Protein AF-0000000079073879 (afdb_homodimer)

Solvent-accessible surface area (backbone atoms only — not comparable to full-atom values): 29036 Å² total; per-residue (Å²): 135,83,80,70,75,79,73,76,77,68,72,68,43,75,49,70,44,80,42,32,41,24,40,34,37,48,45,72,53,39,76,79,52,71,92,54,96,86,47,57,48,72,52,49,51,53,27,75,72,65,45,49,65,76,68,56,74,52,73,49,77,49,71,30,63,95,82,24,54,33,24,41,18,32,52,91,38,96,94,41,39,20,30,32,42,29,32,25,89,86,44,52,89,72,18,34,36,38,42,32,38,49,66,24,43,52,48,52,42,50,49,29,39,75,71,70,49,66,74,53,65,56,59,49,49,37,54,37,45,74,65,68,22,44,32,45,27,39,24,42,31,35,38,40,28,40,75,82,66,51,53,45,54,53,51,49,32,43,67,68,61,44,31,45,43,23,33,72,86,67,41,75,59,59,67,89,36,36,40,35,33,25,40,92,88,42,54,39,32,41,35,40,58,43,86,88,47,44,51,29,36,38,36,29,43,41,27,69,64,19,57,38,94,84,29,95,48,25,69,58,32,70,71,44,86,36,30,36,32,43,35,39,39,25,23,52,70,53,13,33,50,49,45,54,53,54,55,69,52,84,61,81,74,52,55,69,58,52,49,48,56,50,44,47,48,50,34,81,41,66,55,80,128,135,82,78,71,73,76,72,76,78,68,72,67,44,75,48,71,44,79,42,31,40,27,39,34,37,48,47,72,52,38,76,80,52,71,92,53,94,85,48,56,49,70,53,50,51,52,28,74,72,64,46,48,64,76,69,57,73,50,74,49,78,49,70,31,64,95,84,25,55,34,25,42,19,32,53,89,39,96,94,41,41,20,28,31,42,28,33,26,90,87,45,52,90,72,18,33,34,37,42,32,37,49,68,25,43,52,48,51,41,51,52,30,41,75,73,72,48,66,74,54,66,58,60,49,50,35,54,37,43,73,64,68,21,43,31,45,28,39,25,40,32,36,41,40,28,38,75,81,67,50,52,46,54,54,51,50,32,43,67,68,58,44,29,44,43,22,32,73,87,67,42,76,58,58,69,87,36,36,39,34,34,24,39,94,86,42,54,39,33,40,36,41,58,42,86,87,48,45,49,30,38,38,36,30,45,43,26,69,64,19,57,38,93,84,29,95,47,25,70,57,32,71,68,43,85,34,30,36,31,42,35,40,39,25,23,50,70,53,13,34,51,49,45,54,53,52,57,69,52,84,61,80,76,52,53,70,58,52,49,49,57,48,45,47,49,50,32,81,41,67,56,80,129

Structure (mmCIF, N/CA/C/O backbone):
data_AF-0000000079073879-model_v1
#
loop_
_entity.id
_entity.type
_entity.pdbx_description
1 polymer 'Replication initiation factor domain-containing protein'
#
loop_
_atom_site.group_PDB
_atom_site.id
_atom_site.type_symbol
_atom_site.label_atom_id
_atom_site.label_alt_id
_atom_site.label_comp_id
_atom_site.label_asym_id
_atom_site.label_entity_id
_atom_site.label_seq_id
_atom_site.pdbx_PDB_ins_code
_atom_site.Cartn_x
_atom_site.Cartn_y
_atom_site.Cartn_z
_atom_site.occupancy
_atom_site.B_iso_or_equiv
_atom_site.auth_seq_id
_atom_site.auth_comp_id
_atom_site.auth_asym_id
_atom_site.auth_atom_id
_atom_site.pdbx_PDB_model_num
ATOM 1 N N . MET A 1 1 ? -31.797 4.688 48.594 1 23.22 1 MET A N 1
ATOM 2 C CA . MET A 1 1 ? -31.953 5.875 47.781 1 23.22 1 MET A CA 1
ATOM 3 C C . MET A 1 1 ? -30.875 5.938 46.719 1 23.22 1 MET A C 1
ATOM 5 O O . MET A 1 1 ? -29.922 5.16 46.75 1 23.22 1 MET A O 1
ATOM 9 N N . GLY A 1 2 ? -30.297 7.344 46.312 1 23.28 2 GLY A N 1
ATOM 10 C CA . GLY A 1 2 ? -30.062 8 45.031 1 23.28 2 GLY A CA 1
ATOM 11 C C . GLY A 1 2 ? -28.672 7.73 44.469 1 23.28 2 GLY A C 1
ATOM 12 O O . GLY A 1 2 ? -27.719 8.477 44.75 1 23.28 2 GLY A O 1
ATOM 13 N N . VAL A 1 3 ? -28.062 6.555 44.438 1 29.86 3 VAL A N 1
ATOM 14 C CA . VAL A 1 3 ? -26.734 6.367 43.875 1 29.86 3 VAL A CA 1
ATOM 15 C C . VAL A 1 3 ? -26.625 7.094 42.531 1 29.86 3 VAL A C 1
ATOM 17 O O . VAL A 1 3 ? -27.266 6.703 41.562 1 29.86 3 VAL A O 1
ATOM 20 N N . THR A 1 4 ? -26.734 8.445 42.594 1 28.39 4 THR A N 1
ATOM 21 C CA . THR A 1 4 ? -26.719 9.305 41.406 1 28.39 4 THR A CA 1
ATOM 22 C C . THR A 1 4 ? -25.594 8.883 40.438 1 28.39 4 THR A C 1
ATOM 24 O O . THR A 1 4 ? -24.438 8.82 40.844 1 28.39 4 THR A O 1
ATOM 27 N N . GLU A 1 5 ? -25.797 7.996 39.5 1 30.17 5 GLU A N 1
ATOM 28 C CA . GLU A 1 5 ? -24.938 7.488 38.438 1 30.17 5 GLU A CA 1
ATOM 29 C C . GLU A 1 5 ? -24.078 8.602 37.844 1 30.17 5 GLU A C 1
ATOM 31 O O . GLU A 1 5 ? -24.594 9.578 37.312 1 30.17 5 GLU A O 1
ATOM 36 N N . ARG A 1 6 ? -23.188 9.156 38.594 1 32.31 6 ARG A N 1
ATOM 37 C CA . ARG A 1 6 ? -22.172 10.086 38.125 1 32.31 6 ARG A CA 1
ATOM 38 C C . ARG A 1 6 ? -21.766 9.766 36.688 1 32.31 6 ARG A C 1
ATOM 40 O O . ARG A 1 6 ? -21 8.82 36.469 1 32.31 6 ARG A O 1
ATOM 47 N N . LEU A 1 7 ? -22.734 9.695 35.656 1 35.44 7 LEU A N 1
ATOM 48 C CA . LEU A 1 7 ? -22.484 9.664 34.219 1 35.44 7 LEU A CA 1
ATOM 49 C C . LEU A 1 7 ? -21.406 10.68 33.812 1 35.44 7 LEU A C 1
ATOM 51 O O . LEU A 1 7 ? -21.625 11.891 33.938 1 35.44 7 LEU A O 1
ATOM 55 N N . LEU A 1 8 ? -20.188 10.602 34.125 1 38.78 8 LEU A N 1
ATOM 56 C CA . LEU A 1 8 ? -19.031 11.398 33.719 1 38.78 8 LEU A CA 1
ATOM 57 C C . LEU A 1 8 ? -19.172 11.859 32.281 1 38.78 8 LEU A C 1
ATOM 59 O O . LEU A 1 8 ? -19.141 11.031 31.359 1 38.78 8 LEU A O 1
ATOM 63 N N . ILE A 1 9 ? -19.922 12.773 31.781 1 42.88 9 ILE A N 1
ATOM 64 C CA . ILE A 1 9 ? -20.125 13.484 30.531 1 42.88 9 ILE A CA 1
ATOM 65 C C . ILE A 1 9 ? -18.781 13.766 29.875 1 42.88 9 ILE A C 1
ATOM 67 O O . ILE A 1 9 ? -17.984 14.562 30.391 1 42.88 9 ILE A O 1
ATOM 71 N N . MET A 1 10 ? -17.969 12.836 29.406 1 55.66 10 MET A N 1
ATOM 72 C CA . MET A 1 10 ? -16.672 13.055 28.781 1 55.66 10 MET A CA 1
ATOM 73 C C . MET A 1 10 ? -16.75 14.156 27.719 1 55.66 10 MET A C 1
ATOM 75 O O . MET A 1 10 ? -17.625 14.117 26.844 1 55.66 10 MET A O 1
ATOM 79 N N . GLU A 1 11 ? -16.234 15.375 27.891 1 71.38 11 GLU A N 1
ATOM 80 C CA . GLU A 1 11 ? -16.203 16.625 27.125 1 71.38 11 GLU A CA 1
ATOM 81 C C . GLU A 1 11 ? -15.766 16.375 25.688 1 71.38 11 GLU A C 1
ATOM 83 O O . GLU A 1 11 ? -14.992 15.461 25.422 1 71.38 11 GLU A O 1
ATOM 88 N N . THR A 1 12 ? -16.562 17.031 24.719 1 82 12 THR A N 1
ATOM 89 C CA . THR A 1 12 ? -16.156 17.031 23.312 1 82 12 THR A CA 1
ATOM 90 C C . THR A 1 12 ? -14.812 17.719 23.125 1 82 12 THR A C 1
ATOM 92 O O . THR A 1 12 ? -14.516 18.703 23.812 1 82 12 THR A O 1
ATOM 95 N N . MET A 1 13 ? -13.961 17.094 22.406 1 80.44 13 MET A N 1
ATOM 96 C CA . MET A 1 13 ? -12.648 17.672 22.094 1 80.44 13 MET A CA 1
ATOM 97 C C . MET A 1 13 ? -12.367 17.625 20.594 1 80.44 13 MET A C 1
ATOM 99 O O . MET A 1 13 ? -12.727 16.656 19.922 1 80.44 13 MET A O 1
ATOM 103 N N . ASN A 1 14 ? -11.969 18.75 20.125 1 84.31 14 ASN A N 1
ATOM 104 C CA . ASN A 1 14 ? -11.461 18.797 18.75 1 84.31 14 ASN A CA 1
ATOM 105 C C . ASN A 1 14 ? -10.039 19.344 18.703 1 84.31 14 ASN A C 1
ATOM 107 O O . ASN A 1 14 ? -9.68 20.234 19.484 1 84.31 14 ASN A O 1
ATOM 111 N N . ASN A 1 15 ? -9.219 18.703 18.016 1 90.06 15 ASN A N 1
ATOM 112 C CA . ASN A 1 15 ? -7.816 19.078 17.875 1 90.06 15 ASN A CA 1
ATOM 113 C C . ASN A 1 15 ? -7.352 19 16.422 1 90.06 15 ASN A C 1
ATOM 115 O O . ASN A 1 15 ? -7.59 17.984 15.75 1 90.06 15 ASN A O 1
ATOM 119 N N . ILE A 1 16 ? -6.824 20.094 15.922 1 94.19 16 ILE A N 1
ATOM 120 C CA . ILE A 1 16 ? -6.25 20.141 14.586 1 94.19 16 ILE A CA 1
ATOM 121 C C . ILE A 1 16 ? -4.727 20.109 14.672 1 94.19 16 ILE A C 1
ATOM 123 O O . ILE A 1 16 ? -4.129 20.766 15.523 1 94.19 16 ILE A O 1
ATOM 127 N N . LYS A 1 17 ? -4.145 19.344 13.82 1 96 17 LYS A N 1
ATOM 128 C CA . LYS A 1 17 ? -2.688 19.266 13.852 1 96 17 LYS A CA 1
ATOM 129 C C . LYS A 1 17 ? -2.133 18.859 12.484 1 96 17 LYS A C 1
ATOM 131 O O . LYS A 1 17 ? -2.867 18.359 11.633 1 96 17 LYS A O 1
ATOM 136 N N . ILE A 1 18 ? -0.85 19.172 12.305 1 97.25 18 ILE A N 1
ATOM 137 C CA . ILE A 1 18 ? -0.086 18.531 11.242 1 97.25 18 ILE A CA 1
ATOM 138 C C . ILE A 1 18 ? 0.298 17.109 11.664 1 97.25 18 ILE A C 1
ATOM 140 O O . ILE A 1 18 ? 0.929 16.922 12.703 1 97.25 18 ILE A O 1
ATOM 144 N N . ASP A 1 19 ? -0.159 16.156 10.906 1 96.5 19 ASP A N 1
ATOM 145 C CA . ASP A 1 19 ? 0.081 14.766 11.273 1 96.5 19 ASP A CA 1
ATOM 146 C C . ASP A 1 19 ? 1.356 14.234 10.625 1 96.5 19 ASP A C 1
ATOM 148 O O . ASP A 1 19 ? 2.174 13.594 11.289 1 96.5 19 ASP A O 1
ATOM 152 N N . GLN A 1 20 ? 1.506 14.406 9.422 1 96.56 20 GLN A N 1
ATOM 153 C CA . GLN A 1 20 ? 2.688 14.016 8.664 1 96.56 20 GLN A CA 1
ATOM 154 C C . GLN A 1 20 ? 3.15 15.156 7.754 1 96.56 20 GLN A C 1
ATOM 156 O O . GLN A 1 20 ? 2.344 15.984 7.332 1 96.56 20 GLN A O 1
ATOM 161 N N . LEU A 1 21 ? 4.465 15.18 7.535 1 96.75 21 LEU A N 1
ATOM 162 C CA . LEU A 1 21 ? 5.02 16.266 6.723 1 96.75 21 LEU A CA 1
ATOM 163 C C . LEU A 1 21 ? 6.301 15.812 6.027 1 96.75 21 LEU A C 1
ATOM 165 O O . LEU A 1 21 ? 7.07 15.023 6.582 1 96.75 21 LEU A O 1
ATOM 169 N N . ARG A 1 22 ? 6.461 16.281 4.812 1 98 22 ARG A N 1
ATOM 170 C CA . ARG A 1 22 ? 7.695 16.078 4.066 1 98 22 ARG A CA 1
ATOM 171 C C . ARG A 1 22 ? 8.234 17.391 3.521 1 98 22 ARG A C 1
ATOM 173 O O . ARG A 1 22 ? 7.48 18.188 2.947 1 98 22 ARG A O 1
ATOM 180 N N . LEU A 1 23 ? 9.5 17.609 3.738 1 98.56 23 LEU A N 1
ATOM 181 C CA . LEU A 1 23 ? 10.164 18.828 3.268 1 98.56 23 LEU A CA 1
ATOM 182 C C . LEU A 1 23 ? 11.188 18.5 2.191 1 98.56 23 LEU A C 1
ATOM 184 O O . LEU A 1 23 ? 11.891 17.484 2.281 1 98.56 23 LEU A O 1
ATOM 188 N N . ASN A 1 24 ? 11.25 19.312 1.293 1 98.69 24 ASN A N 1
ATOM 189 C CA . ASN A 1 24 ? 12.273 19.203 0.252 1 98.69 24 ASN A CA 1
ATOM 190 C C . ASN A 1 24 ? 13.195 20.422 0.24 1 98.69 24 ASN A C 1
ATOM 192 O O . ASN A 1 24 ? 12.742 21.547 0.062 1 98.69 24 ASN A O 1
ATOM 196 N N . ILE A 1 25 ? 14.43 20.172 0.447 1 98.69 25 ILE A N 1
ATOM 197 C CA . ILE A 1 25 ? 15.453 21.219 0.453 1 98.69 25 ILE A CA 1
ATOM 198 C C . ILE A 1 25 ? 16.297 21.125 -0.821 1 98.69 25 ILE A C 1
ATOM 200 O O . ILE A 1 25 ? 16.719 20.031 -1.213 1 98.69 25 ILE A O 1
ATOM 204 N N . PRO A 1 26 ? 16.531 22.266 -1.449 1 98.31 26 PRO A N 1
ATOM 205 C CA . PRO A 1 26 ? 17.375 22.219 -2.645 1 98.31 26 PRO A CA 1
ATOM 206 C C . PRO A 1 26 ? 18.766 21.625 -2.359 1 98.31 26 PRO A C 1
ATOM 208 O O . PRO A 1 26 ? 19.406 22.016 -1.379 1 98.31 26 PRO A O 1
ATOM 211 N N . TYR A 1 27 ? 19.203 20.828 -3.258 1 98.06 27 TYR A N 1
ATOM 212 C CA . TYR A 1 27 ? 20.469 20.109 -3.047 1 98.06 27 TYR A CA 1
ATOM 213 C C . TYR A 1 27 ? 21.625 21.094 -2.977 1 98.06 27 TYR A C 1
ATOM 215 O O . TYR A 1 27 ? 22.594 20.875 -2.236 1 98.06 27 TYR A O 1
ATOM 223 N N . ASP A 1 28 ? 21.594 22.188 -3.621 1 96.38 28 ASP A N 1
ATOM 224 C CA . ASP A 1 28 ? 22.688 23.156 -3.721 1 96.38 28 ASP A CA 1
ATOM 225 C C . ASP A 1 28 ? 23.016 23.75 -2.355 1 96.38 28 ASP A C 1
ATOM 227 O O . ASP A 1 28 ? 24.078 24.359 -2.174 1 96.38 28 ASP A O 1
ATOM 231 N N . GLU A 1 29 ? 22.141 23.594 -1.447 1 96.69 29 GLU A N 1
ATOM 232 C CA . GLU A 1 29 ? 22.406 24.094 -0.096 1 96.69 29 GLU A CA 1
ATOM 233 C C . GLU A 1 29 ? 23.641 23.438 0.501 1 96.69 29 GLU A C 1
ATOM 235 O O . GLU A 1 29 ? 24.219 23.938 1.463 1 96.69 29 GLU A O 1
ATOM 240 N N . ILE A 1 30 ? 24.031 22.312 -0.068 1 95.88 30 ILE A N 1
ATOM 241 C CA . ILE A 1 30 ? 25.188 21.594 0.461 1 95.88 30 ILE A CA 1
ATOM 242 C C . ILE A 1 30 ? 26.438 22.453 0.287 1 95.88 30 ILE A C 1
ATOM 244 O O . ILE A 1 30 ? 27.438 22.281 1 1 95.88 30 ILE A O 1
ATOM 248 N N . TYR A 1 31 ? 26.422 23.359 -0.629 1 95.06 31 TYR A N 1
ATOM 249 C CA . TYR A 1 31 ? 27.594 24.188 -0.914 1 95.06 31 TYR A CA 1
ATOM 250 C C . TYR A 1 31 ? 27.75 25.281 0.134 1 95.06 31 TYR A C 1
ATOM 252 O O . TYR A 1 31 ? 28.797 25.938 0.21 1 95.06 31 TYR A O 1
ATOM 260 N N . GLN A 1 32 ? 26.781 25.484 0.979 1 93.5 32 GLN A N 1
ATOM 261 C CA . GLN A 1 32 ? 26.812 26.5 2.016 1 93.5 32 GLN A CA 1
ATOM 262 C C . GLN A 1 32 ? 27.281 25.922 3.346 1 93.5 32 GLN A C 1
ATOM 264 O O . GLN A 1 32 ? 27.359 26.641 4.352 1 93.5 32 GLN A O 1
ATOM 269 N N . VAL A 1 33 ? 27.516 24.609 3.289 1 93.62 33 VAL A N 1
ATOM 270 C CA . VAL A 1 33 ? 27.938 23.984 4.543 1 93.62 33 VAL A CA 1
ATOM 271 C C . VAL A 1 33 ? 29.344 23.422 4.398 1 93.62 33 VAL A C 1
ATOM 273 O O . VAL A 1 33 ? 29.766 23.062 3.295 1 93.62 33 VAL A O 1
ATOM 276 N N . GLU A 1 34 ? 30.031 23.375 5.574 1 89.94 34 GLU A N 1
ATOM 277 C CA . GLU A 1 34 ? 31.375 22.844 5.598 1 89.94 34 GLU A CA 1
ATOM 278 C C . GLU A 1 34 ? 31.375 21.328 5.805 1 89.94 34 GLU A C 1
ATOM 280 O O . GLU A 1 34 ? 30.391 20.766 6.285 1 89.94 34 GLU A O 1
ATOM 285 N N . ASN A 1 35 ? 32.5 20.781 5.363 1 86.81 35 ASN A N 1
ATOM 286 C CA . ASN A 1 35 ? 32.625 19.344 5.555 1 86.81 35 ASN A CA 1
ATOM 287 C C . ASN A 1 35 ? 32.719 18.969 7.031 1 86.81 35 ASN A C 1
ATOM 289 O O . ASN A 1 35 ? 33.281 19.734 7.828 1 86.81 35 ASN A O 1
ATOM 293 N N . SER A 1 36 ? 31.969 17.953 7.32 1 83.31 36 SER A N 1
ATOM 294 C CA . SER A 1 36 ? 32.031 17.391 8.672 1 83.31 36 SER A CA 1
ATOM 295 C C . SER A 1 36 ? 32.469 15.938 8.641 1 83.31 36 SER A C 1
ATOM 297 O O . SER A 1 36 ? 32.25 15.234 7.66 1 83.31 36 SER A O 1
ATOM 299 N N . GLN A 1 37 ? 33.188 15.562 9.711 1 75.94 37 GLN A N 1
ATOM 300 C CA . GLN A 1 37 ? 33.625 14.18 9.812 1 75.94 37 GLN A CA 1
ATOM 301 C C . GLN A 1 37 ? 32.5 13.258 10.266 1 75.94 37 GLN A C 1
ATOM 303 O O . GLN A 1 37 ? 32.5 12.062 9.984 1 75.94 37 GLN A O 1
ATOM 308 N N . SER A 1 38 ? 31.438 13.766 10.773 1 83.19 38 SER A N 1
ATOM 309 C CA . SER A 1 38 ? 30.484 12.906 11.469 1 83.19 38 SER A CA 1
ATOM 310 C C . SER A 1 38 ? 29.188 12.781 10.68 1 83.19 38 SER A C 1
ATOM 312 O O . SER A 1 38 ? 28.531 11.742 10.719 1 83.19 38 SER A O 1
ATOM 314 N N . LEU A 1 39 ? 28.891 13.844 9.875 1 91.19 39 LEU A N 1
ATOM 315 C CA . LEU A 1 39 ? 27.609 13.836 9.18 1 91.19 39 LEU A CA 1
ATOM 316 C C . LEU A 1 39 ? 27.797 14.18 7.703 1 91.19 39 LEU A C 1
ATOM 318 O O . LEU A 1 39 ? 28.594 15.055 7.359 1 91.19 39 LEU A O 1
ATOM 322 N N . PRO A 1 40 ? 27.078 13.516 6.871 1 94.81 40 PRO A N 1
ATOM 323 C CA . PRO A 1 40 ? 27.062 13.953 5.473 1 94.81 40 PRO A CA 1
ATOM 324 C C . PRO A 1 40 ? 26.547 15.383 5.312 1 94.81 40 PRO A C 1
ATOM 326 O O . PRO A 1 40 ? 25.734 15.844 6.113 1 94.81 40 PRO A O 1
ATOM 329 N N . LYS A 1 41 ? 27.016 16.078 4.281 1 96.62 41 LYS A N 1
ATOM 330 C CA . LYS A 1 41 ? 26.625 17.469 4.055 1 96.62 41 LYS A CA 1
ATOM 331 C C . LYS A 1 41 ? 25.109 17.594 3.922 1 96.62 41 LYS A C 1
ATOM 333 O O . LYS A 1 41 ? 24.516 18.562 4.387 1 96.62 41 LYS A O 1
ATOM 338 N N . GLU A 1 42 ? 24.5 16.578 3.26 1 97.19 42 GLU A N 1
ATOM 339 C CA . GLU A 1 42 ? 23.047 16.578 3.08 1 97.19 42 GLU A CA 1
ATOM 340 C C . GLU A 1 42 ? 22.328 16.609 4.422 1 97.19 42 GLU A C 1
ATOM 342 O O . GLU A 1 42 ? 21.328 17.297 4.578 1 97.19 42 GLU A O 1
ATOM 347 N N . VAL A 1 43 ? 22.875 15.898 5.379 1 97.12 43 VAL A N 1
ATOM 348 C CA . VAL A 1 43 ? 22.266 15.812 6.703 1 97.12 43 VAL A CA 1
ATOM 349 C C . VAL A 1 43 ? 22.5 17.109 7.465 1 97.12 43 VAL A C 1
ATOM 351 O O . VAL A 1 43 ? 21.625 17.578 8.203 1 97.12 43 VAL A O 1
ATOM 354 N N . ILE A 1 44 ? 23.625 17.719 7.266 1 97.12 44 ILE A N 1
ATOM 355 C CA . ILE A 1 44 ? 23.938 18.984 7.914 1 97.12 44 ILE A CA 1
ATOM 356 C C . ILE A 1 44 ? 22.969 20.062 7.438 1 97.12 44 ILE A C 1
ATOM 358 O O . ILE A 1 44 ? 22.484 20.875 8.234 1 97.12 44 ILE A O 1
ATOM 362 N N . VAL A 1 45 ? 22.672 20.031 6.184 1 97.5 45 VAL A N 1
ATOM 363 C CA . VAL A 1 45 ? 21.734 21 5.605 1 97.5 45 VAL A CA 1
ATOM 364 C C . VAL A 1 45 ? 20.375 20.875 6.297 1 97.5 45 VAL A C 1
ATOM 366 O O . VAL A 1 45 ? 19.797 21.891 6.727 1 97.5 45 VAL A O 1
ATOM 369 N N . ALA A 1 46 ? 19.859 19.688 6.43 1 97.75 46 ALA A N 1
ATOM 370 C CA . ALA A 1 46 ? 18.578 19.438 7.105 1 97.75 46 ALA A CA 1
ATOM 371 C C . ALA A 1 46 ? 18.672 19.812 8.586 1 97.75 46 ALA A C 1
ATOM 373 O O . ALA A 1 46 ? 17.719 20.375 9.148 1 97.75 46 ALA A O 1
ATOM 374 N N . ASP A 1 47 ? 19.781 19.5 9.164 1 95.81 47 ASP A N 1
ATOM 375 C CA . ASP A 1 47 ? 19.984 19.734 10.594 1 95.81 47 ASP A CA 1
ATOM 376 C C . ASP A 1 47 ? 20 21.219 10.906 1 95.81 47 ASP A C 1
ATOM 378 O O . ASP A 1 47 ? 19.578 21.641 11.992 1 95.81 47 ASP A O 1
ATOM 382 N N . ASN A 1 48 ? 20.5 22.031 10.039 1 95.62 48 ASN A N 1
ATOM 383 C CA . ASN A 1 48 ? 20.5 23.484 10.219 1 95.62 48 ASN A CA 1
ATOM 384 C C . ASN A 1 48 ? 19.078 24.031 10.312 1 95.62 48 ASN A C 1
ATOM 386 O O . ASN A 1 48 ? 18.844 25.047 10.984 1 95.62 48 ASN A O 1
ATOM 390 N N . LEU A 1 49 ? 18.234 23.344 9.688 1 96.19 49 LEU A N 1
ATOM 391 C CA . LEU A 1 49 ? 16.844 23.781 9.664 1 96.19 49 LEU A CA 1
ATOM 392 C C . LEU A 1 49 ? 16.078 23.203 10.844 1 96.19 49 LEU A C 1
ATOM 394 O O . LEU A 1 49 ? 15.234 23.891 11.438 1 96.19 49 LEU A O 1
ATOM 398 N N . LEU A 1 50 ? 16.469 21.938 11.273 1 97.19 50 LEU A N 1
ATOM 399 C CA . LEU A 1 50 ? 15.539 21.203 12.133 1 97.19 50 LEU A CA 1
ATOM 400 C C . LEU A 1 50 ? 16.234 20.766 13.422 1 97.19 50 LEU A C 1
ATOM 402 O O . LEU A 1 50 ? 15.57 20.328 14.367 1 97.19 50 LEU A O 1
ATOM 406 N N . HIS A 1 51 ? 17.547 20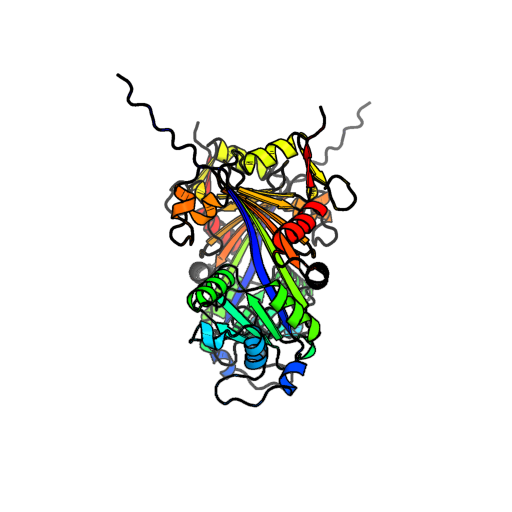.812 13.516 1 95.94 51 HIS A N 1
ATOM 407 C CA . HIS A 1 51 ? 18.344 20.469 14.695 1 95.94 51 HIS A CA 1
ATOM 408 C C . HIS A 1 51 ? 18.094 19.031 15.133 1 95.94 51 HIS A C 1
ATOM 410 O O . HIS A 1 51 ? 17.875 18.766 16.328 1 95.94 51 HIS A O 1
ATOM 416 N N . LEU A 1 52 ? 18.031 18.141 14.156 1 95.06 52 LEU A N 1
ATOM 417 C CA . LEU A 1 52 ? 17.688 16.75 14.398 1 95.06 52 LEU A CA 1
ATOM 418 C C . LEU A 1 52 ? 18.781 16.047 15.188 1 95.06 52 LEU A C 1
ATOM 420 O O . LEU A 1 52 ? 18.5 15.281 16.125 1 95.06 52 LEU A O 1
ATOM 424 N N . ALA A 1 53 ? 20.031 16.297 14.828 1 92.19 53 ALA A N 1
ATOM 425 C CA . ALA A 1 53 ? 21.156 15.602 15.461 1 92.19 53 ALA A CA 1
ATOM 426 C C . ALA A 1 53 ? 21.219 15.906 16.953 1 92.19 53 ALA A C 1
ATOM 428 O O . ALA A 1 53 ? 21.5 15.016 17.766 1 92.19 53 ALA A O 1
ATOM 429 N N . TRP A 1 54 ? 20.969 17.125 17.219 1 91.5 54 TRP A N 1
ATOM 430 C CA . TRP A 1 54 ? 21 17.547 18.625 1 91.5 54 TRP A CA 1
ATOM 431 C C . TRP A 1 54 ? 19.844 16.938 19.406 1 91.5 54 TRP A C 1
ATOM 433 O O . TRP A 1 54 ? 20 16.516 20.547 1 91.5 54 TRP A O 1
ATOM 443 N N . LEU A 1 55 ? 18.734 16.844 18.844 1 93.06 55 LEU A N 1
ATOM 444 C CA . LEU A 1 55 ? 17.516 16.406 19.531 1 93.06 55 LEU A CA 1
ATOM 445 C C . LEU A 1 55 ? 17.516 14.891 19.719 1 93.06 55 LEU A C 1
ATOM 447 O O . LEU A 1 55 ? 17.125 14.391 20.766 1 93.06 55 LEU A O 1
ATOM 451 N N . PHE A 1 56 ? 17.859 13.992 18.766 1 90.81 56 PHE A N 1
ATOM 452 C CA . PHE A 1 56 ? 17.703 12.547 18.797 1 90.81 56 PHE A CA 1
ATOM 453 C C . PHE A 1 56 ? 19.016 11.875 19.234 1 90.81 56 PHE A C 1
ATOM 455 O O . PHE A 1 56 ? 19 10.766 19.766 1 90.81 56 PHE A O 1
ATOM 462 N N . LYS A 1 57 ? 20.109 12.406 19.156 1 83.69 57 LYS A N 1
ATOM 463 C CA . LYS A 1 57 ? 21.422 11.992 19.641 1 83.69 57 LYS A CA 1
ATOM 464 C C . LYS A 1 57 ? 21.859 10.695 18.969 1 83.69 57 LYS A C 1
ATOM 466 O O . LYS A 1 57 ? 22.984 10.234 19.188 1 83.69 57 LYS A O 1
ATOM 471 N N . SER A 1 58 ? 20.969 9.922 18.344 1 83.25 58 SER A N 1
ATOM 472 C CA . SER A 1 58 ? 21.344 8.703 17.625 1 83.25 58 SER A CA 1
ATOM 473 C C . SER A 1 58 ? 20.734 8.68 16.234 1 83.25 58 SER A C 1
ATOM 475 O O . SER A 1 58 ? 19.719 9.328 15.977 1 83.25 58 SER A O 1
ATOM 477 N N . ASN A 1 59 ? 21.516 7.984 15.328 1 86 59 ASN A N 1
ATOM 478 C CA . ASN A 1 59 ? 21.078 7.867 13.945 1 86 59 ASN A CA 1
ATOM 479 C C . ASN A 1 59 ? 21.484 6.523 13.344 1 86 59 ASN A C 1
ATOM 481 O O . ASN A 1 59 ? 22.359 5.84 13.867 1 86 59 ASN A O 1
ATOM 485 N N . THR A 1 60 ? 20.781 6.172 12.336 1 88.94 60 THR A N 1
ATOM 486 C CA . THR A 1 60 ? 21.141 5.008 11.523 1 88.94 60 THR A CA 1
ATOM 487 C C . THR A 1 60 ? 21.188 5.375 10.047 1 88.94 60 THR A C 1
ATOM 489 O O . THR A 1 60 ? 20.672 6.418 9.641 1 88.94 60 THR A O 1
ATOM 492 N N . VAL A 1 61 ? 21.891 4.547 9.273 1 88.25 61 VAL A N 1
ATOM 493 C CA . VAL A 1 61 ? 21.984 4.762 7.836 1 88.25 61 VAL A CA 1
ATOM 494 C C . VAL A 1 61 ? 21.344 3.596 7.098 1 88.25 61 VAL A C 1
ATOM 496 O O . VAL A 1 61 ? 21.469 2.441 7.508 1 88.25 61 VAL A O 1
ATOM 499 N N . SER A 1 62 ? 20.578 3.928 6.094 1 84.69 62 SER A N 1
ATOM 500 C CA . SER A 1 62 ? 19.953 2.914 5.25 1 84.69 62 SER A CA 1
ATOM 501 C C . SER A 1 62 ? 19.844 3.395 3.807 1 84.69 62 SER A C 1
ATOM 503 O O . SER A 1 62 ? 20.281 4.496 3.477 1 84.69 62 SER A O 1
ATOM 505 N N . HIS A 1 63 ? 19.328 2.514 2.951 1 82.81 63 HIS A N 1
ATOM 506 C CA . HIS A 1 63 ? 19 2.934 1.593 1 82.81 63 HIS A CA 1
ATOM 507 C C . HIS A 1 63 ? 17.766 3.83 1.574 1 82.81 63 HIS A C 1
ATOM 509 O O . HIS A 1 63 ? 16.859 3.66 2.391 1 82.81 63 HIS A O 1
ATOM 515 N N . GLY A 1 64 ? 17.812 4.691 0.598 1 86.69 64 GLY A N 1
ATOM 516 C CA . GLY A 1 64 ? 16.656 5.562 0.438 1 86.69 64 GLY A CA 1
ATOM 517 C C . GLY A 1 64 ? 15.461 4.852 -0.156 1 86.69 64 GLY A C 1
ATOM 518 O O . GLY A 1 64 ? 15.539 3.67 -0.496 1 86.69 64 GLY A O 1
ATOM 519 N N . HIS A 1 65 ? 14.383 5.578 -0.116 1 83.69 65 HIS A N 1
ATOM 520 C CA . HIS A 1 65 ? 13.156 5.09 -0.748 1 83.69 65 HIS A CA 1
ATOM 521 C C . HIS A 1 65 ? 12.562 6.141 -1.682 1 83.69 65 HIS A C 1
ATOM 523 O O . HIS A 1 65 ? 13 7.293 -1.684 1 83.69 65 HIS A O 1
ATOM 529 N N . ASN A 1 66 ? 11.656 5.652 -2.523 1 83.06 66 ASN A N 1
ATOM 530 C CA . ASN A 1 66 ? 10.977 6.559 -3.439 1 83.06 66 ASN A CA 1
ATOM 531 C C . ASN A 1 66 ? 11.961 7.266 -4.363 1 83.06 66 ASN A C 1
ATOM 533 O O . ASN A 1 66 ? 11.891 8.484 -4.543 1 83.06 66 ASN A O 1
ATOM 537 N N . GLY A 1 67 ? 12.898 6.535 -4.805 1 83.5 67 GLY A N 1
ATOM 538 C CA . GLY A 1 67 ? 13.836 7.066 -5.781 1 83.5 67 GLY A CA 1
ATOM 539 C C . GLY A 1 67 ? 15.117 7.578 -5.16 1 83.5 67 GLY A C 1
ATOM 540 O O . GLY A 1 67 ? 16.094 7.867 -5.867 1 83.5 67 GLY A O 1
ATOM 541 N N . TYR A 1 68 ? 15.141 7.68 -3.906 1 91.56 68 TYR A N 1
ATOM 542 C CA . TYR A 1 68 ? 16.359 8.125 -3.227 1 91.56 68 TYR A CA 1
ATOM 543 C C . TYR A 1 68 ? 17.297 6.953 -2.963 1 91.56 68 TYR A C 1
ATOM 545 O O . TYR A 1 68 ? 16.844 5.82 -2.775 1 91.56 68 TYR A O 1
ATOM 553 N N . THR A 1 69 ? 18.578 7.293 -2.914 1 87.88 69 THR A N 1
ATOM 554 C CA . THR A 1 69 ? 19.578 6.227 -2.828 1 87.88 69 THR A CA 1
ATOM 555 C C . THR A 1 69 ? 20.109 6.094 -1.403 1 87.88 69 THR A C 1
ATOM 557 O O . THR A 1 69 ? 20.516 5.008 -0.988 1 87.88 69 THR A O 1
ATOM 560 N N . SER A 1 70 ? 20.109 7.211 -0.679 1 90.88 70 SER A N 1
ATOM 561 C CA . SER A 1 70 ? 20.703 7.23 0.657 1 90.88 70 SER A CA 1
ATOM 562 C C . SER A 1 70 ? 19.734 7.809 1.681 1 90.88 70 SER A C 1
ATOM 564 O O . SER A 1 70 ? 18.953 8.711 1.365 1 90.88 70 SER A O 1
ATOM 566 N N . SER A 1 71 ? 19.828 7.234 2.857 1 93.12 71 SER A N 1
ATOM 567 C CA . SER A 1 71 ? 18.953 7.699 3.926 1 93.12 71 SER A CA 1
ATOM 568 C C . SER A 1 71 ? 19.672 7.73 5.266 1 93.12 71 SER A C 1
ATOM 570 O O . SER A 1 71 ? 20.391 6.785 5.613 1 93.12 71 SER A O 1
ATOM 572 N N . TYR A 1 72 ? 19.547 8.859 5.941 1 93.88 72 TYR A N 1
ATOM 573 C CA . TYR A 1 72 ? 19.969 9.039 7.328 1 93.88 72 TYR A CA 1
ATOM 574 C C . TYR A 1 72 ? 18.766 9.172 8.25 1 93.88 72 TYR A C 1
ATOM 576 O O . TYR A 1 72 ? 17.938 10.062 8.07 1 93.88 72 TYR A O 1
ATOM 584 N N . ASN A 1 73 ? 18.672 8.289 9.211 1 94.31 73 ASN A N 1
ATOM 585 C CA . ASN A 1 73 ? 17.422 8.148 9.961 1 94.31 73 ASN A CA 1
ATOM 586 C C . ASN A 1 73 ? 17.609 8.523 11.43 1 94.31 73 ASN A C 1
ATOM 588 O O . ASN A 1 73 ? 18.609 8.172 12.047 1 94.31 73 ASN A O 1
ATOM 592 N N . PHE A 1 74 ? 16.625 9.258 11.922 1 94.38 74 PHE A N 1
ATOM 593 C CA . PHE A 1 74 ? 16.609 9.664 13.328 1 94.38 74 PHE A CA 1
ATOM 594 C C . PHE A 1 74 ? 15.445 9.016 14.055 1 94.38 74 PHE A C 1
ATOM 596 O O . PHE A 1 74 ? 14.32 9 13.555 1 94.38 74 PHE A O 1
ATOM 603 N N . GLY A 1 75 ? 15.742 8.516 15.18 1 87.56 75 GLY A N 1
ATOM 604 C CA . GLY A 1 75 ? 14.734 7.824 15.969 1 87.56 75 GLY A CA 1
ATOM 605 C C . GLY A 1 75 ? 14.562 6.367 15.586 1 87.56 75 GLY A C 1
ATOM 606 O O . GLY A 1 75 ? 15.109 5.922 14.57 1 87.56 75 GLY A O 1
ATOM 607 N N . SER A 1 76 ? 14.047 5.395 16.484 1 69.44 76 SER A N 1
ATOM 608 C CA . SER A 1 76 ? 13.891 3.961 16.25 1 69.44 76 SER A CA 1
ATOM 609 C C . SER A 1 76 ? 12.5 3.637 15.711 1 69.44 76 SER A C 1
ATOM 611 O O . SER A 1 76 ? 11.5 4.109 16.25 1 69.44 76 SER A O 1
ATOM 613 N N . GLY A 1 77 ? 12.211 3.572 14.484 1 58.72 77 GLY A N 1
ATOM 614 C CA . GLY A 1 77 ? 10.922 3.057 14.078 1 58.72 77 GLY A CA 1
ATOM 615 C C . GLY A 1 77 ? 11.008 1.738 13.328 1 58.72 77 GLY A C 1
ATOM 616 O O . GLY A 1 77 ? 12.102 1.288 12.984 1 58.72 77 GLY A O 1
ATOM 617 N N . GLU A 1 78 ? 10 0.892 13.406 1 49.34 78 GLU A N 1
ATOM 618 C CA . GLU A 1 78 ? 9.914 -0.442 12.82 1 49.34 78 GLU A CA 1
ATOM 619 C C . GLU A 1 78 ? 10.453 -0.449 11.391 1 49.34 78 GLU A C 1
ATOM 621 O O . GLU A 1 78 ? 11.133 -1.394 10.984 1 49.34 78 GLU A O 1
ATOM 626 N N . GLN A 1 79 ? 9.875 0.439 10.586 1 50.47 79 GLN A N 1
ATOM 627 C CA . GLN A 1 79 ? 10.125 0.365 9.148 1 50.47 79 GLN A CA 1
ATOM 628 C C . GLN A 1 79 ? 11.227 1.336 8.727 1 50.47 79 GLN A C 1
ATOM 630 O O . GLN A 1 79 ? 11.375 1.647 7.547 1 50.47 79 GLN A O 1
ATOM 635 N N . GLY A 1 80 ? 12.07 1.69 9.703 1 58.84 80 GLY A N 1
ATOM 636 C CA . GLY A 1 80 ? 13.086 2.715 9.539 1 58.84 80 GLY A CA 1
ATOM 637 C C . GLY A 1 80 ? 13.023 3.793 10.609 1 58.84 80 GLY A C 1
ATOM 638 O O . GLY A 1 80 ? 12.461 3.58 11.68 1 58.84 80 GLY A O 1
ATOM 639 N N . GLY A 1 81 ? 13.711 4.891 10.273 1 68.56 81 GLY A N 1
ATOM 640 C CA . GLY A 1 81 ? 13.75 5.969 11.25 1 68.56 81 GLY A CA 1
ATOM 641 C C . GLY A 1 81 ? 12.469 6.781 11.297 1 68.56 81 GLY A C 1
ATOM 642 O O . GLY A 1 81 ? 11.672 6.75 10.359 1 68.56 81 GLY A O 1
ATOM 643 N N . ASN A 1 82 ? 12.016 7.281 12.398 1 87.38 82 ASN A N 1
ATOM 644 C CA . ASN A 1 82 ? 10.898 8.195 12.633 1 87.38 82 ASN A CA 1
ATOM 645 C C . ASN A 1 82 ? 11.008 9.438 11.766 1 87.38 82 ASN A C 1
ATOM 647 O O . ASN A 1 82 ? 10 9.938 11.258 1 87.38 82 ASN A O 1
ATOM 651 N N . ILE A 1 83 ? 12.164 9.828 11.484 1 96 83 ILE A N 1
ATOM 652 C CA . ILE A 1 83 ? 12.477 10.945 10.602 1 96 83 ILE A CA 1
ATOM 653 C C . ILE A 1 83 ? 13.656 10.578 9.703 1 96 83 ILE A C 1
ATOM 655 O O . ILE A 1 83 ? 14.711 10.164 10.188 1 96 83 ILE A O 1
ATOM 659 N N . SER A 1 84 ? 13.523 10.711 8.406 1 96.12 84 SER A N 1
ATOM 660 C CA . SER A 1 84 ? 14.578 10.328 7.469 1 96.12 84 SER A CA 1
ATOM 661 C C . SER A 1 84 ? 15.016 11.516 6.617 1 96.12 84 SER A C 1
ATOM 663 O O . SER A 1 84 ? 14.18 12.273 6.121 1 96.12 84 SER A O 1
ATOM 665 N N . VAL A 1 85 ? 16.281 11.711 6.531 1 97.25 85 VAL A N 1
ATOM 666 C CA . VAL A 1 85 ? 16.891 12.625 5.566 1 97.25 85 VAL A CA 1
ATOM 667 C C . VAL A 1 85 ? 17.438 11.836 4.383 1 97.25 85 VAL A C 1
ATOM 669 O O . VAL A 1 85 ? 18.359 11.031 4.543 1 97.25 85 VAL A O 1
ATOM 672 N N . MET A 1 86 ? 16.922 12.094 3.215 1 96.75 86 MET A N 1
ATOM 673 C CA . MET A 1 86 ? 17.266 11.258 2.07 1 96.75 86 MET A CA 1
ATOM 674 C C . MET A 1 86 ? 17.734 12.102 0.896 1 96.75 86 MET A C 1
ATOM 676 O O . MET A 1 86 ? 17.297 13.25 0.733 1 96.75 86 MET A O 1
ATOM 680 N N . TRP A 1 87 ? 18.594 11.5 0.084 1 97.31 87 TRP A N 1
ATOM 681 C CA . TRP A 1 87 ? 19.062 12.133 -1.144 1 97.31 87 TRP A CA 1
ATOM 682 C C . TRP A 1 87 ? 19.484 11.086 -2.174 1 97.31 87 TRP A C 1
ATOM 684 O O . TRP A 1 87 ? 19.594 9.898 -1.854 1 97.31 87 TRP A O 1
ATOM 694 N N . ASN A 1 88 ? 19.469 11.547 -3.363 1 94.88 88 ASN A N 1
ATOM 695 C CA . ASN A 1 88 ? 19.969 10.711 -4.453 1 94.88 88 ASN A CA 1
ATOM 696 C C . ASN A 1 88 ? 21.344 11.172 -4.926 1 94.88 88 ASN A C 1
ATOM 698 O O . ASN A 1 88 ? 21.516 12.312 -5.344 1 94.88 88 ASN A O 1
ATOM 702 N N . GLU A 1 89 ? 22.297 10.297 -4.938 1 91 89 GLU A N 1
ATOM 703 C CA . GLU A 1 89 ? 23.672 10.633 -5.258 1 91 89 GLU A CA 1
ATOM 704 C C . GLU A 1 89 ? 23.812 11.016 -6.727 1 91 89 GLU A C 1
ATOM 706 O O . GLU A 1 89 ? 24.641 11.875 -7.07 1 91 89 GLU A O 1
ATOM 711 N N . SER A 1 90 ? 23 10.414 -7.547 1 89.19 90 SER A N 1
ATOM 712 C CA . SER A 1 90 ? 23.141 10.633 -8.984 1 89.19 90 SER A CA 1
ATOM 713 C C . SER A 1 90 ? 22.094 11.609 -9.5 1 89.19 90 SER A C 1
ATOM 715 O O . SER A 1 90 ? 22.234 12.164 -10.586 1 89.19 90 SER A O 1
ATOM 717 N N . ARG A 1 91 ? 21.047 11.836 -8.789 1 93.06 91 ARG A N 1
ATOM 718 C CA . ARG A 1 91 ? 19.969 12.742 -9.172 1 93.06 91 ARG A CA 1
ATOM 719 C C . ARG A 1 91 ? 19.812 13.875 -8.156 1 93.06 91 ARG A C 1
ATOM 721 O O . ARG A 1 91 ? 18.812 13.945 -7.449 1 93.06 91 ARG A O 1
ATOM 728 N N . LYS A 1 92 ? 20.688 14.75 -8.266 1 95 92 LYS A N 1
ATOM 729 C CA . LYS A 1 92 ? 20.734 15.844 -7.305 1 95 92 LYS A CA 1
ATOM 730 C C . LYS A 1 92 ? 19.547 16.797 -7.5 1 95 92 LYS A C 1
ATOM 732 O O . LYS A 1 92 ? 19.219 17.562 -6.602 1 95 92 LYS A O 1
ATOM 737 N N . ASP A 1 93 ? 18.953 16.688 -8.68 1 96.06 93 ASP A N 1
ATOM 738 C CA . ASP A 1 93 ? 17.797 17.516 -9 1 96.06 93 ASP A CA 1
ATOM 739 C C . ASP A 1 93 ? 16.609 17.172 -8.102 1 96.06 93 ASP A C 1
ATOM 741 O O . ASP A 1 93 ? 15.68 17.969 -7.965 1 96.06 93 ASP A O 1
ATOM 745 N N . MET A 1 94 ? 16.656 16.078 -7.387 1 96.56 94 MET A N 1
ATOM 746 C CA . MET A 1 94 ? 15.562 15.633 -6.527 1 96.56 94 MET A CA 1
ATOM 747 C C . MET A 1 94 ? 15.602 16.359 -5.184 1 96.56 94 MET A C 1
ATOM 749 O O . MET A 1 94 ? 14.648 16.297 -4.406 1 96.56 94 MET A O 1
ATOM 753 N N . GLY A 1 95 ? 16.703 16.969 -4.891 1 98.12 95 GLY A N 1
ATOM 754 C CA . GLY A 1 95 ? 16.844 17.672 -3.629 1 98.12 95 GLY A CA 1
ATOM 755 C C . GLY A 1 95 ? 17.078 16.75 -2.449 1 98.12 95 GLY A C 1
ATOM 756 O O . GLY A 1 95 ? 17.391 15.57 -2.631 1 98.12 95 GLY A O 1
ATOM 757 N N . ILE A 1 96 ? 17.078 17.328 -1.287 1 98.44 96 ILE A N 1
ATOM 758 C CA . ILE A 1 96 ? 17.188 16.609 -0.018 1 98.44 96 ILE A CA 1
ATOM 759 C C . ILE A 1 96 ? 15.805 16.516 0.629 1 98.44 96 ILE A C 1
ATOM 761 O O . ILE A 1 96 ? 15.188 17.531 0.938 1 98.44 96 ILE A O 1
ATOM 765 N N . LEU A 1 97 ? 15.398 15.281 0.773 1 98.5 97 LEU A N 1
ATOM 766 C CA . LEU A 1 97 ? 14.062 15.055 1.311 1 98.5 97 LEU A CA 1
ATOM 767 C C . LEU A 1 97 ? 14.117 14.75 2.803 1 98.5 97 LEU A C 1
ATOM 769 O O . LEU A 1 97 ? 14.867 13.875 3.232 1 98.5 97 LEU A O 1
ATOM 773 N N . VAL A 1 98 ? 13.391 15.5 3.543 1 98.25 98 VAL A N 1
ATOM 774 C CA . VAL A 1 98 ? 13.195 15.172 4.953 1 98.25 98 VAL A CA 1
ATOM 775 C C . VAL A 1 98 ? 11.789 14.625 5.168 1 98.25 98 VAL A C 1
ATOM 777 O O . VAL A 1 98 ? 10.805 15.359 5.027 1 98.25 98 VAL A O 1
ATOM 780 N N . ASP A 1 99 ? 11.734 13.43 5.559 1 97.12 99 ASP A N 1
ATOM 781 C CA . ASP A 1 99 ? 10.461 12.727 5.688 1 97.12 99 ASP A CA 1
ATOM 782 C C . ASP A 1 99 ? 10.109 12.492 7.152 1 97.12 99 ASP A C 1
ATOM 784 O O . ASP A 1 99 ? 10.781 11.719 7.844 1 97.12 99 ASP A O 1
ATOM 788 N N . PHE A 1 100 ? 9.016 13.125 7.645 1 96.69 100 PHE A N 1
ATOM 789 C CA . PHE A 1 100 ? 8.492 12.914 8.984 1 96.69 100 PHE A CA 1
ATOM 790 C C . PHE A 1 100 ? 7.324 11.93 8.961 1 96.69 100 PHE A C 1
ATOM 792 O O . PHE A 1 100 ? 6.281 12.211 8.375 1 96.69 100 PHE A O 1
ATOM 799 N N . THR A 1 101 ? 7.535 10.836 9.617 1 93 101 THR A N 1
ATOM 800 C CA . THR A 1 101 ? 6.348 10.055 9.93 1 93 101 THR A CA 1
ATOM 801 C C . THR A 1 101 ? 5.512 10.75 11.008 1 93 101 THR A C 1
ATOM 803 O O . THR A 1 101 ? 5.977 11.695 11.648 1 93 101 THR A O 1
ATOM 806 N N . ALA A 1 102 ? 4.301 10.25 11.211 1 92.06 102 ALA A N 1
ATOM 807 C CA . ALA A 1 102 ? 3.459 10.805 12.266 1 92.06 102 ALA A CA 1
ATOM 808 C C . ALA A 1 102 ? 4.129 10.664 13.633 1 92.06 102 ALA A C 1
ATOM 810 O O . ALA A 1 102 ? 4.172 11.617 14.414 1 92.06 102 ALA A O 1
ATOM 811 N N . THR A 1 103 ? 4.645 9.516 13.867 1 89.88 103 THR A N 1
ATOM 812 C CA . THR A 1 103 ? 5.324 9.25 15.133 1 89.88 103 THR A CA 1
ATOM 813 C C . THR A 1 103 ? 6.594 10.086 15.25 1 89.88 103 THR A C 1
ATOM 815 O O . THR A 1 103 ? 6.879 10.641 16.312 1 89.88 103 THR A O 1
ATOM 818 N N . GLY A 1 104 ? 7.32 10.172 14.156 1 92.75 104 GLY A N 1
ATOM 819 C CA . GLY A 1 104 ? 8.539 10.961 14.156 1 92.75 104 GLY A CA 1
ATOM 820 C C . GLY A 1 104 ? 8.289 12.438 14.414 1 92.75 104 GLY A C 1
ATOM 821 O O . GLY A 1 104 ? 9.016 13.07 15.188 1 92.75 104 GLY A O 1
ATOM 822 N N . LYS A 1 105 ? 7.289 12.922 13.812 1 95.38 105 LYS A N 1
ATOM 823 C CA . LYS A 1 105 ? 6.926 14.328 13.992 1 95.38 105 LYS A CA 1
ATOM 824 C C . LYS A 1 105 ? 6.531 14.609 15.445 1 95.38 105 LYS A C 1
ATOM 826 O O . LYS A 1 105 ? 6.961 15.609 16.031 1 95.38 105 LYS A O 1
ATOM 831 N N . ALA A 1 106 ? 5.715 13.727 16.016 1 91.88 106 ALA A N 1
ATOM 832 C CA . ALA A 1 106 ? 5.293 13.875 17.406 1 91.88 106 ALA A CA 1
ATOM 833 C C . ALA A 1 106 ? 6.492 13.828 18.359 1 91.88 106 ALA A C 1
ATOM 835 O O . ALA A 1 106 ? 6.586 14.633 19.281 1 91.88 106 ALA A O 1
ATOM 836 N N . LEU A 1 107 ? 7.391 12.953 18.094 1 91.5 107 LEU A N 1
ATOM 837 C CA . LEU A 1 107 ? 8.586 12.836 18.922 1 91.5 107 LEU A CA 1
ATOM 838 C C . LEU A 1 107 ? 9.461 14.078 18.797 1 91.5 107 LEU A C 1
ATOM 840 O O . LEU A 1 107 ? 9.984 14.57 19.797 1 91.5 107 LEU A O 1
ATOM 844 N N . TYR A 1 108 ? 9.617 14.516 17.641 1 95.69 108 TYR A N 1
ATOM 845 C CA . TYR A 1 108 ? 10.383 15.734 17.375 1 95.69 108 TYR A CA 1
ATOM 846 C C . TYR A 1 108 ? 9.844 16.906 18.203 1 95.69 108 TYR A C 1
ATOM 848 O O . TYR A 1 108 ? 10.609 17.609 18.859 1 95.69 108 TYR A O 1
ATOM 856 N N . GLU A 1 109 ? 8.555 17.062 18.172 1 95.75 109 GLU A N 1
ATOM 857 C CA . GLU A 1 109 ? 7.91 18.141 18.922 1 95.75 109 GLU A CA 1
ATOM 858 C C . GLU A 1 109 ? 8.102 17.969 20.422 1 95.75 109 GLU A C 1
ATOM 860 O O . GLU A 1 109 ? 8.398 18.922 21.141 1 95.75 109 GLU A O 1
ATOM 865 N N . SER A 1 110 ? 7.938 16.766 20.859 1 93.88 110 SER A N 1
ATOM 866 C CA . SER A 1 110 ? 8.07 16.484 22.281 1 93.88 110 SER A CA 1
ATOM 867 C C . SER A 1 110 ? 9.492 16.734 22.766 1 93.88 110 SER A C 1
ATOM 869 O O . SER A 1 110 ? 9.688 17.344 23.812 1 93.88 110 SER A O 1
ATOM 871 N N . LEU A 1 111 ? 10.461 16.266 22.047 1 93.56 111 LEU A N 1
ATOM 872 C CA . LEU A 1 111 ? 11.859 16.453 22.422 1 93.56 111 LEU A CA 1
ATOM 873 C C . LEU A 1 111 ? 12.219 17.938 22.422 1 93.56 111 LEU A C 1
ATOM 875 O O . LEU A 1 111 ? 12.906 18.406 23.328 1 93.56 111 LEU A O 1
ATOM 879 N N . ALA A 1 112 ? 11.781 18.594 21.406 1 95.44 112 ALA A N 1
ATOM 880 C CA . ALA A 1 112 ? 12.031 20.031 21.344 1 95.44 112 ALA A CA 1
ATOM 881 C C . ALA A 1 112 ? 11.445 20.75 22.547 1 95.44 112 ALA A C 1
ATOM 883 O O . ALA A 1 112 ? 12.094 21.609 23.141 1 95.44 112 ALA A O 1
ATOM 884 N N . GLU A 1 113 ? 10.25 20.391 22.891 1 94.94 113 GLU A N 1
ATOM 885 C CA . GLU A 1 113 ? 9.586 21 24.031 1 94.94 113 GLU A CA 1
ATOM 886 C C . GLU A 1 113 ? 10.352 20.719 25.328 1 94.94 113 GLU A C 1
ATOM 888 O O . GLU A 1 113 ? 10.477 21.594 26.188 1 94.94 113 GLU A O 1
ATOM 893 N N . LEU A 1 114 ? 10.773 19.547 25.484 1 94.06 114 LEU A N 1
ATOM 894 C CA . LEU A 1 114 ? 11.531 19.156 26.656 1 94.06 114 LEU A CA 1
ATOM 895 C C . LEU A 1 114 ? 12.797 19.984 26.812 1 94.06 114 LEU A C 1
ATOM 897 O O . LEU A 1 114 ? 13.242 20.25 27.938 1 94.06 114 LEU A O 1
ATOM 901 N N . HIS A 1 115 ? 13.305 20.422 25.703 1 93.38 115 HIS A N 1
ATOM 902 C CA . HIS A 1 115 ? 14.516 21.234 25.734 1 93.38 115 HIS A CA 1
ATOM 903 C C . HIS A 1 115 ? 14.188 22.719 25.766 1 93.38 115 HIS A C 1
ATOM 905 O O . HIS A 1 115 ? 15.07 23.562 25.609 1 93.38 115 HIS A O 1
ATOM 911 N N . GLY A 1 116 ? 12.922 23.047 25.797 1 91.38 116 GLY A N 1
ATOM 912 C CA . GLY A 1 116 ? 12.477 24.422 25.969 1 91.38 116 GLY A CA 1
ATOM 913 C C . GLY A 1 116 ? 12.367 25.203 24.672 1 91.38 116 GLY A C 1
ATOM 914 O O . GLY A 1 116 ? 12.32 26.422 24.672 1 91.38 116 GLY A O 1
ATOM 915 N N . ILE A 1 117 ? 12.391 24.562 23.547 1 89.12 117 ILE A N 1
ATOM 916 C CA . ILE A 1 117 ? 12.281 25.219 22.25 1 89.12 117 ILE A CA 1
ATOM 917 C C . ILE A 1 117 ? 11.117 24.609 21.469 1 89.12 117 ILE A C 1
ATOM 919 O O . ILE A 1 117 ? 11.32 23.766 20.594 1 89.12 117 ILE A O 1
ATOM 923 N N . PRO A 1 118 ? 9.945 25.109 21.812 1 90.25 118 PRO A N 1
ATOM 924 C CA . PRO A 1 118 ? 8.789 24.531 21.109 1 90.25 118 PRO A CA 1
ATOM 925 C C . PRO A 1 118 ? 8.875 24.734 19.594 1 90.25 118 PRO A C 1
ATOM 927 O O . PRO A 1 118 ? 9.352 25.766 19.125 1 90.25 118 PRO A O 1
ATOM 930 N N . VAL A 1 119 ? 8.438 23.781 18.891 1 94.94 119 VAL A N 1
ATOM 931 C CA . VAL A 1 119 ? 8.516 23.781 17.422 1 94.94 119 VAL A CA 1
ATOM 932 C C . VAL A 1 119 ? 7.504 24.766 16.859 1 94.94 119 VAL A C 1
ATOM 934 O O . VAL A 1 119 ? 6.336 24.766 17.25 1 94.94 119 VAL A O 1
ATOM 937 N N . ASN A 1 120 ? 7.953 25.625 16.047 1 95.69 120 ASN A N 1
ATOM 938 C CA . ASN A 1 120 ? 7.117 26.531 15.266 1 95.69 120 ASN A CA 1
ATOM 939 C C . ASN A 1 120 ? 7.164 26.188 13.781 1 95.69 120 ASN A C 1
ATOM 941 O O . ASN A 1 120 ? 8.07 26.625 13.07 1 95.69 120 ASN A O 1
ATOM 945 N N . TRP A 1 121 ? 6.176 25.453 13.375 1 97.31 121 TRP A N 1
ATOM 946 C CA . TRP A 1 121 ? 6.172 24.953 12.008 1 97.31 121 TRP A CA 1
ATOM 947 C C . TRP A 1 121 ? 6.082 26.094 11 1 97.31 121 TRP A C 1
ATOM 949 O O . TRP A 1 121 ? 6.648 26.016 9.906 1 97.31 121 TRP A O 1
ATOM 959 N N . LYS A 1 122 ? 5.355 27.109 11.305 1 97.5 122 LYS A N 1
ATOM 960 C CA . LYS A 1 122 ? 5.301 28.266 10.398 1 97.5 122 LYS A CA 1
ATOM 961 C C . LYS A 1 122 ? 6.699 28.797 10.117 1 97.5 122 LYS A C 1
ATOM 963 O O . LYS A 1 122 ? 7.066 29.016 8.961 1 97.5 122 LYS A O 1
ATOM 968 N N . LYS A 1 123 ? 7.441 29 11.156 1 97 123 LYS A N 1
ATOM 969 C CA . LYS A 1 123 ? 8.789 29.562 11.016 1 97 123 LYS A CA 1
ATOM 970 C C . LYS A 1 123 ? 9.688 28.625 10.227 1 97 123 LYS A C 1
ATOM 972 O O . LYS A 1 123 ? 10.469 29.062 9.383 1 97 123 LYS A O 1
ATOM 977 N N . ILE A 1 124 ? 9.594 27.375 10.5 1 97.88 124 ILE A N 1
ATOM 978 C CA . ILE A 1 124 ? 10.398 26.375 9.797 1 97.88 124 ILE A CA 1
ATOM 979 C C . ILE A 1 124 ? 10.062 26.391 8.312 1 97.88 124 ILE A C 1
ATOM 981 O O . ILE A 1 124 ? 10.961 26.391 7.465 1 97.88 124 ILE A O 1
ATOM 985 N N . ILE A 1 125 ? 8.797 26.469 8.031 1 98.31 125 ILE A N 1
ATOM 986 C CA . ILE A 1 125 ? 8.344 26.469 6.641 1 98.31 125 ILE A CA 1
ATOM 987 C C . ILE A 1 125 ? 8.758 27.766 5.953 1 98.31 125 ILE A C 1
ATOM 989 O O . ILE A 1 125 ? 9.188 27.75 4.797 1 98.31 125 ILE A O 1
ATOM 993 N N . GLU A 1 126 ? 8.641 28.844 6.664 1 98.06 126 GLU A N 1
ATOM 994 C CA . GLU A 1 126 ? 9.102 30.125 6.121 1 98.06 126 GLU A CA 1
ATOM 995 C C . GLU A 1 126 ? 10.578 30.047 5.738 1 98.06 126 GLU A C 1
ATOM 997 O O . GLU A 1 126 ? 10.953 30.469 4.641 1 98.06 126 GLU A O 1
ATOM 1002 N N . GLU A 1 127 ? 11.367 29.562 6.625 1 97.94 127 GLU A N 1
ATOM 1003 C CA . GLU A 1 127 ? 12.797 29.438 6.367 1 97.94 127 GLU A CA 1
ATOM 1004 C C . GLU A 1 127 ? 13.062 28.5 5.188 1 97.94 127 GLU A C 1
ATOM 1006 O O . GLU A 1 127 ? 13.93 28.781 4.355 1 97.94 127 GLU A O 1
ATOM 1011 N N . LEU A 1 128 ? 12.367 27.422 5.105 1 98.62 128 LEU A N 1
ATOM 1012 C CA . LEU A 1 128 ? 12.477 26.469 4.004 1 98.62 128 LEU A CA 1
ATOM 1013 C C . LEU A 1 128 ? 12.242 27.156 2.664 1 98.62 128 LEU A C 1
ATOM 1015 O O . LEU A 1 128 ? 13.039 26.984 1.731 1 98.62 128 LEU A O 1
ATOM 1019 N N . TYR A 1 129 ? 11.195 27.906 2.613 1 98.44 129 TYR A N 1
ATOM 1020 C CA . TYR A 1 129 ? 10.812 28.531 1.352 1 98.44 129 TYR A CA 1
ATOM 1021 C C . TYR A 1 129 ? 11.742 29.672 1.008 1 98.44 129 TYR A C 1
ATOM 1023 O O . TYR A 1 129 ? 11.953 29.984 -0.168 1 98.44 129 TYR A O 1
ATOM 1031 N N . GLU A 1 130 ? 12.281 30.328 1.992 1 97.5 130 GLU A N 1
ATOM 1032 C CA . GLU A 1 130 ? 13.289 31.344 1.755 1 97.5 130 GLU A CA 1
ATOM 1033 C C . GLU A 1 130 ? 14.516 30.766 1.048 1 97.5 130 GLU A C 1
ATOM 1035 O O . GLU A 1 130 ? 15.172 31.453 0.264 1 97.5 130 GLU A O 1
ATOM 1040 N N . LYS A 1 131 ? 14.797 29.531 1.307 1 96.56 131 LYS A N 1
ATOM 1041 C CA . LYS A 1 131 ? 15.93 28.828 0.696 1 96.56 131 LYS A CA 1
ATOM 1042 C C . LYS A 1 131 ? 15.508 28.125 -0.594 1 96.56 131 LYS A C 1
ATOM 1044 O O . LYS A 1 131 ? 16.188 27.203 -1.055 1 96.56 131 LYS A O 1
ATOM 1049 N N . MET A 1 132 ? 14.328 28.406 -1.07 1 97.31 132 MET A N 1
ATOM 1050 C CA . MET A 1 132 ? 13.781 27.891 -2.322 1 97.31 132 MET A CA 1
ATOM 1051 C C . MET A 1 132 ? 13.398 26.422 -2.193 1 97.31 132 MET A C 1
ATOM 1053 O O . MET A 1 132 ? 13.32 25.703 -3.195 1 97.31 132 MET A O 1
ATOM 1057 N N . GLY A 1 133 ? 13.312 25.953 -0.957 1 98.44 133 GLY A N 1
ATOM 1058 C CA . GLY A 1 133 ? 12.719 24.656 -0.709 1 98.44 133 GLY A CA 1
ATOM 1059 C C . GLY A 1 133 ? 11.203 24.672 -0.724 1 98.44 133 GLY A C 1
ATOM 1060 O O . GLY A 1 133 ? 10.594 25.688 -1.068 1 98.44 133 GLY A O 1
ATOM 1061 N N . HIS A 1 134 ? 10.602 23.5 -0.463 1 98.69 134 HIS A N 1
ATOM 1062 C CA . HIS A 1 134 ? 9.148 23.438 -0.435 1 98.69 134 HIS A CA 1
ATOM 1063 C C . HIS A 1 134 ? 8.656 22.234 0.35 1 98.69 134 HIS A C 1
ATOM 1065 O O . HIS A 1 134 ? 9.43 21.312 0.637 1 98.69 134 HIS A O 1
ATOM 1071 N N . ILE A 1 135 ? 7.414 22.281 0.705 1 98.5 135 ILE A N 1
ATOM 1072 C CA . ILE A 1 135 ? 6.738 21.109 1.276 1 98.5 135 ILE A CA 1
ATOM 1073 C C . ILE A 1 135 ? 6.293 20.172 0.159 1 98.5 135 ILE A C 1
ATOM 1075 O O . ILE A 1 135 ? 5.691 20.609 -0.826 1 98.5 135 ILE A O 1
ATOM 1079 N N . SER A 1 136 ? 6.625 18.922 0.323 1 97.62 136 SER A N 1
ATOM 1080 C CA . SER A 1 136 ? 6.215 17.953 -0.698 1 97.62 136 SER A CA 1
ATOM 1081 C C . SER A 1 136 ? 5 17.156 -0.244 1 97.62 136 SER A C 1
ATOM 1083 O O . SER A 1 136 ? 4.309 16.547 -1.064 1 97.62 136 SER A O 1
ATOM 1085 N N . ARG A 1 137 ? 4.766 17.078 1.05 1 98.06 137 ARG A N 1
ATOM 1086 C CA . ARG A 1 137 ? 3.566 16.469 1.623 1 98.06 137 ARG A CA 1
ATOM 1087 C C . ARG A 1 137 ? 3.17 17.172 2.92 1 98.06 137 ARG A C 1
ATOM 1089 O O . ARG A 1 137 ? 4.031 17.531 3.723 1 98.06 137 ARG A O 1
ATOM 1096 N N . LEU A 1 138 ? 1.942 17.312 3.119 1 98.44 138 LEU A N 1
ATOM 1097 C CA . LEU A 1 138 ? 1.386 17.844 4.359 1 98.44 138 LEU A CA 1
ATOM 1098 C C . LEU A 1 138 ? 0.056 17.172 4.688 1 98.44 138 LEU A C 1
ATOM 1100 O O . LEU A 1 138 ? -0.92 17.328 3.951 1 98.44 138 LEU A O 1
ATOM 1104 N N . ASP A 1 139 ? 0.003 16.438 5.715 1 98.5 139 ASP A N 1
ATOM 1105 C CA . ASP A 1 139 ? -1.233 15.828 6.207 1 98.5 139 ASP A CA 1
ATOM 1106 C C . ASP A 1 139 ? -1.812 16.641 7.367 1 98.5 139 ASP A C 1
ATOM 1108 O O . ASP A 1 139 ? -1.14 16.859 8.375 1 98.5 139 ASP A O 1
ATOM 1112 N N . ILE A 1 140 ? -3 17.047 7.234 1 98.25 140 ILE A N 1
ATOM 1113 C CA . ILE A 1 140 ? -3.713 17.781 8.281 1 98.25 140 ILE A CA 1
ATOM 1114 C C . ILE A 1 140 ? -4.762 16.859 8.914 1 98.25 140 ILE A C 1
ATOM 1116 O O . ILE A 1 140 ? -5.625 16.328 8.219 1 98.25 140 ILE A O 1
ATOM 1120 N N . ALA A 1 141 ? -4.668 16.719 10.164 1 97.5 141 ALA A N 1
ATOM 1121 C CA . ALA A 1 141 ? -5.598 15.82 10.867 1 97.5 141 ALA A CA 1
ATOM 1122 C C . ALA A 1 141 ? -6.461 16.594 11.859 1 97.5 141 ALA A C 1
ATOM 1124 O O . ALA A 1 141 ? -5.98 17.531 12.516 1 97.5 141 ALA A O 1
ATOM 1125 N N . THR A 1 142 ? -7.699 16.25 11.953 1 96.19 142 THR A N 1
ATOM 1126 C CA . THR A 1 142 ? -8.633 16.719 12.969 1 96.19 142 THR A CA 1
ATOM 1127 C C . THR A 1 142 ? -9.234 15.555 13.734 1 96.19 142 THR A C 1
ATOM 1129 O O . THR A 1 142 ? -9.875 14.68 13.148 1 96.19 142 THR A O 1
ATOM 1132 N N . ASP A 1 143 ? -9.039 15.586 14.984 1 95.25 1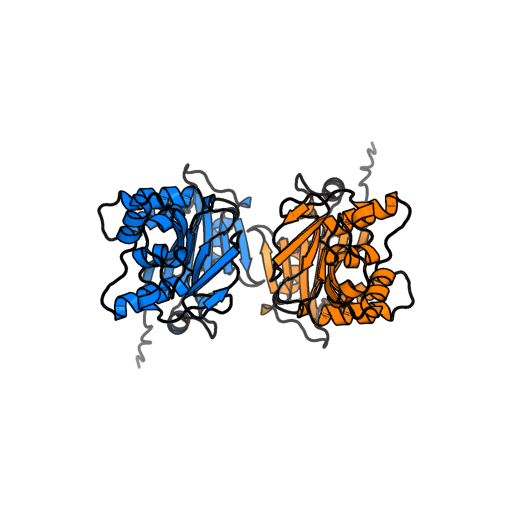43 ASP A N 1
ATOM 1133 C CA . ASP A 1 143 ? -9.625 14.57 15.852 1 95.25 143 ASP A CA 1
ATOM 1134 C C . ASP A 1 143 ? -10.914 15.07 16.5 1 95.25 143 ASP A C 1
ATOM 1136 O O . ASP A 1 143 ? -10.938 16.141 17.109 1 95.25 143 ASP A O 1
ATOM 1140 N N . LEU A 1 144 ? -11.938 14.352 16.328 1 94.56 144 LEU A N 1
ATOM 1141 C CA . LEU A 1 144 ? -13.234 14.609 16.953 1 94.56 144 LEU A CA 1
ATOM 1142 C C . LEU A 1 144 ? -13.547 13.539 17.984 1 94.56 144 LEU A C 1
ATOM 1144 O O . LEU A 1 144 ? -13.891 12.406 17.641 1 94.56 144 LEU A O 1
ATOM 1148 N N . ILE A 1 145 ? -13.5 13.938 19.219 1 93.81 145 ILE A N 1
ATOM 1149 C CA . ILE A 1 145 ? -13.648 12.984 20.312 1 93.81 145 ILE A CA 1
ATOM 1150 C C . ILE A 1 145 ? -14.945 13.273 21.062 1 93.81 145 ILE A C 1
ATOM 1152 O O . ILE A 1 145 ? -15.195 14.406 21.484 1 93.81 145 ILE A O 1
ATOM 1156 N N . ASN A 1 146 ? -15.773 12.297 21.219 1 93.62 146 ASN A N 1
ATOM 1157 C CA . ASN A 1 146 ? -17.016 12.328 21.984 1 93.62 146 ASN A CA 1
ATOM 1158 C C . ASN A 1 146 ? -18.047 13.258 21.344 1 93.62 146 ASN A C 1
ATOM 1160 O O . ASN A 1 146 ? -18.75 13.992 22.047 1 93.62 146 ASN A O 1
ATOM 1164 N N . TYR A 1 147 ? -18.078 13.281 20.047 1 90.94 147 TYR A N 1
ATOM 1165 C CA . TYR A 1 147 ? -19.047 14.109 19.344 1 90.94 147 TYR A CA 1
ATOM 1166 C C . TYR A 1 147 ? -20.344 13.344 19.078 1 90.94 147 TYR A C 1
ATOM 1168 O O . TYR A 1 147 ? -21.328 13.922 18.641 1 90.94 147 TYR A O 1
ATOM 1176 N N . GLY A 1 148 ? -20.297 12.07 19.266 1 88.62 148 GLY A N 1
ATOM 1177 C CA . GLY A 1 148 ? -21.531 11.289 19.219 1 88.62 148 GLY A CA 1
ATOM 1178 C C . GLY A 1 148 ? -21.844 10.75 17.844 1 88.62 148 GLY A C 1
ATOM 1179 O O . GLY A 1 148 ? -22.984 10.414 17.547 1 88.62 148 GLY A O 1
ATOM 1180 N N . PHE A 1 149 ? -20.922 10.797 16.984 1 86 149 PHE A N 1
ATOM 1181 C CA . PHE A 1 149 ? -21.141 10.18 15.68 1 86 149 PHE A CA 1
ATOM 1182 C C . PHE A 1 149 ? -20.016 9.227 15.336 1 86 149 PHE A C 1
ATOM 1184 O O . PHE A 1 149 ? -18.906 9.328 15.883 1 86 149 PHE A O 1
ATOM 1191 N N . SER A 1 150 ? -20.422 8.258 14.445 1 90.44 150 SER A N 1
ATOM 1192 C CA . SER A 1 150 ? -19.484 7.25 13.969 1 90.44 150 SER A CA 1
ATOM 1193 C C . SER A 1 150 ? -19.266 7.355 12.469 1 90.44 150 SER A C 1
ATOM 1195 O O . SER A 1 150 ? -20.031 8.031 11.773 1 90.44 150 SER A O 1
ATOM 1197 N N . VAL A 1 151 ? -18.203 6.711 12.039 1 92.75 151 VAL A N 1
ATOM 1198 C CA . VAL A 1 151 ? -17.938 6.652 10.609 1 92.75 151 VAL A CA 1
ATOM 1199 C C . VAL A 1 151 ? -19.109 6.008 9.883 1 92.75 151 VAL A C 1
ATOM 1201 O O . VAL A 1 151 ? -19.531 6.48 8.828 1 92.75 151 VAL A O 1
ATOM 1204 N N . ASN A 1 152 ? -19.672 5.035 10.484 1 89.5 152 ASN A N 1
ATOM 1205 C CA . ASN A 1 152 ? -20.828 4.34 9.922 1 89.5 152 ASN A CA 1
ATOM 1206 C C . ASN A 1 152 ? -22.016 5.281 9.734 1 89.5 152 ASN A C 1
ATOM 1208 O O . ASN A 1 152 ? -22.688 5.23 8.711 1 89.5 152 ASN A O 1
ATOM 1212 N N . GLU A 1 153 ? -22.203 6.094 10.703 1 90.19 153 GLU A N 1
ATOM 1213 C CA . GLU A 1 153 ? -23.312 7.047 10.617 1 90.19 153 GLU A CA 1
ATOM 1214 C C . GLU A 1 153 ? -23.109 8.031 9.477 1 90.19 153 GLU A C 1
ATOM 1216 O O . GLU A 1 153 ? -24.047 8.367 8.758 1 90.19 153 GLU A O 1
ATOM 1221 N N . ILE A 1 154 ? -21.906 8.453 9.336 1 91.62 154 ILE A N 1
ATOM 1222 C CA . ILE A 1 154 ? -21.594 9.367 8.242 1 91.62 154 ILE A CA 1
ATOM 1223 C C . ILE A 1 154 ? -21.875 8.695 6.902 1 91.62 154 ILE A C 1
ATOM 1225 O O . ILE A 1 154 ? -22.547 9.273 6.039 1 91.62 154 ILE A O 1
ATOM 1229 N N . ILE A 1 155 ? -21.484 7.5 6.797 1 91.69 155 ILE A N 1
ATOM 1230 C CA . ILE A 1 155 ? -21.641 6.746 5.559 1 91.69 155 ILE A CA 1
ATOM 1231 C C . ILE A 1 155 ? -23.125 6.52 5.281 1 91.69 155 ILE A C 1
ATOM 1233 O O . ILE A 1 155 ? -23.578 6.656 4.141 1 91.69 155 ILE A O 1
ATOM 1237 N N . GLN A 1 156 ? -23.891 6.188 6.309 1 89.62 156 GLN A N 1
ATOM 1238 C CA . GLN A 1 156 ? -25.328 5.973 6.148 1 89.62 156 GLN A CA 1
ATOM 1239 C C . GLN A 1 156 ? -26.016 7.246 5.668 1 89.62 156 GLN A C 1
ATOM 1241 O O . GLN A 1 156 ? -26.891 7.191 4.801 1 89.62 156 GLN A O 1
ATOM 1246 N N . ARG A 1 157 ? -25.594 8.352 6.23 1 91.56 157 ARG A N 1
ATOM 1247 C CA . ARG A 1 157 ? -26.188 9.617 5.824 1 91.56 157 ARG A CA 1
ATOM 1248 C C . ARG A 1 157 ? -25.859 9.938 4.371 1 91.56 157 ARG A C 1
ATOM 1250 O O . ARG A 1 157 ? -26.688 10.492 3.648 1 91.56 157 ARG A O 1
ATOM 1257 N N . LEU A 1 158 ? -24.688 9.609 3.938 1 91.5 158 LEU A N 1
ATOM 1258 C CA . LEU A 1 158 ? -24.297 9.797 2.545 1 91.5 158 LEU A CA 1
ATOM 1259 C C . LEU A 1 158 ? -25.078 8.875 1.626 1 91.5 158 LEU A C 1
ATOM 1261 O O . LEU A 1 158 ? -25.578 9.312 0.586 1 91.5 158 LEU A O 1
ATOM 1265 N N . LYS A 1 159 ? -25.25 7.691 2.08 1 88.56 159 LYS A N 1
ATOM 1266 C CA . LYS A 1 159 ? -25.984 6.691 1.311 1 88.56 159 LYS A CA 1
ATOM 1267 C C . LYS A 1 159 ? -27.438 7.102 1.127 1 88.56 159 LYS A C 1
ATOM 1269 O O . LYS A 1 159 ? -28 6.938 0.043 1 88.56 159 LYS A O 1
ATOM 1274 N N . ASN A 1 160 ? -27.969 7.625 2.182 1 91.5 160 ASN A N 1
ATOM 1275 C CA . ASN A 1 160 ? -29.375 8.016 2.176 1 91.5 160 ASN A CA 1
ATOM 1276 C C . ASN A 1 160 ? -29.562 9.391 1.551 1 91.5 160 ASN A C 1
ATOM 1278 O O . ASN A 1 160 ? -30.672 9.93 1.564 1 91.5 160 ASN A O 1
ATOM 1282 N N . GLU A 1 161 ? -28.5 9.969 1.136 1 91.12 161 GLU A N 1
ATOM 1283 C CA . GLU A 1 161 ? -28.531 11.297 0.518 1 91.12 161 GLU A CA 1
ATOM 1284 C C . GLU A 1 161 ? -29.062 12.344 1.491 1 91.12 161 GLU A C 1
ATOM 1286 O O . GLU A 1 161 ? -29.812 13.25 1.097 1 91.12 161 GLU A O 1
ATOM 1291 N N . GLU A 1 162 ? -28.719 12.078 2.734 1 93.19 162 GLU A N 1
ATOM 1292 C CA . GLU A 1 162 ? -29.031 13.062 3.768 1 93.19 162 GLU A CA 1
ATOM 1293 C C . GLU A 1 162 ? -27.922 14.102 3.893 1 93.19 162 GLU A C 1
ATOM 1295 O O . GLU A 1 162 ? -28.141 15.203 4.387 1 93.19 162 GLU A O 1
ATOM 1300 N N . SER A 1 163 ? -26.719 13.688 3.537 1 93.38 163 SER A N 1
ATOM 1301 C CA . SER A 1 163 ? -25.547 14.547 3.514 1 93.38 163 SER A CA 1
ATOM 1302 C C . SER A 1 163 ? -24.734 14.336 2.246 1 93.38 163 SER A C 1
ATOM 1304 O O . SER A 1 163 ? -24.844 13.297 1.595 1 93.38 163 SER A O 1
ATOM 1306 N N . PHE A 1 164 ? -23.953 15.391 1.913 1 94.25 164 PHE A N 1
ATOM 1307 C CA . PHE A 1 164 ? -23.109 15.336 0.729 1 94.25 164 PHE A CA 1
ATOM 1308 C C . PHE A 1 164 ? -21.781 16.031 0.988 1 94.25 164 PHE A C 1
ATOM 1310 O O . PHE A 1 164 ? -21.703 16.969 1.789 1 94.25 164 PHE A O 1
ATOM 1317 N N . PHE A 1 165 ? -20.797 15.492 0.279 1 95 165 PHE A N 1
ATOM 1318 C CA . PHE A 1 165 ? -19.547 16.234 0.227 1 95 165 PHE A CA 1
ATOM 1319 C C . PHE A 1 165 ? -19.516 17.141 -0.998 1 95 165 PHE A C 1
ATOM 1321 O O . PHE A 1 165 ? -19.828 16.719 -2.107 1 95 165 PHE A O 1
ATOM 1328 N N . LEU A 1 166 ? -19.156 18.375 -0.754 1 95.25 166 LEU A N 1
ATOM 1329 C CA . LEU A 1 166 ? -18.953 19.312 -1.848 1 95.25 166 LEU A CA 1
ATOM 1330 C C . LEU A 1 166 ? -17.469 19.562 -2.092 1 95.25 166 LEU A C 1
ATOM 1332 O O . LEU A 1 166 ? -16.672 19.578 -1.147 1 95.25 166 LEU A O 1
ATOM 1336 N N . ASN A 1 167 ? -17.156 19.734 -3.389 1 95.12 167 ASN A N 1
ATOM 1337 C CA . ASN A 1 167 ? -15.781 20.062 -3.732 1 95.12 167 ASN A CA 1
ATOM 1338 C C . ASN A 1 167 ? -15.547 21.578 -3.721 1 95.12 167 ASN A C 1
ATOM 1340 O O . ASN A 1 167 ? -16.406 22.344 -3.287 1 95.12 167 ASN A O 1
ATOM 1344 N N . THR A 1 168 ? -14.375 22 -4.168 1 93.56 168 THR A N 1
ATOM 1345 C CA . THR A 1 168 ? -13.961 23.406 -4.113 1 93.56 168 THR A CA 1
ATOM 1346 C C . THR A 1 168 ? -14.891 24.281 -4.953 1 93.56 168 THR A C 1
ATOM 1348 O O . THR A 1 168 ? -15.086 25.453 -4.652 1 93.56 168 THR A O 1
ATOM 1351 N N . GLN A 1 169 ? -15.516 23.641 -5.984 1 94.31 169 GLN A N 1
ATOM 1352 C CA . GLN A 1 169 ? -16.406 24.375 -6.879 1 94.31 169 GLN A CA 1
ATOM 1353 C C . GLN A 1 169 ? -17.828 24.391 -6.352 1 94.31 169 GLN A C 1
ATOM 1355 O O . GLN A 1 169 ? -18.719 25 -6.945 1 94.31 169 GLN A O 1
ATOM 1360 N N . GLY A 1 170 ? -18.078 23.703 -5.305 1 92.38 170 GLY A N 1
ATOM 1361 C CA . GLY A 1 170 ? -19.406 23.641 -4.723 1 92.38 170 GLY A CA 1
ATOM 1362 C C . GLY A 1 170 ? -20.266 22.531 -5.305 1 92.38 170 GLY A C 1
ATOM 1363 O O . GLY A 1 170 ? -21.484 22.5 -5.094 1 92.38 170 GLY A O 1
ATOM 1364 N N . ASN A 1 171 ? -19.609 21.656 -6.047 1 94.69 171 ASN A N 1
ATOM 1365 C CA . ASN A 1 171 ? -20.328 20.516 -6.625 1 94.69 171 ASN A CA 1
ATOM 1366 C C . ASN A 1 171 ? -20.281 19.297 -5.707 1 94.69 171 ASN A C 1
ATOM 1368 O O . ASN A 1 171 ? -19.281 19.062 -5.027 1 94.69 171 ASN A O 1
ATOM 1372 N N . LYS A 1 172 ? -21.391 18.609 -5.84 1 93.94 172 LYS A N 1
ATOM 1373 C CA . LYS A 1 172 ? -21.453 17.344 -5.105 1 93.94 172 LYS A CA 1
ATOM 1374 C C . LYS A 1 172 ? -20.391 16.375 -5.609 1 93.94 172 LYS A C 1
ATOM 1376 O O . LYS A 1 172 ? -20.266 16.141 -6.812 1 93.94 172 LYS A O 1
ATOM 1381 N N . ILE A 1 173 ? -19.625 15.82 -4.668 1 93.88 173 ILE A N 1
ATOM 1382 C CA . ILE A 1 173 ? -18.656 14.805 -5.043 1 93.88 173 ILE A CA 1
ATOM 1383 C C . ILE A 1 173 ? -19.359 13.492 -5.355 1 93.88 173 ILE A C 1
ATOM 1385 O O . ILE A 1 173 ? -20.188 13.031 -4.57 1 93.88 173 ILE A O 1
ATOM 1389 N N . ASN A 1 174 ? -19.016 12.922 -6.418 1 90.75 174 ASN A N 1
ATOM 1390 C CA . ASN A 1 174 ? -19.672 11.695 -6.867 1 90.75 174 ASN A CA 1
ATOM 1391 C C . ASN A 1 174 ? -19.344 10.516 -5.953 1 90.75 174 ASN A C 1
ATOM 1393 O O . ASN A 1 174 ? -18.203 10.375 -5.512 1 90.75 174 ASN A O 1
ATOM 1397 N N . ALA A 1 175 ? -20.312 9.656 -5.844 1 87.25 175 ALA A N 1
ATOM 1398 C CA . ALA A 1 175 ? -20.188 8.5 -4.961 1 87.25 175 ALA A CA 1
ATOM 1399 C C . ALA A 1 175 ? -19.047 7.59 -5.406 1 87.25 175 ALA A C 1
ATOM 1401 O O . ALA A 1 175 ? -18.453 6.875 -4.594 1 87.25 175 ALA A O 1
ATOM 1402 N N . ASN A 1 176 ? -18.75 7.594 -6.652 1 86.81 176 ASN A N 1
ATOM 1403 C CA . ASN A 1 176 ? -17.703 6.73 -7.18 1 86.81 176 ASN A CA 1
ATOM 1404 C C . ASN A 1 176 ? -16.328 7.133 -6.664 1 86.81 176 ASN A C 1
ATOM 1406 O O . ASN A 1 176 ? -15.367 6.379 -6.797 1 86.81 176 ASN A O 1
ATOM 1410 N N . ARG A 1 177 ? -16.297 8.25 -6.008 1 92.69 177 ARG A N 1
ATOM 1411 C CA . ARG A 1 177 ? -15.039 8.742 -5.469 1 92.69 177 ARG A CA 1
ATOM 1412 C C . ARG A 1 177 ? -14.883 8.344 -4.004 1 92.69 177 ARG A C 1
ATOM 1414 O O . ARG A 1 177 ? -13.914 8.742 -3.35 1 92.69 177 ARG A O 1
ATOM 1421 N N . PHE A 1 178 ? -15.875 7.613 -3.564 1 93.75 178 PHE A N 1
ATOM 1422 C CA . PHE A 1 178 ? -15.828 7.156 -2.18 1 93.75 178 PHE A CA 1
ATOM 1423 C C . PHE A 1 178 ? -15.43 5.688 -2.107 1 93.75 178 PHE A C 1
ATOM 1425 O O . PHE A 1 178 ? -15.859 4.879 -2.932 1 93.75 178 PHE A O 1
ATOM 1432 N N . LYS A 1 179 ? -14.633 5.406 -1.219 1 94.31 179 LYS A N 1
ATOM 1433 C CA . LYS A 1 179 ? -14.281 4.027 -0.899 1 94.31 179 LYS A CA 1
ATOM 1434 C C . LYS A 1 179 ? -14.445 3.746 0.591 1 94.31 179 LYS A C 1
ATOM 1436 O O . LYS A 1 179 ? -14 4.535 1.43 1 94.31 179 LYS A O 1
ATOM 1441 N N . ILE A 1 180 ? -15.094 2.656 0.856 1 93.94 180 ILE A N 1
ATOM 1442 C CA . ILE A 1 180 ? -15.391 2.305 2.24 1 93.94 180 ILE A CA 1
ATOM 1443 C C . ILE A 1 180 ? -14.633 1.033 2.621 1 93.94 180 ILE A C 1
ATOM 1445 O O . ILE A 1 180 ? -14.594 0.074 1.848 1 93.94 180 ILE A O 1
ATOM 1449 N N . ILE A 1 181 ? -14.055 1.104 3.736 1 93.81 181 ILE A N 1
ATOM 1450 C CA . ILE A 1 181 ? -13.352 -0.052 4.281 1 93.81 181 ILE A CA 1
ATOM 1451 C C . ILE A 1 181 ? -13.93 -0.41 5.648 1 93.81 181 ILE A C 1
ATOM 1453 O O . ILE A 1 181 ? -14.172 0.471 6.477 1 93.81 181 ILE A O 1
ATOM 1457 N N . GLY A 1 182 ? -14.133 -1.688 5.879 1 90 182 GLY A N 1
ATOM 1458 C CA . GLY A 1 182 ? -14.633 -2.105 7.18 1 90 182 GLY A CA 1
ATOM 1459 C C . GLY A 1 182 ? -14.805 -3.607 7.297 1 90 182 GLY A C 1
ATOM 1460 O O . GLY A 1 182 ? -14.25 -4.367 6.504 1 90 182 GLY A O 1
ATOM 1461 N N . SER A 1 183 ? -15.414 -3.924 8.367 1 84.75 183 SER A N 1
ATOM 1462 C CA . SER A 1 183 ? -15.828 -5.305 8.586 1 84.75 183 SER A CA 1
ATOM 1463 C C . SER A 1 183 ? -17.266 -5.523 8.148 1 84.75 183 SER A C 1
ATOM 1465 O O . SER A 1 183 ? -17.922 -4.609 7.625 1 84.75 183 SER A O 1
ATOM 1467 N N . TYR A 1 184 ? -17.781 -6.828 8.172 1 74.94 184 TYR A N 1
ATOM 1468 C CA . TYR A 1 184 ? -19.156 -7.098 7.777 1 74.94 184 TYR A CA 1
ATOM 1469 C C . TYR A 1 184 ? -20.141 -6.309 8.641 1 74.94 184 TYR A C 1
ATOM 1471 O O . TYR A 1 184 ? -21.234 -5.965 8.195 1 74.94 184 TYR A O 1
ATOM 1479 N N . SER A 1 185 ? -19.594 -5.984 9.836 1 75.06 185 SER A N 1
ATOM 1480 C CA . SER A 1 185 ? -20.547 -5.398 10.766 1 75.06 185 SER A CA 1
ATOM 1481 C C . SER A 1 185 ? -20.469 -3.873 10.75 1 75.06 185 SER A C 1
ATOM 1483 O O . SER A 1 185 ? -21.469 -3.193 11.008 1 75.06 185 SER A O 1
ATOM 1485 N N . GLU A 1 186 ? -19.25 -3.422 10.406 1 82.12 186 GLU A N 1
ATOM 1486 C CA . GLU A 1 186 ? -19.125 -1.979 10.594 1 82.12 186 GLU A CA 1
ATOM 1487 C C . GLU A 1 186 ? -18.125 -1.39 9.602 1 82.12 186 GLU A C 1
ATOM 1489 O O . GLU A 1 186 ? -17.078 -1.984 9.344 1 82.12 186 GLU A O 1
ATOM 1494 N N . ALA A 1 187 ? -18.516 -0.26 9.031 1 87.25 187 ALA A N 1
ATOM 1495 C CA . ALA A 1 187 ? -17.578 0.542 8.258 1 87.25 187 ALA A CA 1
ATOM 1496 C C . ALA A 1 187 ? -16.609 1.293 9.18 1 87.25 187 ALA A C 1
ATOM 1498 O O . ALA A 1 187 ? -17.031 1.858 10.188 1 87.25 187 ALA A O 1
ATOM 1499 N N . GLN A 1 188 ? -15.352 1.267 8.852 1 90.75 188 GLN A N 1
ATOM 1500 C CA . GLN A 1 188 ? -14.359 1.843 9.75 1 90.75 188 GLN A CA 1
ATOM 1501 C C . GLN A 1 188 ? -13.633 3.016 9.102 1 90.75 188 GLN A C 1
ATOM 1503 O O . GLN A 1 188 ? -13.094 3.879 9.789 1 90.75 188 GLN A O 1
ATOM 1508 N N . THR A 1 189 ? -13.594 3.014 7.809 1 95.38 189 THR A N 1
ATOM 1509 C CA . THR A 1 189 ? -12.852 4.055 7.105 1 95.38 189 THR A CA 1
ATOM 1510 C C . THR A 1 189 ? -13.594 4.488 5.844 1 95.38 189 THR A C 1
ATOM 1512 O O . THR A 1 189 ? -14.172 3.658 5.137 1 95.38 189 THR A O 1
ATOM 1515 N N . LEU A 1 190 ? -13.656 5.742 5.656 1 95.81 190 LEU A N 1
ATOM 1516 C CA . LEU A 1 190 ? -14.164 6.355 4.434 1 95.81 190 LEU A CA 1
ATOM 1517 C C . LEU A 1 190 ? -13.07 7.145 3.721 1 95.81 190 LEU A C 1
ATOM 1519 O O . LEU A 1 190 ? -12.492 8.07 4.297 1 95.81 190 LEU A O 1
ATOM 1523 N N . TYR A 1 191 ? -12.773 6.715 2.496 1 96.69 191 TYR A N 1
ATOM 1524 C CA . TYR A 1 191 ? -11.859 7.457 1.636 1 96.69 191 TYR A CA 1
ATOM 1525 C C . TYR A 1 191 ? -12.633 8.328 0.648 1 96.69 191 TYR A C 1
ATOM 1527 O O . TYR A 1 191 ? -13.641 7.898 0.09 1 96.69 191 TYR A O 1
ATOM 1535 N N . ILE A 1 192 ? -12.156 9.477 0.467 1 96.25 192 ILE A N 1
ATOM 1536 C CA . ILE A 1 192 ? -12.734 10.367 -0.531 1 96.25 192 ILE A CA 1
ATOM 1537 C C . ILE A 1 192 ? -11.633 10.867 -1.473 1 96.25 192 ILE A C 1
ATOM 1539 O O . ILE A 1 192 ? -10.688 11.523 -1.04 1 96.25 192 ILE A O 1
ATOM 1543 N N . GLY A 1 193 ? -11.828 10.555 -2.783 1 93.88 193 GLY A N 1
ATOM 1544 C CA . GLY A 1 193 ? -10.836 10.891 -3.787 1 93.88 193 GLY A CA 1
ATOM 1545 C C . GLY A 1 193 ? -9.867 9.75 -4.07 1 93.88 193 GLY A C 1
ATOM 1546 O O . GLY A 1 193 ? -10.117 8.609 -3.689 1 93.88 193 GLY A O 1
ATOM 1547 N N . SER A 1 194 ? -8.805 10.07 -4.789 1 91.5 194 SER A N 1
ATOM 1548 C CA . SER A 1 194 ? -7.789 9.094 -5.164 1 91.5 194 SER A CA 1
ATOM 1549 C C . SER A 1 194 ? -6.473 9.352 -4.43 1 91.5 194 SER A C 1
ATOM 1551 O O . SER A 1 194 ? -6.023 10.492 -4.34 1 91.5 194 SER A O 1
ATOM 1553 N N . ARG A 1 195 ? -5.902 8.234 -3.965 1 90.88 195 ARG A N 1
ATOM 1554 C CA . ARG A 1 195 ? -4.629 8.383 -3.268 1 90.88 195 ARG A CA 1
ATOM 1555 C C . ARG A 1 195 ? -3.541 8.883 -4.215 1 90.88 195 ARG A C 1
ATOM 1557 O O . ARG A 1 195 ? -2.531 9.438 -3.771 1 90.88 195 ARG A O 1
ATOM 1564 N N . LYS A 1 196 ? -3.756 8.742 -5.5 1 91 196 LYS A N 1
ATOM 1565 C CA . LYS A 1 196 ? -2.779 9.156 -6.5 1 91 196 LYS A CA 1
ATOM 1566 C C . LYS A 1 196 ? -2.877 10.656 -6.766 1 91 196 LYS A C 1
ATOM 1568 O O . LYS A 1 196 ? -1.962 11.25 -7.344 1 91 196 LYS A O 1
ATOM 1573 N N . SER A 1 197 ? -3.988 11.234 -6.395 1 94.5 197 SER A N 1
ATOM 1574 C CA . SER A 1 197 ? -4.191 12.664 -6.605 1 94.5 197 SER A CA 1
ATOM 1575 C C . SER A 1 197 ? -3.42 13.492 -5.586 1 94.5 197 SER A C 1
ATOM 1577 O O . SER A 1 197 ? -2.885 12.953 -4.613 1 94.5 197 SER A O 1
ATOM 1579 N N . ASP A 1 198 ? -3.332 14.773 -5.797 1 97.44 198 ASP A N 1
ATOM 1580 C CA . ASP A 1 198 ? -2.611 15.68 -4.91 1 97.44 198 ASP A CA 1
ATOM 1581 C C . ASP A 1 198 ? -3.35 15.852 -3.586 1 97.44 198 ASP A C 1
ATOM 1583 O O . ASP A 1 198 ? -2.777 16.344 -2.609 1 97.44 198 ASP A O 1
ATOM 1587 N N . ALA A 1 199 ? -4.602 15.547 -3.648 1 97.06 199 ALA A N 1
ATOM 1588 C CA . ALA A 1 199 ? -5.41 15.664 -2.438 1 97.06 199 ALA A CA 1
ATOM 1589 C C . ALA A 1 199 ? -6.227 14.398 -2.199 1 97.06 199 ALA A C 1
ATOM 1591 O O . ALA A 1 199 ? -6.832 13.852 -3.129 1 97.06 199 ALA A O 1
ATOM 1592 N N . PHE A 1 200 ? -6.281 13.984 -0.962 1 97.44 200 PHE A N 1
ATOM 1593 C CA . PHE A 1 200 ? -6.938 12.742 -0.55 1 97.44 200 PHE A CA 1
ATOM 1594 C C . PHE A 1 200 ? -7.438 12.852 0.885 1 97.44 200 PHE A C 1
ATOM 1596 O O . PHE A 1 200 ? -6.711 13.312 1.77 1 97.44 200 PHE A O 1
ATOM 1603 N N . LEU A 1 201 ? -8.672 12.453 1.153 1 98 201 LEU A N 1
ATOM 1604 C CA . LEU A 1 201 ? -9.258 12.57 2.482 1 98 201 LEU A CA 1
ATOM 1605 C C . LEU A 1 201 ? -9.555 11.195 3.072 1 98 201 LEU A C 1
ATOM 1607 O O . LEU A 1 201 ? -10.07 10.32 2.379 1 98 201 LEU A O 1
ATOM 1611 N N . ARG A 1 202 ? -9.242 11.047 4.312 1 97.75 202 ARG A N 1
ATOM 1612 C CA . ARG A 1 202 ? -9.586 9.859 5.078 1 97.75 202 ARG A CA 1
ATOM 1613 C C . ARG A 1 202 ? -10.406 10.211 6.312 1 97.75 202 ARG A C 1
ATOM 1615 O O . ARG A 1 202 ? -10.031 11.109 7.074 1 97.75 202 ARG A O 1
ATOM 1622 N N . ILE A 1 203 ? -11.477 9.578 6.504 1 96.69 203 ILE A N 1
ATOM 1623 C CA . ILE A 1 203 ? -12.258 9.641 7.73 1 96.69 203 ILE A CA 1
ATOM 1624 C C . ILE A 1 203 ? -12.344 8.258 8.367 1 96.69 203 ILE A C 1
ATOM 1626 O O . ILE A 1 203 ? -12.852 7.316 7.746 1 96.69 203 ILE A O 1
ATOM 1630 N N . TYR A 1 204 ? -11.875 8.164 9.586 1 96.38 204 TYR A N 1
ATOM 1631 C CA . TYR A 1 204 ? -11.836 6.805 10.117 1 96.38 204 TYR A CA 1
ATOM 1632 C C . TYR A 1 204 ? -11.953 6.812 11.633 1 96.38 204 TYR A C 1
ATOM 1634 O O . TYR A 1 204 ? -11.836 7.863 12.266 1 96.38 204 TYR A O 1
ATOM 1642 N N . ASP A 1 205 ? -12.258 5.617 12.195 1 94.5 205 ASP A N 1
ATOM 1643 C CA . ASP A 1 205 ? -12.398 5.402 13.633 1 94.5 205 ASP A CA 1
ATOM 1644 C C . ASP A 1 205 ? -11.031 5.305 14.305 1 94.5 205 ASP A C 1
ATOM 1646 O O . ASP A 1 205 ? -10.43 4.227 14.352 1 94.5 205 ASP A O 1
ATOM 1650 N N . LYS A 1 206 ? -10.641 6.395 14.805 1 93.69 206 LYS A N 1
ATOM 1651 C CA . LYS A 1 206 ? -9.32 6.465 15.422 1 93.69 206 LYS A CA 1
ATOM 1652 C C . LYS A 1 206 ? -9.297 5.746 16.766 1 93.69 206 LYS A C 1
ATOM 1654 O O . LYS A 1 206 ? -8.242 5.312 17.234 1 93.69 206 LYS A O 1
ATOM 1659 N N . LYS A 1 207 ? -10.406 5.648 17.391 1 91.5 207 LYS A N 1
ATOM 1660 C CA . LYS A 1 207 ? -10.492 4.898 18.641 1 91.5 207 LYS A CA 1
ATOM 1661 C C . LYS A 1 207 ? -10.047 3.453 18.453 1 91.5 207 LYS A C 1
ATOM 1663 O O . LYS A 1 207 ? -9.25 2.93 19.234 1 91.5 207 LYS A O 1
ATOM 1668 N N . VAL A 1 208 ? -10.562 2.871 17.375 1 86.12 208 VAL A N 1
ATOM 1669 C CA . VAL A 1 208 ? -10.211 1.491 17.062 1 86.12 208 VAL A CA 1
ATOM 1670 C C . VAL A 1 208 ? -8.719 1.392 16.766 1 86.12 208 VAL A C 1
ATOM 1672 O O . VAL A 1 208 ? -8.047 0.472 17.234 1 86.12 208 VAL A O 1
ATOM 1675 N N . GLU A 1 209 ? -8.203 2.326 16.062 1 84.19 209 GLU A N 1
ATOM 1676 C CA . GLU A 1 209 ? -6.805 2.342 15.664 1 84.19 209 GLU A CA 1
ATOM 1677 C C . GLU A 1 209 ? -5.883 2.469 16.875 1 84.19 209 GLU A C 1
ATOM 1679 O O . GLU A 1 209 ? -4.824 1.838 16.922 1 84.19 209 GLU A O 1
ATOM 1684 N N . GLN A 1 210 ? -6.332 3.215 17.828 1 87.88 210 GLN A N 1
ATOM 1685 C CA . GLN A 1 210 ? -5.473 3.518 18.969 1 87.88 210 GLN A CA 1
ATOM 1686 C C . GLN A 1 210 ? -5.699 2.527 20.109 1 87.88 210 GLN A C 1
ATOM 1688 O O . GLN A 1 210 ? -4.922 2.48 21.062 1 87.88 210 GLN A O 1
ATOM 1693 N N . ASP A 1 211 ? -6.742 1.771 20.047 1 83.56 211 ASP A N 1
ATOM 1694 C CA . ASP A 1 211 ? -7.027 0.798 21.094 1 83.56 211 ASP A CA 1
ATOM 1695 C C . ASP A 1 211 ? -6.125 -0.429 20.969 1 83.56 211 ASP A C 1
ATOM 1697 O O . ASP A 1 211 ? -6.254 -1.382 21.734 1 83.56 211 ASP A O 1
ATOM 1701 N N . ARG A 1 212 ? -5.16 -0.361 20.156 1 79.25 212 ARG A N 1
ATOM 1702 C CA . ARG A 1 212 ? -4.195 -1.444 20 1 79.25 212 ARG A CA 1
ATOM 1703 C C . ARG A 1 212 ? -3.125 -1.375 21.094 1 79.25 212 ARG A C 1
ATOM 1705 O O . ARG A 1 212 ? -2.936 -0.33 21.719 1 79.25 212 ARG A O 1
ATOM 1712 N N . ALA A 1 213 ? -2.529 -2.463 21.312 1 72.06 213 ALA A N 1
ATOM 1713 C CA . ALA A 1 213 ? -1.579 -2.572 22.406 1 72.06 213 ALA A CA 1
ATOM 1714 C C . ALA A 1 213 ? -0.447 -1.561 22.266 1 72.06 213 ALA A C 1
ATOM 1716 O O . ALA A 1 213 ? 0.056 -1.033 23.266 1 72.06 213 ALA A O 1
ATOM 1717 N N . ASP A 1 214 ? -0.064 -1.16 21.078 1 73 214 ASP A N 1
ATOM 1718 C CA . ASP A 1 214 ? 1.073 -0.28 20.828 1 73 214 ASP A CA 1
ATOM 1719 C C . ASP A 1 214 ? 0.608 1.133 20.484 1 73 214 ASP A C 1
ATOM 1721 O O . ASP A 1 214 ? 1.396 1.951 20 1 73 214 ASP A O 1
ATOM 1725 N N . GLY A 1 215 ? -0.621 1.365 20.844 1 77.38 215 GLY A N 1
ATOM 1726 C CA . GLY A 1 215 ? -1.126 2.691 20.531 1 77.38 215 GLY A CA 1
ATOM 1727 C C . GLY A 1 215 ? -0.605 3.768 21.469 1 77.38 215 GLY A C 1
ATOM 1728 O O . GLY A 1 215 ? -0.61 3.596 22.688 1 77.38 215 GLY A O 1
ATOM 1729 N N . LEU A 1 216 ? -0.113 4.926 20.875 1 73.25 216 LEU A N 1
ATOM 1730 C CA . LEU A 1 216 ? 0.458 6.035 21.625 1 73.25 216 LEU A CA 1
ATOM 1731 C C . LEU A 1 216 ? -0.582 6.648 22.547 1 73.25 216 LEU A C 1
ATOM 1733 O O . LEU A 1 216 ? -0.24 7.156 23.625 1 73.25 216 LEU A O 1
ATOM 1737 N N . TYR A 1 217 ? -1.927 6.484 22.125 1 82.62 217 TYR A N 1
ATOM 1738 C CA . TYR A 1 217 ? -2.988 7.137 22.891 1 82.62 217 TYR A CA 1
ATOM 1739 C C . TYR A 1 217 ? -4.035 6.125 23.344 1 82.62 217 TYR A C 1
ATOM 1741 O O . TYR A 1 217 ? -5.234 6.406 23.297 1 82.62 217 TYR A O 1
ATOM 1749 N N . ARG A 1 218 ? -3.602 4.996 23.703 1 83.12 218 ARG A N 1
ATOM 1750 C CA . ARG A 1 218 ? -4.48 3.891 24.078 1 83.12 218 ARG A CA 1
ATOM 1751 C C . ARG A 1 218 ? -5.383 4.273 25.25 1 83.12 218 ARG A C 1
ATOM 1753 O O . ARG A 1 218 ? -6.574 3.953 25.25 1 83.12 218 ARG A O 1
ATOM 1760 N N . ASN A 1 219 ? -4.812 4.984 26.219 1 84.12 219 ASN A N 1
ATOM 1761 C CA . ASN A 1 219 ? -5.598 5.383 27.391 1 84.12 219 ASN A CA 1
ATOM 1762 C C . ASN A 1 219 ? -6.746 6.305 27 1 84.12 219 ASN A C 1
ATOM 1764 O O . ASN A 1 219 ? -7.871 6.137 27.484 1 84.12 219 ASN A O 1
ATOM 1768 N N . LEU A 1 220 ? -6.438 7.195 26.156 1 84.38 220 LEU A N 1
ATOM 1769 C CA . LEU A 1 220 ? -7.477 8.102 25.688 1 84.38 220 LEU A CA 1
ATOM 1770 C C . LEU A 1 220 ? -8.539 7.352 24.891 1 84.38 220 LEU A C 1
ATOM 1772 O O . LEU A 1 220 ? -9.734 7.598 25.047 1 84.38 220 LEU A O 1
ATOM 1776 N N . ALA A 1 221 ? -8.141 6.465 24.094 1 87.19 221 ALA A N 1
ATOM 1777 C CA . ALA A 1 221 ? -9.047 5.676 23.266 1 87.19 221 ALA A CA 1
ATOM 1778 C C . ALA A 1 221 ? -10 4.855 24.141 1 87.19 221 ALA A C 1
ATOM 1780 O O . ALA A 1 221 ? -11.188 4.742 23.828 1 87.19 221 ALA A O 1
ATOM 1781 N N . ARG A 1 222 ? -9.516 4.363 25.156 1 87.62 222 ARG A N 1
ATOM 1782 C CA . ARG A 1 222 ? -10.312 3.504 26.031 1 87.62 222 ARG A CA 1
ATOM 1783 C C . ARG A 1 222 ? -11.281 4.324 26.875 1 87.62 222 ARG A C 1
ATOM 1785 O O . ARG A 1 222 ? -12.32 3.818 27.312 1 87.62 222 ARG A O 1
ATOM 1792 N N . ASN A 1 223 ? -10.953 5.598 27.062 1 88.44 223 ASN A N 1
ATOM 1793 C CA . ASN A 1 223 ? -11.75 6.406 27.984 1 88.44 223 ASN A CA 1
ATOM 1794 C C . ASN A 1 223 ? -12.703 7.332 27.234 1 88.44 223 ASN A C 1
ATOM 1796 O O . ASN A 1 223 ? -13.5 8.039 27.859 1 88.44 223 ASN A O 1
ATOM 1800 N N . CYS A 1 224 ? -12.578 7.328 26 1 89.56 224 CYS A N 1
ATOM 1801 C CA . CYS A 1 224 ? -13.516 8.164 25.25 1 89.56 224 CYS A CA 1
ATOM 1802 C C . CYS A 1 224 ? -14.648 7.32 24.672 1 89.56 224 CYS A C 1
ATOM 1804 O O . CYS A 1 224 ? -14.539 6.098 24.578 1 89.56 224 CYS A O 1
ATOM 1806 N N . ASN A 1 225 ? -15.734 7.969 24.391 1 90.25 225 ASN A N 1
ATOM 1807 C CA . ASN A 1 225 ? -16.875 7.266 23.797 1 90.25 225 ASN A CA 1
ATOM 1808 C C . ASN A 1 225 ? -16.656 7.016 22.312 1 90.25 225 ASN A C 1
ATOM 1810 O O . ASN A 1 225 ? -16.953 5.93 21.812 1 90.25 225 ASN A O 1
ATOM 1814 N N . ASP A 1 226 ? -16.25 7.961 21.656 1 92.81 226 ASP A N 1
ATOM 1815 C CA . ASP A 1 226 ? -15.961 7.879 20.234 1 92.81 226 ASP A CA 1
ATOM 1816 C C . ASP A 1 226 ? -14.789 8.789 19.859 1 92.81 226 ASP A C 1
ATOM 1818 O O . ASP A 1 226 ? -14.523 9.773 20.547 1 92.81 226 ASP A O 1
ATOM 1822 N N . TRP A 1 227 ? -14.07 8.43 18.844 1 94.25 227 TRP A N 1
ATOM 1823 C CA . TRP A 1 227 ? -12.938 9.18 18.312 1 94.25 227 TRP A CA 1
ATOM 1824 C C . TRP A 1 227 ? -12.812 8.992 16.797 1 94.25 227 TRP A C 1
ATOM 1826 O O . TRP A 1 227 ? -12.359 7.945 16.344 1 94.25 227 TRP A O 1
ATOM 1836 N N . ILE A 1 228 ? -13.203 10.039 16.141 1 95.19 228 ILE A N 1
ATOM 1837 C CA . ILE A 1 228 ? -13.086 10.039 14.68 1 95.19 228 ILE A CA 1
ATOM 1838 C C . ILE A 1 228 ? -11.945 10.961 14.25 1 95.19 228 ILE A C 1
ATOM 1840 O O . ILE A 1 228 ? -11.789 12.062 14.797 1 95.19 228 ILE A O 1
ATOM 1844 N N . ARG A 1 229 ? -11.219 10.445 13.297 1 96.44 229 ARG A N 1
ATOM 1845 C CA . ARG A 1 229 ? -10.203 11.312 12.711 1 96.44 229 ARG A CA 1
ATOM 1846 C C . ARG A 1 229 ? -10.547 11.664 11.266 1 96.44 229 ARG A C 1
ATOM 1848 O O . ARG A 1 229 ? -10.93 10.789 10.484 1 96.44 229 ARG A O 1
ATOM 1855 N N . VAL A 1 230 ? -10.469 12.938 10.977 1 96.81 230 VAL A N 1
ATOM 1856 C CA . VAL A 1 230 ? -10.523 13.453 9.609 1 96.81 230 VAL A CA 1
ATOM 1857 C C . VAL A 1 230 ? -9.125 13.875 9.164 1 96.81 230 VAL A C 1
ATOM 1859 O O . VAL A 1 230 ? -8.578 14.867 9.656 1 96.81 230 VAL A O 1
ATOM 1862 N N . GLU A 1 231 ? -8.602 13.18 8.188 1 97.69 231 GLU A N 1
ATOM 1863 C CA . GLU A 1 231 ? -7.215 13.383 7.77 1 97.69 231 GLU A CA 1
ATOM 1864 C C . GLU A 1 231 ? -7.137 13.766 6.293 1 97.69 231 GLU A C 1
ATOM 1866 O O . GLU A 1 231 ? -7.5 12.969 5.422 1 97.69 231 GLU A O 1
ATOM 1871 N N . ALA A 1 232 ? -6.664 14.938 6.047 1 98.38 232 ALA A N 1
ATOM 1872 C CA . ALA A 1 232 ? -6.465 15.414 4.684 1 98.38 232 ALA A CA 1
ATOM 1873 C C . ALA A 1 232 ? -4.996 15.352 4.285 1 98.38 232 ALA A C 1
ATOM 1875 O O . ALA A 1 232 ? -4.145 15.969 4.934 1 98.38 232 ALA A O 1
ATOM 1876 N N . GLU A 1 233 ? -4.773 14.586 3.258 1 98.5 233 GLU A N 1
ATOM 1877 C CA . GLU A 1 233 ? -3.422 14.438 2.729 1 98.5 233 GLU A CA 1
ATOM 1878 C C . GLU A 1 233 ? -3.213 15.312 1.495 1 98.5 233 GLU A C 1
ATOM 1880 O O . GLU A 1 233 ? -3.955 15.203 0.518 1 98.5 233 GLU A O 1
ATOM 1885 N N . PHE A 1 234 ? -2.246 16.219 1.567 1 98.5 234 PHE A N 1
ATOM 1886 C CA . PHE A 1 234 ? -1.858 17.062 0.438 1 98.5 234 PHE A CA 1
ATOM 1887 C C . PHE A 1 234 ? -0.449 16.719 -0.031 1 98.5 234 PHE A C 1
ATOM 1889 O O . PHE A 1 234 ? 0.479 16.641 0.778 1 98.5 234 PHE A O 1
ATOM 1896 N N . LYS A 1 235 ? -0.287 16.547 -1.354 1 97.81 235 LYS A N 1
ATOM 1897 C CA . LYS A 1 235 ? 1.024 16.188 -1.888 1 97.81 235 LYS A CA 1
ATOM 1898 C C . LYS A 1 235 ? 1.335 16.984 -3.156 1 97.81 235 LYS A C 1
ATOM 1900 O O . LYS A 1 235 ? 0.465 17.672 -3.691 1 97.81 235 LYS A O 1
ATOM 1905 N N . HIS A 1 236 ? 2.494 17 -3.541 1 96.38 236 HIS A N 1
ATOM 1906 C CA . HIS A 1 236 ? 2.984 17.562 -4.793 1 96.38 236 HIS A CA 1
ATOM 1907 C C . HIS A 1 236 ? 2.594 19.031 -4.93 1 96.38 236 HIS A C 1
ATOM 1909 O O . HIS A 1 236 ? 2.896 19.844 -4.051 1 96.38 236 HIS A O 1
ATOM 1915 N N . ARG A 1 237 ? 1.852 19.281 -5.973 1 97.25 237 ARG A N 1
ATOM 1916 C CA . ARG A 1 237 ? 1.545 20.672 -6.289 1 97.25 237 ARG A CA 1
ATOM 1917 C C . ARG A 1 237 ? 0.766 21.328 -5.156 1 97.25 237 ARG A C 1
ATOM 1919 O O . ARG A 1 237 ? 1.091 22.453 -4.738 1 97.25 237 ARG A O 1
ATOM 1926 N N . LEU A 1 238 ? -0.203 20.688 -4.629 1 97.62 238 LEU A N 1
ATOM 1927 C CA . LEU A 1 238 ? -1.06 21.281 -3.605 1 97.62 238 LEU A CA 1
ATOM 1928 C C . LEU A 1 238 ? -0.297 21.453 -2.297 1 97.62 238 LEU A C 1
ATOM 1930 O O . LEU A 1 238 ? -0.514 22.438 -1.579 1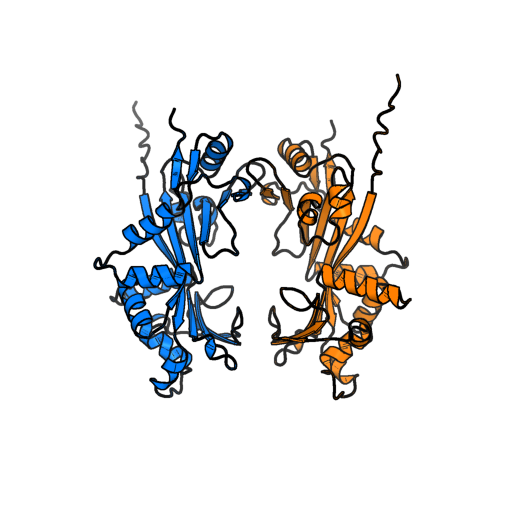 97.62 238 LEU A O 1
ATOM 1934 N N . ALA A 1 239 ? 0.589 20.531 -2.012 1 98.44 239 ALA A N 1
ATOM 1935 C CA . ALA A 1 239 ? 1.424 20.703 -0.825 1 98.44 239 ALA A CA 1
ATOM 1936 C C . ALA A 1 239 ? 2.326 21.922 -0.956 1 98.44 239 ALA A C 1
ATOM 1938 O O . ALA A 1 239 ? 2.473 22.703 -0.008 1 98.44 239 ALA A O 1
ATOM 1939 N N . LYS A 1 240 ? 2.883 22.078 -2.129 1 98.31 240 LYS A N 1
ATOM 1940 C CA . LYS A 1 240 ? 3.734 23.234 -2.389 1 98.31 240 LYS A CA 1
ATOM 1941 C C . LYS A 1 240 ? 2.955 24.531 -2.225 1 98.31 240 LYS A C 1
ATOM 1943 O O . LYS A 1 240 ? 3.438 25.484 -1.592 1 98.31 240 LYS A O 1
ATOM 1948 N N . GLU A 1 241 ? 1.785 24.516 -2.729 1 98 241 GLU A N 1
ATOM 1949 C CA . GLU A 1 241 ? 0.933 25.703 -2.646 1 98 241 GLU A CA 1
ATOM 1950 C C . GLU A 1 241 ? 0.539 26 -1.201 1 98 241 GLU A C 1
ATOM 1952 O O . GLU A 1 241 ? 0.499 27.156 -0.789 1 98 241 GLU A O 1
ATOM 1957 N N . LEU A 1 242 ? 0.26 25.016 -0.487 1 98 242 LEU A N 1
ATOM 1958 C CA . LEU A 1 242 ? -0.091 25.188 0.918 1 98 242 LEU A CA 1
ATOM 1959 C C . LEU A 1 242 ? 1.088 25.734 1.708 1 98 242 LEU A C 1
ATOM 1961 O O . LEU A 1 242 ? 0.908 26.594 2.582 1 98 242 LEU A O 1
ATOM 1965 N N . GLY A 1 243 ? 2.262 25.219 1.414 1 98.38 243 GLY A N 1
ATOM 1966 C CA . GLY A 1 243 ? 3.451 25.766 2.039 1 98.38 243 GLY A CA 1
ATOM 1967 C C . GLY A 1 243 ? 3.629 27.25 1.766 1 98.38 243 GLY A C 1
ATOM 1968 O O . GLY A 1 243 ? 3.922 28.031 2.68 1 98.38 243 GLY A O 1
ATOM 1969 N N . LYS A 1 244 ? 3.455 27.609 0.535 1 98.12 244 LYS A N 1
ATOM 1970 C CA . LYS A 1 244 ? 3.541 29.016 0.17 1 98.12 244 LYS A CA 1
ATOM 1971 C C . LYS A 1 244 ? 2.51 29.844 0.931 1 98.12 244 LYS A C 1
ATOM 1973 O O . LYS A 1 244 ? 2.826 30.922 1.441 1 98.12 244 LYS A O 1
ATOM 1978 N N . TYR A 1 245 ? 1.312 29.359 0.988 1 98.12 245 TYR A N 1
ATOM 1979 C CA . TYR A 1 245 ? 0.237 30.031 1.713 1 98.12 245 TYR A CA 1
ATOM 1980 C C . TYR A 1 245 ? 0.614 30.234 3.174 1 98.12 245 TYR A C 1
ATOM 1982 O O . TYR A 1 245 ? 0.399 31.328 3.729 1 98.12 245 TYR A O 1
ATOM 1990 N N . ILE A 1 246 ? 1.2 29.266 3.781 1 98.06 246 ILE A N 1
ATOM 1991 C CA . ILE A 1 246 ? 1.591 29.328 5.184 1 98.06 246 ILE A CA 1
ATOM 1992 C C . ILE A 1 246 ? 2.57 30.484 5.395 1 98.06 246 ILE A C 1
ATOM 1994 O O . ILE A 1 246 ? 2.486 31.203 6.391 1 98.06 246 ILE A O 1
ATOM 1998 N N . THR A 1 247 ? 3.445 30.672 4.438 1 97.69 247 THR A N 1
ATOM 1999 C CA . THR A 1 247 ? 4.461 31.719 4.57 1 97.69 247 THR A CA 1
ATOM 2000 C C . THR A 1 247 ? 3.826 33.094 4.52 1 97.69 247 THR A C 1
ATOM 2002 O O . THR A 1 247 ? 4.441 34.094 4.93 1 97.69 247 THR A O 1
ATOM 2005 N N . THR A 1 248 ? 2.627 33.188 4.004 1 97.56 248 THR A N 1
ATOM 2006 C CA . THR A 1 248 ? 1.967 34.469 3.881 1 97.56 248 THR A CA 1
ATOM 2007 C C . THR A 1 248 ? 1.176 34.812 5.145 1 97.56 248 THR A C 1
ATOM 2009 O O . THR A 1 248 ? 0.733 35.938 5.328 1 97.56 248 THR A O 1
ATOM 2012 N N . LEU A 1 249 ? 0.989 33.844 5.961 1 96.88 249 LEU A N 1
ATOM 2013 C CA . LEU A 1 249 ? 0.185 34.031 7.16 1 96.88 249 LEU A CA 1
ATOM 2014 C C . LEU A 1 249 ? 0.918 34.938 8.156 1 96.88 249 LEU A C 1
ATOM 2016 O O . LEU A 1 249 ? 2.139 34.844 8.297 1 96.88 249 LEU A O 1
ATOM 2020 N N . THR A 1 250 ? 0.154 35.719 8.914 1 94.06 250 THR A N 1
ATOM 2021 C CA . THR A 1 250 ? 0.737 36.594 9.93 1 94.06 250 THR A CA 1
ATOM 2022 C C . THR A 1 250 ? 0.566 36 11.32 1 94.06 250 THR A C 1
ATOM 2024 O O . THR A 1 250 ? 1.369 36.25 12.219 1 94.06 250 THR A O 1
ATOM 2027 N N . ALA A 1 251 ? -0.441 35.188 11.414 1 91.88 251 ALA A N 1
ATOM 2028 C CA . ALA A 1 251 ? -0.707 34.562 12.711 1 91.88 251 ALA A CA 1
ATOM 2029 C C . ALA A 1 251 ? 0.283 33.438 12.984 1 91.88 251 ALA A C 1
ATOM 2031 O O . ALA A 1 251 ? 0.657 32.688 12.078 1 91.88 251 ALA A O 1
ATOM 2032 N N . ASP A 1 252 ? 0.682 33.344 14.156 1 88.44 252 ASP A N 1
ATOM 2033 C CA . ASP A 1 252 ? 1.581 32.25 14.547 1 88.44 252 ASP A CA 1
ATOM 2034 C C . ASP A 1 252 ? 0.849 30.922 14.57 1 88.44 252 ASP A C 1
ATOM 2036 O O . ASP A 1 252 ? 1.412 29.891 14.188 1 88.44 252 ASP A O 1
ATOM 2040 N N . ASN A 1 253 ? -0.335 31 15.008 1 93.75 253 ASN A N 1
ATOM 2041 C CA . ASN A 1 253 ? -1.155 29.797 14.984 1 93.75 253 ASN A CA 1
ATOM 2042 C C . ASN A 1 253 ? -1.76 29.547 13.609 1 93.75 253 ASN A C 1
ATOM 2044 O O . ASN A 1 253 ? -2.744 30.188 13.234 1 93.75 253 ASN A O 1
ATOM 2048 N N . ILE A 1 254 ? -1.274 28.547 12.875 1 96.56 254 ILE A N 1
ATOM 2049 C CA . ILE A 1 254 ? -1.635 28.375 11.477 1 96.56 254 ILE A CA 1
ATOM 2050 C C . ILE A 1 254 ? -2.781 27.375 11.359 1 96.56 254 ILE A C 1
ATOM 2052 O O . ILE A 1 254 ? -3.389 27.234 10.297 1 96.56 254 ILE A O 1
ATOM 2056 N N . TYR A 1 255 ? -3.168 26.672 12.383 1 96.44 255 TYR A N 1
ATOM 2057 C CA . TYR A 1 255 ? -4.012 25.484 12.328 1 96.44 255 TYR A CA 1
ATOM 2058 C C . TYR A 1 255 ? -5.43 25.844 11.898 1 96.44 255 TYR A C 1
ATOM 2060 O O . TYR A 1 255 ? -6.031 25.141 11.078 1 96.44 255 TYR A O 1
ATOM 2068 N N . PRO A 1 256 ? -6.012 26.984 12.398 1 94.75 256 PRO A N 1
ATOM 2069 C CA . PRO A 1 256 ? -7.328 27.359 11.875 1 94.75 256 PRO A CA 1
ATOM 2070 C C . PRO A 1 256 ? -7.324 27.594 10.367 1 94.75 256 PRO A C 1
ATOM 2072 O O . PRO A 1 256 ? -8.305 27.281 9.688 1 94.75 256 PRO A O 1
ATOM 2075 N N . TYR A 1 257 ? -6.25 28.141 9.875 1 96.25 257 TYR A N 1
ATOM 2076 C CA . TYR A 1 257 ? -6.129 28.406 8.445 1 96.25 257 TYR A CA 1
ATOM 2077 C C . TYR A 1 257 ? -5.984 27.094 7.66 1 96.25 257 TYR A C 1
ATOM 2079 O O . TYR A 1 257 ? -6.574 26.938 6.59 1 96.25 257 TYR A O 1
ATOM 2087 N N . LEU A 1 258 ? -5.195 26.172 8.227 1 97.12 258 LEU A N 1
ATOM 2088 C CA . LEU A 1 258 ? -5.055 24.859 7.598 1 97.12 258 LEU A CA 1
ATOM 2089 C C . LEU A 1 258 ? -6.398 24.141 7.531 1 97.12 258 LEU A C 1
ATOM 2091 O O . LEU A 1 258 ? -6.734 23.547 6.508 1 97.12 258 LEU A O 1
ATOM 2095 N N . LEU A 1 259 ? -7.156 24.219 8.578 1 95.94 259 LEU A N 1
ATOM 2096 C CA . LEU A 1 259 ? -8.492 23.641 8.578 1 95.94 259 LEU A CA 1
ATOM 2097 C C . LEU A 1 259 ? -9.367 24.281 7.5 1 95.94 259 LEU A C 1
ATOM 2099 O O . LEU A 1 259 ? -10.141 23.594 6.832 1 95.94 259 LEU A O 1
ATOM 2103 N N . GLY A 1 260 ? -9.242 25.578 7.43 1 95.19 260 GLY A N 1
ATOM 2104 C CA . GLY A 1 260 ? -9.961 26.281 6.375 1 95.19 260 GLY A CA 1
ATOM 2105 C C . GLY A 1 260 ? -9.672 25.719 4.992 1 95.19 260 GLY A C 1
ATOM 2106 O O . GLY A 1 260 ? -10.586 25.547 4.184 1 95.19 260 GLY A O 1
ATOM 2107 N N . CYS A 1 261 ? -8.422 25.406 4.742 1 96.25 261 CYS A N 1
ATOM 2108 C CA . CYS A 1 261 ? -8.016 24.828 3.461 1 96.25 261 CYS A CA 1
ATOM 2109 C C . CYS A 1 261 ? -8.672 23.469 3.244 1 96.25 261 CYS A C 1
ATOM 2111 O O . CYS A 1 261 ? -9.094 23.141 2.131 1 96.25 261 CYS A O 1
ATOM 2113 N N . VAL A 1 262 ? -8.75 22.688 4.289 1 97.31 262 VAL A N 1
ATOM 2114 C CA . VAL A 1 262 ? -9.367 21.359 4.211 1 97.31 262 VAL A CA 1
ATOM 2115 C C . VAL A 1 262 ? -10.859 21.5 3.906 1 97.31 262 VAL A C 1
ATOM 2117 O O . VAL A 1 262 ? -11.375 20.859 2.998 1 97.31 262 VAL A O 1
ATOM 2120 N N . LEU A 1 263 ? -11.547 22.375 4.605 1 95 263 LEU A N 1
ATOM 2121 C CA . LEU A 1 263 ? -12.984 22.547 4.492 1 95 263 LEU A CA 1
ATOM 2122 C C . LEU A 1 263 ? -13.359 23.141 3.137 1 95 263 LEU A C 1
ATOM 2124 O O . LEU A 1 263 ? -14.461 22.891 2.631 1 95 263 LEU A O 1
ATOM 2128 N N . GLU A 1 264 ? -12.453 23.859 2.613 1 94.5 264 GLU A N 1
ATOM 2129 C CA . GLU A 1 264 ? -12.688 24.406 1.277 1 94.5 264 GLU A CA 1
ATOM 2130 C C . GLU A 1 264 ? -12.711 23.297 0.231 1 94.5 264 GLU A C 1
ATOM 2132 O O . GLU A 1 264 ? -13.453 23.375 -0.751 1 94.5 264 GLU A O 1
ATOM 2137 N N . ARG A 1 265 ? -11.977 22.312 0.421 1 95.88 265 ARG A N 1
ATOM 2138 C CA . ARG A 1 265 ? -11.844 21.234 -0.561 1 95.88 265 ARG A CA 1
ATOM 2139 C C . ARG A 1 265 ? -12.898 20.156 -0.347 1 95.88 265 ARG A C 1
ATOM 2141 O O . ARG A 1 265 ? -13.352 19.531 -1.304 1 95.88 265 ARG A O 1
ATOM 2148 N N . TRP A 1 266 ? -13.18 19.922 0.914 1 96.44 266 TRP A N 1
ATOM 2149 C CA . TRP A 1 266 ? -14.195 18.953 1.301 1 96.44 266 TRP A CA 1
ATOM 2150 C C . TRP A 1 266 ? -15.156 19.547 2.324 1 96.44 266 TRP A C 1
ATOM 2152 O O . TRP A 1 266 ? -14.797 19.719 3.494 1 96.44 266 TRP A O 1
ATOM 2162 N N . SER A 1 267 ? -16.344 19.781 1.895 1 94.12 267 SER A N 1
ATOM 2163 C CA . SER A 1 267 ? -17.359 20.312 2.809 1 94.12 267 SER A CA 1
ATOM 2164 C C . SER A 1 267 ? -18.547 19.344 2.918 1 94.12 267 SER A C 1
ATOM 2166 O O . SER A 1 267 ? -19.172 19.031 1.913 1 94.12 267 SER A O 1
ATOM 2168 N N . LEU A 1 268 ? -18.766 18.859 4.094 1 93.12 268 LEU A N 1
ATOM 2169 C CA . LEU A 1 268 ? -19.922 18.016 4.336 1 93.12 268 LEU A CA 1
ATOM 2170 C C . LEU A 1 268 ? -21.156 18.859 4.641 1 93.12 268 LEU A C 1
ATOM 2172 O O . LEU A 1 268 ? -21.172 19.625 5.613 1 93.12 268 LEU A O 1
ATOM 2176 N N . VAL A 1 269 ? -22.109 18.719 3.836 1 93.19 269 VAL A N 1
ATOM 2177 C CA . VAL A 1 269 ? -23.312 19.516 4.008 1 93.19 269 VAL A CA 1
ATOM 2178 C C . VAL A 1 269 ? -24.547 18.609 4.105 1 93.19 269 VAL A C 1
ATOM 2180 O O . VAL A 1 269 ? -24.531 17.5 3.576 1 93.19 269 VAL A O 1
ATOM 2183 N N . ASP A 1 270 ? -25.516 19.078 4.84 1 92.19 270 ASP A N 1
ATOM 2184 C CA . ASP A 1 270 ? -26.766 18.344 4.969 1 92.19 270 ASP A CA 1
ATOM 2185 C C . ASP A 1 270 ? -27.766 18.766 3.902 1 92.19 270 ASP A C 1
ATOM 2187 O O . ASP A 1 270 ? -27.781 19.922 3.48 1 92.19 270 ASP A O 1
ATOM 2191 N N . ARG A 1 271 ? -28.5 17.703 3.539 1 86.44 271 ARG A N 1
ATOM 2192 C CA . ARG A 1 271 ? -29.594 18.031 2.629 1 86.44 271 ARG A CA 1
ATOM 2193 C C . ARG A 1 271 ? -30.641 18.922 3.312 1 86.44 271 ARG A C 1
ATOM 2195 O O . ARG A 1 271 ? -31.016 18.672 4.461 1 86.44 271 ARG A O 1
ATOM 2202 N N . GLU A 1 272 ? -30.828 20.234 2.867 1 70.56 272 GLU A N 1
ATOM 2203 C CA . GLU A 1 272 ? -31.859 21.109 3.398 1 70.56 272 GLU A CA 1
ATOM 2204 C C . GLU A 1 272 ? -33.25 20.484 3.299 1 70.56 272 GLU A C 1
ATOM 2206 O O . GLU A 1 272 ? -33.594 19.875 2.277 1 70.56 272 GLU A O 1
ATOM 2211 N N . GLU A 1 273 ? -33.875 19.969 4.488 1 52.91 273 GLU A N 1
ATOM 2212 C CA . GLU A 1 273 ? -35.312 19.656 4.406 1 52.91 273 GLU A CA 1
ATOM 2213 C C . GLU A 1 273 ? -36.062 20.734 3.656 1 52.91 273 GLU A C 1
ATOM 2215 O O . GLU A 1 273 ? -35.719 21.922 3.727 1 52.91 273 GLU A O 1
ATOM 2220 N N . MET B 1 1 ? -45.531 -12.133 -34.062 1 23.81 1 MET B N 1
ATOM 2221 C CA . MET B 1 1 ? -45.062 -13.453 -33.656 1 23.81 1 MET B CA 1
ATOM 2222 C C . MET B 1 1 ? -43.656 -13.367 -33.031 1 23.81 1 MET B C 1
ATOM 2224 O O . MET B 1 1 ? -43 -12.336 -33.125 1 23.81 1 MET B O 1
ATOM 2228 N N . GLY B 1 2 ? -42.75 -14.641 -33.062 1 23.55 2 GLY B N 1
ATOM 2229 C CA . GLY B 1 2 ? -41.938 -15.281 -32.062 1 23.55 2 GLY B CA 1
ATOM 2230 C C . GLY B 1 2 ? -40.531 -14.695 -31.938 1 23.55 2 GLY B C 1
ATOM 2231 O O . GLY B 1 2 ? -39.594 -15.188 -32.562 1 23.55 2 GLY B O 1
ATOM 2232 N N . VAL B 1 3 ? -40.219 -13.398 -32.031 1 29.38 3 VAL B N 1
ATOM 2233 C CA . VAL B 1 3 ? -38.812 -12.977 -31.938 1 29.38 3 VAL B CA 1
ATOM 2234 C C . VAL B 1 3 ? -38.188 -13.641 -30.719 1 29.38 3 VAL B C 1
ATOM 2236 O O . VAL B 1 3 ? -38.531 -13.328 -29.578 1 29.38 3 VAL B O 1
ATOM 2239 N N . THR B 1 4 ? -38.031 -15.016 -30.766 1 28.81 4 THR B N 1
ATOM 2240 C CA . THR B 1 4 ? -37.438 -15.797 -29.688 1 28.81 4 THR B CA 1
ATOM 2241 C C . THR B 1 4 ? -36.188 -15.109 -29.156 1 28.81 4 THR B C 1
ATOM 2243 O O . THR B 1 4 ? -35.25 -14.844 -29.922 1 28.81 4 THR B O 1
ATOM 2246 N N . GLU B 1 5 ? -36.219 -14.242 -28.203 1 30.64 5 GLU B N 1
ATOM 2247 C CA . GLU B 1 5 ? -35.156 -13.547 -27.484 1 30.64 5 GLU B CA 1
ATOM 2248 C C . GLU B 1 5 ? -33.969 -14.469 -27.234 1 30.64 5 GLU B C 1
ATOM 2250 O O . GLU B 1 5 ? -34.094 -15.484 -26.547 1 30.64 5 GLU B O 1
ATOM 2255 N N . ARG B 1 6 ? -33.312 -14.922 -28.25 1 32.06 6 ARG B N 1
ATOM 2256 C CA . ARG B 1 6 ? -32.062 -15.664 -28.156 1 32.06 6 ARG B CA 1
ATOM 2257 C C . ARG B 1 6 ? -31.25 -15.219 -26.938 1 32.06 6 ARG B C 1
ATOM 2259 O O . ARG B 1 6 ? -30.625 -14.148 -26.953 1 32.06 6 ARG B O 1
ATOM 2266 N N . LEU B 1 7 ? -31.781 -15.273 -25.641 1 35.56 7 LEU B N 1
ATOM 2267 C CA . LEU B 1 7 ? -31.047 -15.141 -24.391 1 35.56 7 LEU B CA 1
ATOM 2268 C C . LEU B 1 7 ? -29.75 -15.922 -24.438 1 35.56 7 LEU B C 1
ATOM 2270 O O . LEU B 1 7 ? -29.766 -17.156 -24.484 1 35.56 7 LEU B O 1
ATOM 2274 N N . LEU B 1 8 ? -28.734 -15.617 -25.141 1 38.69 8 LEU B N 1
ATOM 2275 C CA . LEU B 1 8 ? -27.391 -16.203 -25.203 1 38.69 8 LEU B CA 1
ATOM 2276 C C . LEU B 1 8 ? -26.922 -16.625 -23.812 1 38.69 8 LEU B C 1
ATOM 2278 O O . LEU B 1 8 ? -26.719 -15.781 -22.938 1 38.69 8 LEU B O 1
ATOM 2282 N N . ILE B 1 9 ? -27.312 -17.625 -23.125 1 42.84 9 ILE B N 1
ATOM 2283 C CA . ILE B 1 9 ? -26.922 -18.328 -21.906 1 42.84 9 ILE B CA 1
ATOM 2284 C C . ILE B 1 9 ? -25.406 -18.359 -21.797 1 42.84 9 ILE B C 1
ATOM 2286 O O . ILE B 1 9 ? -24.734 -19.047 -22.594 1 42.84 9 ILE B O 1
ATOM 2290 N N . MET B 1 10 ? -24.656 -17.297 -21.625 1 55.56 10 MET B N 1
ATOM 2291 C CA . MET B 1 10 ? -23.188 -17.281 -21.547 1 55.56 10 MET B CA 1
ATOM 2292 C C . MET B 1 10 ? -22.703 -18.344 -20.562 1 55.56 10 MET B C 1
ATOM 2294 O O . MET B 1 10 ? -23.188 -18.422 -19.438 1 55.56 10 MET B O 1
ATOM 2298 N N . GLU B 1 11 ? -22.031 -19.453 -20.938 1 71.31 11 GLU B N 1
ATOM 2299 C CA . GLU B 1 11 ? -21.516 -20.641 -20.281 1 71.31 11 GLU B CA 1
ATOM 2300 C C . GLU B 1 11 ? -20.641 -20.281 -19.094 1 71.31 11 GLU B C 1
ATOM 2302 O O . GLU B 1 11 ? -20 -19.219 -19.094 1 71.31 11 GLU B O 1
ATOM 2307 N N . THR B 1 12 ? -20.891 -21.031 -17.906 1 81.75 12 THR B N 1
ATOM 2308 C CA . THR B 1 12 ? -20.016 -20.906 -16.734 1 81.75 12 THR B CA 1
ATOM 2309 C C . THR B 1 12 ? -18.594 -21.328 -17.078 1 81.75 12 THR B C 1
ATOM 2311 O O . THR B 1 12 ? -18.375 -22.25 -17.859 1 81.75 12 THR B O 1
ATOM 2314 N N . MET B 1 13 ? -17.672 -20.531 -16.688 1 80.5 13 MET B N 1
ATOM 2315 C CA . MET B 1 13 ? -16.266 -20.844 -16.906 1 80.5 13 MET B CA 1
ATOM 2316 C C . MET B 1 13 ? -15.469 -20.688 -15.609 1 80.5 13 MET B C 1
ATOM 2318 O O . MET B 1 13 ? -15.727 -19.781 -14.82 1 80.5 13 MET B O 1
ATOM 2322 N N . ASN B 1 14 ? -14.719 -21.719 -15.336 1 84.19 14 ASN B N 1
ATOM 2323 C CA . ASN B 1 14 ? -13.75 -21.609 -14.258 1 84.19 14 ASN B CA 1
ATOM 2324 C C . ASN B 1 14 ? -12.328 -21.875 -14.75 1 84.19 14 ASN B C 1
ATOM 2326 O O . ASN B 1 14 ? -12.117 -22.719 -15.625 1 84.19 14 ASN B O 1
ATOM 2330 N N . ASN B 1 15 ? -11.453 -21.047 -14.391 1 90.25 15 ASN B N 1
ATOM 2331 C CA . ASN B 1 15 ? -10.055 -21.156 -14.789 1 90.25 15 ASN B CA 1
ATOM 2332 C C . ASN B 1 15 ? -9.117 -20.938 -13.602 1 90.25 15 ASN B C 1
ATOM 2334 O O . ASN B 1 15 ? -9.273 -19.969 -12.852 1 90.25 15 ASN B O 1
ATOM 2338 N N . ILE B 1 16 ? -8.242 -21.891 -13.375 1 94.31 16 ILE B N 1
ATOM 2339 C CA . ILE B 1 16 ? -7.223 -21.781 -12.336 1 94.31 16 ILE B CA 1
ATOM 2340 C C . ILE B 1 16 ? -5.871 -21.453 -12.977 1 94.31 16 ILE B C 1
ATOM 2342 O O . ILE B 1 16 ? -5.508 -22.031 -14.008 1 94.31 16 ILE B O 1
ATOM 2346 N N . LYS B 1 17 ? -5.184 -20.562 -12.359 1 95.94 17 LYS B N 1
ATOM 2347 C CA . LYS B 1 17 ? -3.883 -20.203 -12.914 1 95.94 17 LYS B CA 1
ATOM 2348 C C . LYS B 1 17 ? -2.955 -19.656 -11.828 1 95.94 17 LYS B C 1
ATOM 2350 O O . LYS B 1 17 ? -3.41 -19.281 -10.75 1 95.94 17 LYS B O 1
ATOM 2355 N N . ILE B 1 18 ? -1.663 -19.719 -12.141 1 97.19 18 ILE B N 1
ATOM 2356 C CA . ILE B 1 18 ? -0.7 -18.906 -11.406 1 97.19 18 ILE B CA 1
ATOM 2357 C C . ILE B 1 18 ? -0.771 -17.453 -11.883 1 97.19 18 ILE B C 1
ATOM 2359 O O . ILE B 1 18 ? -0.617 -17.188 -13.078 1 97.19 18 ILE B O 1
ATOM 2363 N N . ASP B 1 19 ? -1.086 -16.578 -10.977 1 96.5 19 ASP B N 1
ATOM 2364 C CA . ASP B 1 19 ? -1.272 -15.188 -11.359 1 96.5 19 ASP B CA 1
ATOM 2365 C C . ASP B 1 19 ? 0.023 -14.398 -11.195 1 96.5 19 ASP B C 1
ATOM 2367 O O . ASP B 1 19 ? 0.401 -13.625 -12.078 1 96.5 19 ASP B O 1
ATOM 2371 N N . GLN B 1 20 ? 0.64 -14.484 -10.148 1 96.56 20 GLN B N 1
ATOM 2372 C CA . GLN B 1 20 ? 1.921 -13.859 -9.852 1 96.56 20 GLN B CA 1
ATOM 2373 C C . GLN B 1 20 ? 2.889 -14.852 -9.219 1 96.56 20 GLN B C 1
ATOM 2375 O O . GLN B 1 20 ? 2.465 -15.812 -8.57 1 96.56 20 GLN B O 1
ATOM 2380 N N . LEU B 1 21 ? 4.168 -14.625 -9.484 1 96.69 21 LEU B N 1
ATOM 2381 C CA . LEU B 1 21 ? 5.172 -15.547 -8.969 1 96.69 21 LEU B CA 1
ATOM 2382 C C . LEU B 1 21 ? 6.512 -14.844 -8.773 1 96.69 21 LEU B C 1
ATOM 2384 O O . LEU B 1 21 ? 6.863 -13.945 -9.547 1 96.69 21 LEU B O 1
ATOM 2388 N N . ARG B 1 22 ? 7.191 -15.227 -7.727 1 98 22 ARG B N 1
ATOM 2389 C CA . ARG B 1 22 ? 8.555 -14.766 -7.477 1 98 22 ARG B CA 1
ATOM 2390 C C . ARG B 1 22 ? 9.484 -15.938 -7.215 1 98 22 ARG B C 1
ATOM 2392 O O . ARG B 1 22 ? 9.164 -16.828 -6.43 1 98 22 ARG B O 1
ATOM 2399 N N . LEU B 1 23 ? 10.594 -15.93 -7.883 1 98.56 23 LEU B N 1
ATOM 2400 C CA . LEU B 1 23 ? 11.602 -16.969 -7.734 1 98.56 23 LEU B CA 1
ATOM 2401 C C . LEU B 1 23 ? 12.875 -16.422 -7.094 1 98.56 23 LEU B C 1
ATOM 2403 O O . LEU B 1 23 ? 13.281 -15.297 -7.395 1 98.56 23 LEU B O 1
ATOM 2407 N N . ASN B 1 24 ? 13.422 -17.188 -6.316 1 98.69 24 ASN B N 1
ATOM 2408 C CA . ASN B 1 24 ? 14.711 -16.844 -5.715 1 98.69 24 ASN B CA 1
ATOM 2409 C C . ASN B 1 24 ? 15.789 -17.844 -6.09 1 98.69 24 ASN B C 1
ATOM 2411 O O . ASN B 1 24 ? 15.664 -19.047 -5.797 1 98.69 24 ASN B O 1
ATOM 2415 N N . ILE B 1 25 ? 16.781 -17.375 -6.723 1 98.62 25 ILE B N 1
ATOM 2416 C CA . ILE B 1 25 ? 17.906 -18.203 -7.145 1 98.62 25 ILE B CA 1
ATOM 2417 C C . ILE B 1 25 ? 19.125 -17.906 -6.262 1 98.62 25 ILE B C 1
ATOM 2419 O O . ILE B 1 25 ? 19.438 -16.734 -6.008 1 98.62 25 ILE B O 1
ATOM 2423 N N . PRO B 1 26 ? 19.797 -18.953 -5.812 1 98.31 26 PRO B N 1
ATOM 2424 C CA . PRO B 1 26 ? 21 -18.703 -5.008 1 98.31 26 PRO B CA 1
ATOM 2425 C C . PRO B 1 26 ? 22.047 -17.875 -5.75 1 98.31 26 PRO B C 1
ATOM 2427 O O . PRO B 1 26 ? 22.344 -18.156 -6.91 1 98.31 26 PRO B O 1
ATOM 2430 N N . TYR B 1 27 ? 22.609 -16.969 -5.051 1 98.06 27 TYR B N 1
ATOM 2431 C CA . TYR B 1 27 ? 23.547 -16.047 -5.676 1 98.06 27 TYR B CA 1
ATOM 2432 C C . TYR B 1 27 ? 24.766 -16.781 -6.199 1 98.06 27 TYR B C 1
ATOM 2434 O O . TYR B 1 27 ? 25.328 -16.406 -7.23 1 98.06 27 TYR B O 1
ATOM 2442 N N . ASP B 1 28 ? 25.188 -17.844 -5.625 1 96.38 28 ASP B N 1
ATOM 2443 C CA . ASP B 1 28 ? 26.391 -18.578 -5.961 1 96.38 28 ASP B CA 1
ATOM 2444 C C . ASP B 1 28 ? 26.312 -19.156 -7.375 1 96.38 28 ASP B C 1
ATOM 2446 O O . ASP B 1 28 ? 27.328 -19.547 -7.949 1 96.38 28 ASP B O 1
ATOM 2450 N N . GLU B 1 29 ? 25.172 -19.188 -7.902 1 96.56 29 GLU B N 1
ATOM 2451 C CA . GLU B 1 29 ? 25 -19.672 -9.273 1 96.56 29 GLU B CA 1
ATOM 2452 C C . GLU B 1 29 ? 25.797 -18.812 -10.25 1 96.56 29 GLU B C 1
ATOM 2454 O O . GLU B 1 29 ? 26.062 -19.234 -11.375 1 96.56 29 GLU B O 1
ATOM 2459 N N . ILE B 1 30 ? 26.125 -17.609 -9.828 1 95.69 30 ILE B N 1
ATOM 2460 C CA . ILE B 1 30 ? 26.859 -16.719 -10.719 1 95.69 30 ILE B CA 1
ATOM 2461 C C . ILE B 1 30 ? 28.234 -17.312 -11.047 1 95.69 30 ILE B C 1
ATOM 2463 O O . ILE B 1 30 ? 28.828 -16.969 -12.062 1 95.69 30 ILE B O 1
ATOM 2467 N N . TYR B 1 31 ? 28.719 -18.172 -10.211 1 94.94 31 TYR B N 1
ATOM 2468 C CA . TYR B 1 31 ? 30.047 -18.75 -10.406 1 94.94 31 TYR B CA 1
ATOM 2469 C C . TYR B 1 31 ? 30.016 -19.828 -11.477 1 94.94 31 TYR B C 1
ATOM 2471 O O . TYR B 1 31 ? 31.062 -20.281 -11.953 1 94.94 31 TYR B O 1
ATOM 2479 N N . GLN B 1 32 ? 28.859 -20.234 -11.914 1 93.5 32 GLN B N 1
ATOM 2480 C CA . GLN B 1 32 ? 28.719 -21.266 -12.938 1 93.5 32 GLN B CA 1
ATOM 2481 C C . GLN B 1 32 ? 28.547 -20.656 -14.32 1 93.5 32 GLN B C 1
ATOM 2483 O O . GLN B 1 32 ? 28.375 -21.375 -15.305 1 93.5 32 GLN B O 1
ATOM 2488 N N . VAL B 1 33 ? 28.531 -19.312 -14.312 1 93.56 33 VAL B N 1
ATOM 2489 C CA . VAL B 1 33 ? 28.328 -18.672 -15.609 1 93.56 33 VAL B CA 1
ATOM 2490 C C . VAL B 1 33 ? 29.562 -17.844 -15.969 1 93.56 33 VAL B C 1
ATOM 2492 O O . VAL B 1 33 ? 30.297 -17.375 -15.086 1 93.56 33 VAL B O 1
ATOM 2495 N N . GLU B 1 34 ? 29.734 -17.688 -17.312 1 89.81 34 GLU B N 1
ATOM 2496 C CA . GLU B 1 34 ? 30.859 -16.906 -17.812 1 89.81 34 GLU B CA 1
ATOM 2497 C C . GLU B 1 34 ? 30.5 -15.43 -17.938 1 89.81 34 GLU B C 1
ATOM 2499 O O . GLU B 1 34 ? 29.312 -15.086 -18 1 89.81 34 GLU B O 1
ATOM 2504 N N . ASN B 1 35 ? 31.562 -14.672 -17.922 1 86.69 35 ASN B N 1
ATOM 2505 C CA . ASN B 1 35 ? 31.344 -13.242 -18.094 1 86.69 35 ASN B CA 1
ATOM 2506 C C . ASN B 1 35 ? 30.828 -12.914 -19.484 1 86.69 35 ASN B C 1
ATOM 2508 O O . ASN B 1 35 ? 31.188 -13.578 -20.469 1 86.69 35 ASN B O 1
ATOM 2512 N N . SER B 1 36 ? 29.844 -12.062 -19.422 1 83.31 36 SER B N 1
ATOM 2513 C CA . SER B 1 36 ? 29.297 -11.547 -20.688 1 83.31 36 SER B CA 1
ATOM 2514 C C . SER B 1 36 ? 29.438 -10.031 -20.766 1 83.31 36 SER B C 1
ATOM 2516 O O . SER B 1 36 ? 29.453 -9.352 -19.734 1 83.31 36 SER B O 1
ATOM 2518 N N . GLN B 1 37 ? 29.609 -9.562 -21.984 1 75.94 37 GLN B N 1
ATOM 2519 C CA . GLN B 1 37 ? 29.719 -8.117 -22.188 1 75.94 37 GLN B CA 1
ATOM 2520 C C . GLN B 1 37 ? 28.344 -7.449 -22.156 1 75.94 37 GLN B C 1
ATOM 2522 O O . GLN B 1 37 ? 28.234 -6.258 -21.844 1 75.94 37 GLN B O 1
ATOM 2527 N N . SER B 1 38 ? 27.297 -8.172 -22.281 1 83.12 38 SER B N 1
ATOM 2528 C CA . SER B 1 38 ? 26.016 -7.535 -22.531 1 83.12 38 SER B CA 1
ATOM 2529 C C . SER B 1 38 ? 25.094 -7.641 -21.328 1 83.12 38 SER B C 1
ATOM 2531 O O . SER B 1 38 ? 24.281 -6.746 -21.078 1 83.12 38 SER B O 1
ATOM 2533 N N . LEU B 1 39 ? 25.312 -8.719 -20.516 1 91.12 39 LEU B N 1
ATOM 2534 C CA . LEU B 1 39 ? 24.406 -8.93 -19.391 1 91.12 39 LEU B CA 1
ATOM 2535 C C . LEU B 1 39 ? 25.172 -9.188 -18.109 1 91.12 39 LEU B C 1
ATOM 2537 O O . LEU B 1 39 ? 26.188 -9.875 -18.109 1 91.12 39 LEU B O 1
ATOM 2541 N N . PRO B 1 40 ? 24.703 -8.664 -17.047 1 94.75 40 PRO B N 1
ATOM 2542 C CA . PRO B 1 40 ? 25.266 -9.055 -15.758 1 94.75 40 PRO B CA 1
ATOM 2543 C C . PRO B 1 40 ? 25.125 -10.547 -15.477 1 94.75 40 PRO B C 1
ATOM 2545 O O . PRO B 1 40 ? 24.172 -11.188 -15.945 1 94.75 40 PRO B O 1
ATOM 2548 N N . LYS B 1 41 ? 26.062 -11.094 -14.719 1 96.56 41 LYS B N 1
ATOM 2549 C CA . LYS B 1 41 ? 26.047 -12.523 -14.414 1 96.56 41 LYS B CA 1
ATOM 2550 C C . LYS B 1 41 ? 24.75 -12.93 -13.742 1 96.56 41 LYS B C 1
ATOM 2552 O O . LYS B 1 41 ? 24.219 -14.016 -14 1 96.56 41 LY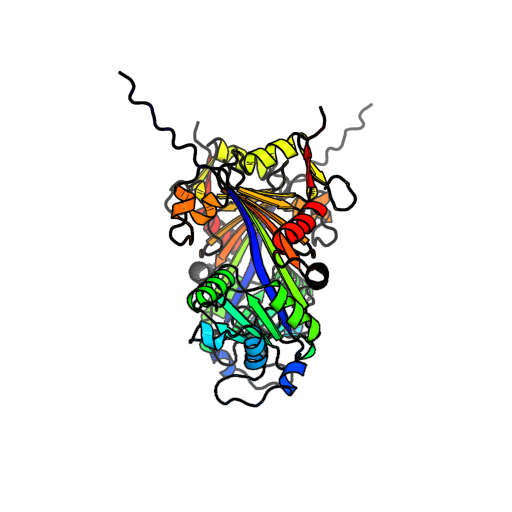S B O 1
ATOM 2557 N N . GLU B 1 42 ? 24.25 -12.031 -12.875 1 97.19 42 GLU B N 1
ATOM 2558 C CA . GLU B 1 42 ? 23 -12.305 -12.18 1 97.19 42 GLU B CA 1
ATOM 2559 C C . GLU B 1 42 ? 21.844 -12.516 -13.164 1 97.19 42 GLU B C 1
ATOM 2561 O O . GLU B 1 42 ? 21 -13.383 -12.969 1 97.19 42 GLU B O 1
ATOM 2566 N N . VAL B 1 43 ? 21.859 -11.75 -14.234 1 97.12 43 VAL B N 1
ATOM 2567 C CA . VAL B 1 43 ? 20.812 -11.828 -15.242 1 97.12 43 VAL B CA 1
ATOM 2568 C C . VAL B 1 43 ? 21 -13.094 -16.078 1 97.12 43 VAL B C 1
ATOM 2570 O O . VAL B 1 43 ? 20.016 -13.734 -16.469 1 97.12 43 VAL B O 1
ATOM 2573 N N . ILE B 1 44 ? 22.203 -13.453 -16.328 1 97.06 44 ILE B N 1
ATOM 2574 C CA . ILE B 1 44 ? 22.484 -14.664 -17.094 1 97.06 44 ILE B CA 1
ATOM 2575 C C . ILE B 1 44 ? 21.984 -15.883 -16.328 1 97.06 44 ILE B C 1
ATOM 2577 O O . ILE B 1 44 ? 21.406 -16.797 -16.922 1 97.06 44 ILE B O 1
ATOM 2581 N N . VAL B 1 45 ? 22.172 -15.883 -15.062 1 97.5 45 VAL B N 1
ATOM 2582 C CA . VAL B 1 45 ? 21.703 -16.984 -14.219 1 97.5 45 VAL B CA 1
ATOM 2583 C C . VAL B 1 45 ? 20.188 -17.141 -14.367 1 97.5 45 VAL B C 1
ATOM 2585 O O . VAL B 1 45 ? 19.703 -18.25 -14.602 1 97.5 45 VAL B O 1
ATOM 2588 N N . ALA B 1 46 ? 19.453 -16.078 -14.258 1 97.69 46 ALA B N 1
ATOM 2589 C CA . ALA B 1 46 ? 18 -16.109 -14.414 1 97.69 46 ALA B CA 1
ATOM 2590 C C . ALA B 1 46 ? 17.609 -16.5 -15.836 1 97.69 46 ALA B C 1
ATOM 2592 O O . ALA B 1 46 ? 16.656 -17.25 -16.047 1 97.69 46 ALA B O 1
ATOM 2593 N N . ASP B 1 47 ? 18.344 -16 -16.766 1 95.75 47 ASP B N 1
ATOM 2594 C CA . ASP B 1 47 ? 18.062 -16.25 -18.172 1 95.75 47 ASP B CA 1
ATOM 2595 C C . ASP B 1 47 ? 18.25 -17.719 -18.531 1 95.75 47 ASP B C 1
ATOM 2597 O O . ASP B 1 47 ? 17.547 -18.25 -19.406 1 95.75 47 ASP B O 1
ATOM 2601 N N . ASN B 1 48 ? 19.172 -18.375 -17.938 1 95.56 48 ASN B N 1
ATOM 2602 C CA . ASN B 1 48 ? 19.375 -19.797 -18.156 1 95.56 48 ASN B CA 1
ATOM 2603 C C . ASN B 1 48 ? 18.156 -20.625 -17.75 1 95.56 48 ASN B C 1
ATOM 2605 O O . ASN B 1 48 ? 17.891 -21.672 -18.328 1 95.56 48 ASN B O 1
ATOM 2609 N N . LEU B 1 49 ? 17.469 -20.094 -16.828 1 96.19 49 LEU B N 1
ATOM 2610 C CA . LEU B 1 49 ? 16.297 -20.781 -16.312 1 96.19 49 LEU B CA 1
ATOM 2611 C C . LEU B 1 49 ? 15.055 -20.406 -17.109 1 96.19 49 LEU B C 1
ATOM 2613 O O . LEU B 1 49 ? 14.211 -21.266 -17.391 1 96.19 49 LEU B O 1
ATOM 2617 N N . LEU B 1 50 ? 15.016 -19.094 -17.609 1 97.19 50 LEU B N 1
ATOM 2618 C CA . LEU B 1 50 ? 13.727 -18.578 -18.047 1 97.19 50 LEU B CA 1
ATOM 2619 C C . LEU B 1 50 ? 13.797 -18.078 -19.469 1 97.19 50 LEU B C 1
ATOM 2621 O O . LEU B 1 50 ? 12.766 -17.812 -20.094 1 97.19 50 LEU B O 1
ATOM 2625 N N . HIS B 1 51 ? 14.984 -17.859 -20.047 1 95.88 51 HIS B N 1
ATOM 2626 C CA . HIS B 1 51 ? 15.203 -17.422 -21.422 1 95.88 51 HIS B CA 1
ATOM 2627 C C . HIS B 1 51 ? 14.539 -16.078 -21.672 1 95.88 51 HIS B C 1
ATOM 2629 O O . HIS B 1 51 ? 13.859 -15.898 -22.688 1 95.88 51 HIS B O 1
ATOM 2635 N N . LEU B 1 52 ? 14.68 -15.188 -20.719 1 95 52 LEU B N 1
ATOM 2636 C CA . LEU B 1 52 ? 14.008 -13.891 -20.766 1 95 52 LEU B CA 1
ATOM 2637 C C . LEU B 1 52 ? 14.594 -13.016 -21.875 1 95 52 LEU B C 1
ATOM 2639 O O . LEU B 1 52 ? 13.844 -12.359 -22.609 1 95 52 LEU B O 1
ATOM 2643 N N . ALA B 1 53 ? 15.906 -13.008 -22 1 92.12 53 ALA B N 1
ATOM 2644 C CA . ALA B 1 53 ? 16.562 -12.141 -22.969 1 92.12 53 ALA B CA 1
ATOM 2645 C C . ALA B 1 53 ? 16.125 -12.477 -24.391 1 92.12 53 ALA B C 1
ATOM 2647 O O . ALA B 1 53 ? 15.914 -11.578 -25.203 1 92.12 53 ALA B O 1
ATOM 2648 N N . TRP B 1 54 ? 16.047 -13.727 -24.594 1 91.31 54 TRP B N 1
ATOM 2649 C CA . TRP B 1 54 ? 15.648 -14.18 -25.922 1 91.31 54 TRP B CA 1
ATOM 2650 C C . TRP B 1 54 ? 14.195 -13.836 -26.203 1 91.31 54 TRP B C 1
ATOM 2652 O O . TRP B 1 54 ? 13.844 -13.438 -27.312 1 91.31 54 TRP B O 1
ATOM 2662 N N . LEU B 1 55 ? 13.367 -13.938 -25.281 1 92.94 55 LEU B N 1
ATOM 2663 C CA . LEU B 1 55 ? 11.93 -13.766 -25.469 1 92.94 55 LEU B CA 1
ATOM 2664 C C . LEU B 1 55 ? 11.578 -12.281 -25.578 1 92.94 55 LEU B C 1
ATOM 2666 O O . LEU B 1 55 ? 10.734 -11.906 -26.406 1 92.94 55 LEU B O 1
ATOM 2670 N N . PHE B 1 56 ? 12.055 -11.312 -24.797 1 90.75 56 PHE B N 1
ATOM 2671 C CA . PHE B 1 56 ? 11.633 -9.914 -24.719 1 90.75 56 PHE B CA 1
ATOM 2672 C C . PHE B 1 56 ? 12.531 -9.031 -25.578 1 90.75 56 PHE B C 1
ATOM 2674 O O . PHE B 1 56 ? 12.109 -7.965 -26.031 1 90.75 56 PHE B O 1
ATOM 2681 N N . LYS B 1 57 ? 13.664 -9.344 -25.891 1 83.88 57 LYS B N 1
ATOM 2682 C CA . LYS B 1 57 ? 14.609 -8.703 -26.812 1 83.88 57 LYS B CA 1
ATOM 2683 C C . LYS B 1 57 ? 15 -7.312 -26.312 1 83.88 57 LYS B C 1
ATOM 2685 O O . LYS B 1 57 ? 15.836 -6.641 -26.922 1 83.88 57 LYS B O 1
ATOM 2690 N N . SER B 1 58 ? 14.281 -6.711 -25.375 1 83.12 58 SER B N 1
ATOM 2691 C CA . SER B 1 58 ? 14.633 -5.418 -24.797 1 83.12 58 SER B CA 1
ATOM 2692 C C . SER B 1 58 ? 14.586 -5.457 -23.266 1 83.12 58 SER B C 1
ATOM 2694 O O . SER B 1 58 ? 13.867 -6.277 -22.688 1 83.12 58 SER B O 1
ATOM 2696 N N . ASN B 1 59 ? 15.5 -4.59 -22.703 1 85.88 59 ASN B N 1
ATOM 2697 C CA . ASN B 1 59 ? 15.57 -4.504 -21.25 1 85.88 59 ASN B CA 1
ATOM 2698 C C . ASN B 1 59 ? 15.906 -3.09 -20.781 1 85.88 59 ASN B C 1
ATOM 2700 O O . ASN B 1 59 ? 16.375 -2.268 -21.578 1 85.88 59 ASN B O 1
ATOM 2704 N N . THR B 1 60 ? 15.562 -2.842 -19.578 1 88.88 60 THR B N 1
ATOM 2705 C CA . THR B 1 60 ? 15.953 -1.604 -18.922 1 88.88 60 THR B CA 1
ATOM 2706 C C . THR B 1 60 ? 16.594 -1.897 -17.562 1 88.88 60 THR B C 1
ATOM 2708 O O . THR B 1 60 ? 16.484 -3.008 -17.047 1 88.88 60 THR B O 1
ATOM 2711 N N . VAL B 1 61 ? 17.359 -0.926 -17.078 1 88.31 61 VAL B N 1
ATOM 2712 C CA . VAL B 1 61 ? 18.016 -1.066 -15.773 1 88.31 61 VAL B CA 1
ATOM 2713 C C . VAL B 1 61 ? 17.469 -0.022 -14.805 1 88.31 61 VAL B C 1
ATOM 2715 O O . VAL B 1 61 ? 17.219 1.123 -15.188 1 88.31 61 VAL B O 1
ATOM 2718 N N . SER B 1 62 ? 17.188 -0.457 -13.594 1 84.69 62 SER B N 1
ATOM 2719 C CA . SER B 1 62 ? 16.75 0.447 -12.547 1 84.69 62 SER B CA 1
ATOM 2720 C C . SER B 1 62 ? 17.266 0.007 -11.18 1 84.69 62 SER B C 1
ATOM 2722 O O . SER B 1 62 ? 18 -0.979 -11.078 1 84.69 62 SER B O 1
ATOM 2724 N N . HIS B 1 63 ? 16.953 0.809 -10.172 1 82.75 63 HIS B N 1
ATOM 2725 C CA . HIS B 1 63 ? 17.234 0.384 -8.805 1 82.75 63 HIS B CA 1
ATOM 2726 C C . HIS B 1 63 ? 16.281 -0.732 -8.367 1 82.75 63 HIS B C 1
ATOM 2728 O O . HIS B 1 63 ? 15.133 -0.775 -8.797 1 82.75 63 HIS B O 1
ATOM 2734 N N . GLY B 1 64 ? 16.859 -1.53 -7.508 1 86.62 64 GLY B N 1
ATOM 2735 C CA . GLY B 1 64 ? 16.031 -2.6 -6.969 1 86.62 64 GLY B CA 1
ATOM 2736 C C . GLY B 1 64 ? 15.023 -2.113 -5.953 1 86.62 64 GLY B C 1
ATOM 2737 O O . GLY B 1 64 ? 14.984 -0.927 -5.621 1 86.62 64 GLY B O 1
ATOM 2738 N N . HIS B 1 65 ? 14.156 -3.047 -5.621 1 83.75 65 HIS B N 1
ATOM 2739 C CA . HIS B 1 65 ? 13.18 -2.783 -4.574 1 83.75 65 HIS B CA 1
ATOM 2740 C C . HIS B 1 65 ? 13.195 -3.883 -3.518 1 83.75 65 HIS B C 1
ATOM 2742 O O . HIS B 1 65 ? 13.812 -4.93 -3.713 1 83.75 65 HIS B O 1
ATOM 2748 N N . ASN B 1 66 ? 12.578 -3.533 -2.391 1 83.25 66 ASN B N 1
ATOM 2749 C CA . ASN B 1 66 ? 12.469 -4.516 -1.318 1 83.25 66 ASN B CA 1
ATOM 2750 C C . ASN B 1 66 ? 13.844 -4.996 -0.851 1 83.25 66 ASN B C 1
ATOM 2752 O O . ASN B 1 66 ? 14.062 -6.195 -0.7 1 83.25 66 ASN B O 1
ATOM 2756 N N . GLY B 1 67 ? 14.719 -4.09 -0.749 1 83.56 67 GLY B N 1
ATOM 2757 C CA . GLY B 1 67 ? 16.031 -4.402 -0.204 1 83.56 67 GLY B CA 1
ATOM 2758 C C . GLY B 1 67 ? 17.062 -4.688 -1.274 1 83.56 67 GLY B C 1
ATOM 2759 O O . GLY B 1 67 ? 18.266 -4.766 -0.981 1 83.56 67 GLY B O 1
ATOM 2760 N N . TYR B 1 68 ? 16.641 -4.824 -2.447 1 91.5 68 TYR B N 1
ATOM 2761 C CA . TYR B 1 68 ? 17.578 -5.055 -3.539 1 91.5 68 TYR B CA 1
ATOM 2762 C C . TYR B 1 68 ? 18.109 -3.734 -4.086 1 91.5 68 TYR B C 1
ATOM 2764 O O . TYR B 1 68 ? 17.422 -2.715 -4.051 1 91.5 68 TYR B O 1
ATOM 2772 N N . THR B 1 69 ? 19.344 -3.822 -4.621 1 87.88 69 THR B N 1
ATOM 2773 C CA . THR B 1 69 ? 20.016 -2.592 -5.027 1 87.88 69 THR B CA 1
ATOM 2774 C C . THR B 1 69 ? 19.938 -2.412 -6.539 1 87.88 69 THR B C 1
ATOM 2776 O O . THR B 1 69 ? 19.953 -1.285 -7.039 1 87.88 69 THR B O 1
ATOM 2779 N N . SER B 1 70 ? 19.891 -3.535 -7.254 1 90.94 70 SER B N 1
ATOM 2780 C CA . SER B 1 70 ? 19.953 -3.492 -8.711 1 90.94 70 SER B CA 1
ATOM 2781 C C . SER B 1 70 ? 18.797 -4.281 -9.328 1 90.94 70 SER B C 1
ATOM 2783 O O . SER B 1 70 ? 18.391 -5.305 -8.789 1 90.94 70 SER B O 1
ATOM 2785 N N . SER B 1 71 ? 18.344 -3.742 -10.445 1 93.19 71 SER B N 1
ATOM 2786 C CA . SER B 1 71 ? 17.234 -4.402 -11.133 1 93.19 71 SER B CA 1
ATOM 2787 C C . SER B 1 71 ? 17.422 -4.344 -12.648 1 93.19 71 SER B C 1
ATOM 2789 O O . SER B 1 71 ? 17.75 -3.291 -13.195 1 93.19 71 SER B O 1
ATOM 2791 N N . TYR B 1 72 ? 17.281 -5.492 -13.281 1 93.94 72 TYR B N 1
ATOM 2792 C CA . TYR B 1 72 ? 17.188 -5.633 -14.727 1 93.94 72 TYR B CA 1
ATOM 2793 C C . TYR B 1 72 ? 15.781 -6.027 -15.156 1 93.94 72 TYR B C 1
ATOM 2795 O O . TYR B 1 72 ? 15.258 -7.051 -14.711 1 93.94 72 TYR B O 1
ATOM 2803 N N . ASN B 1 73 ? 15.18 -5.207 -15.984 1 94.31 73 ASN B N 1
ATOM 2804 C CA . ASN B 1 73 ? 13.742 -5.336 -16.219 1 94.31 73 ASN B CA 1
ATOM 2805 C C . ASN B 1 73 ? 13.445 -5.73 -17.672 1 94.31 73 ASN B C 1
ATOM 2807 O O . ASN B 1 73 ? 14.078 -5.223 -18.594 1 94.31 73 ASN B O 1
ATOM 2811 N N . PHE B 1 74 ? 12.516 -6.652 -17.797 1 94.38 74 PHE B N 1
ATOM 2812 C CA . PHE B 1 74 ? 12.062 -7.105 -19.109 1 94.38 74 PHE B CA 1
ATOM 2813 C C . PHE B 1 74 ? 10.602 -6.719 -19.344 1 94.38 74 PHE B C 1
ATOM 2815 O O . PHE B 1 74 ? 9.758 -6.914 -18.453 1 94.38 74 PHE B O 1
ATOM 2822 N N . GLY B 1 75 ? 10.367 -6.207 -20.453 1 87.75 75 GLY B N 1
ATOM 2823 C CA . GLY B 1 75 ? 9.031 -5.75 -20.797 1 87.75 75 GLY B CA 1
ATOM 2824 C C . GLY B 1 75 ? 8.734 -4.344 -20.312 1 87.75 75 GLY B C 1
ATOM 2825 O O . GLY B 1 75 ? 9.508 -3.781 -19.531 1 87.75 75 GLY B O 1
ATOM 2826 N N . SER B 1 76 ? 7.785 -3.494 -20.922 1 70.12 76 SER B N 1
ATOM 2827 C CA . SER B 1 76 ? 7.457 -2.113 -20.578 1 70.12 76 SER B CA 1
ATOM 2828 C C . SER B 1 76 ? 6.285 -2.045 -19.609 1 70.12 76 SER B C 1
ATOM 2830 O O . SER B 1 76 ? 5.254 -2.678 -19.828 1 70.12 76 SER B O 1
ATOM 2832 N N . GLY B 1 77 ? 6.395 -2.018 -18.359 1 58.84 77 GLY B N 1
ATOM 2833 C CA . GLY B 1 77 ? 5.25 -1.728 -17.516 1 58.84 77 GLY B CA 1
ATOM 2834 C C . GLY B 1 77 ? 5.344 -0.384 -16.812 1 58.84 77 GLY B C 1
ATOM 2835 O O . GLY B 1 77 ? 6.383 0.275 -16.875 1 58.84 77 GLY B O 1
ATOM 2836 N N . GLU B 1 78 ? 4.234 0.263 -16.516 1 49.34 78 GLU B N 1
ATOM 2837 C CA . GLU B 1 78 ? 4.121 1.58 -15.898 1 49.34 78 GLU B CA 1
ATOM 2838 C C . GLU B 1 78 ? 5.117 1.736 -14.75 1 49.34 78 GLU B C 1
ATOM 2840 O O . GLU B 1 78 ? 5.695 2.809 -14.57 1 49.34 78 GLU B O 1
ATOM 2845 N N . GLN B 1 79 ? 5.059 0.766 -13.852 1 50.34 79 GLN B N 1
ATOM 2846 C CA . GLN B 1 79 ? 5.781 0.929 -12.586 1 50.34 79 GLN B CA 1
ATOM 2847 C C . GLN B 1 79 ? 7.133 0.226 -12.633 1 50.34 79 GLN B C 1
ATOM 2849 O O . GLN B 1 79 ? 7.75 -0.013 -11.594 1 50.34 79 GLN B O 1
ATOM 2854 N N . GLY B 1 80 ? 7.617 -0.022 -13.867 1 58.59 80 GLY B N 1
ATOM 2855 C CA . GLY B 1 80 ? 8.82 -0.805 -14.102 1 58.59 80 GLY B CA 1
ATOM 2856 C C . GLY B 1 80 ? 8.617 -1.936 -15.086 1 58.59 80 GLY B C 1
ATOM 2857 O O . GLY B 1 80 ? 7.668 -1.908 -15.883 1 58.59 80 GLY B O 1
ATOM 2858 N N . GLY B 1 81 ? 9.57 -2.828 -15.047 1 68.56 81 GLY B N 1
ATOM 2859 C CA . GLY B 1 81 ? 9.492 -3.932 -15.992 1 68.56 81 GLY B CA 1
ATOM 2860 C C . GLY B 1 81 ? 8.469 -4.98 -15.602 1 68.56 81 GLY B C 1
ATOM 2861 O O . GLY B 1 81 ? 8.07 -5.066 -14.438 1 68.56 81 GLY B O 1
ATOM 2862 N N . ASN B 1 82 ? 7.77 -5.613 -16.484 1 87.44 82 ASN B N 1
ATOM 2863 C CA . ASN B 1 82 ? 6.84 -6.727 -16.328 1 87.44 82 ASN B CA 1
ATOM 2864 C C . ASN B 1 82 ? 7.492 -7.902 -15.594 1 87.44 82 ASN B C 1
ATOM 2866 O O . ASN B 1 82 ? 6.855 -8.555 -14.773 1 87.44 82 ASN B O 1
ATOM 2870 N N . ILE B 1 83 ? 8.719 -8.055 -15.789 1 96 83 ILE B N 1
ATOM 2871 C CA . ILE B 1 83 ? 9.539 -9.062 -15.117 1 96 83 ILE B CA 1
ATOM 2872 C C . ILE B 1 83 ? 10.875 -8.445 -14.703 1 96 83 ILE B C 1
ATOM 2874 O O . ILE B 1 83 ? 11.578 -7.859 -15.523 1 96 83 ILE B O 1
ATOM 2878 N N . SER B 1 84 ? 11.25 -8.547 -13.445 1 96.12 84 SER B N 1
ATOM 2879 C CA . SER B 1 84 ? 12.477 -7.938 -12.938 1 96.12 84 SER B CA 1
ATOM 2880 C C . SER B 1 84 ? 13.406 -8.992 -12.352 1 96.12 84 SER B C 1
ATOM 2882 O O . SER B 1 84 ? 12.969 -9.867 -11.602 1 96.12 84 SER B O 1
ATOM 2884 N N . VAL B 1 85 ? 14.641 -8.938 -12.742 1 97.25 85 VAL B N 1
ATOM 2885 C CA . VAL B 1 85 ? 15.711 -9.688 -12.094 1 97.25 85 VAL B CA 1
ATOM 2886 C C . VAL B 1 85 ? 16.5 -8.758 -11.164 1 97.25 85 VAL B C 1
ATOM 2888 O O . VAL B 1 85 ? 17.125 -7.801 -11.625 1 97.25 85 VAL B O 1
ATOM 2891 N N . MET B 1 86 ? 16.5 -9.078 -9.898 1 96.81 86 MET B N 1
ATOM 2892 C CA . MET B 1 86 ? 17.062 -8.148 -8.93 1 96.81 86 MET B CA 1
ATOM 2893 C C . MET B 1 86 ? 18.094 -8.844 -8.039 1 96.81 86 MET B C 1
ATOM 2895 O O . MET B 1 86 ? 17.984 -10.047 -7.777 1 96.81 86 MET B O 1
ATOM 2899 N N . TRP B 1 87 ? 19.062 -8.055 -7.578 1 97.31 87 TRP B N 1
ATOM 2900 C CA . TRP B 1 87 ? 20.062 -8.547 -6.633 1 97.31 87 TRP B CA 1
ATOM 2901 C C . TRP B 1 87 ? 20.609 -7.406 -5.781 1 97.31 87 TRP B C 1
ATOM 2903 O O . TRP B 1 87 ? 20.359 -6.23 -6.07 1 97.31 87 TRP B O 1
ATOM 2913 N N . ASN B 1 88 ? 21.141 -7.82 -4.691 1 94.88 88 ASN B N 1
ATOM 2914 C CA . ASN B 1 88 ? 21.828 -6.871 -3.824 1 94.88 88 ASN B CA 1
ATOM 2915 C C . ASN B 1 88 ? 23.344 -7.039 -3.9 1 94.88 88 ASN B C 1
ATOM 2917 O O . ASN B 1 88 ? 23.859 -8.117 -3.611 1 94.88 88 ASN B O 1
ATOM 2921 N N . GLU B 1 89 ? 24.047 -6.004 -4.215 1 90.94 89 GLU B N 1
ATOM 2922 C CA . GLU B 1 89 ? 25.484 -6.07 -4.434 1 90.94 89 GLU B CA 1
ATOM 2923 C C . GLU B 1 89 ? 26.234 -6.367 -3.133 1 90.94 89 GLU B C 1
ATOM 2925 O O . GLU B 1 89 ? 27.266 -7.043 -3.141 1 90.94 89 GLU B O 1
ATOM 2930 N N . SER B 1 90 ? 25.656 -5.891 -2.049 1 89.31 90 SER B N 1
ATOM 2931 C CA . SER B 1 90 ? 26.359 -6.023 -0.771 1 89.31 90 SER B CA 1
ATOM 2932 C C . SER B 1 90 ? 25.766 -7.16 0.062 1 89.31 90 SER B C 1
ATOM 2934 O O . SER B 1 90 ? 26.391 -7.625 1.016 1 89.31 90 SER B O 1
ATOM 2936 N N . ARG B 1 91 ? 24.609 -7.625 -0.238 1 93.06 91 ARG B N 1
ATOM 2937 C CA . ARG B 1 91 ? 23.938 -8.703 0.48 1 93.06 91 ARG B CA 1
ATOM 2938 C C . ARG B 1 91 ? 23.641 -9.875 -0.448 1 93.06 91 ARG B C 1
ATOM 2940 O O . ARG B 1 91 ? 22.484 -10.164 -0.735 1 93.06 91 ARG B O 1
ATOM 2947 N N . LYS B 1 92 ? 24.641 -10.562 -0.695 1 95 92 LYS B N 1
ATOM 2948 C CA . LYS B 1 92 ? 24.531 -11.664 -1.645 1 95 92 LYS B CA 1
ATOM 2949 C C . LYS B 1 92 ? 23.719 -12.812 -1.063 1 95 92 LYS B C 1
ATOM 2951 O O . LYS B 1 92 ? 23.219 -13.672 -1.804 1 95 92 LYS B O 1
ATOM 2956 N N . ASP B 1 93 ? 23.578 -12.773 0.258 1 96.06 93 ASP B N 1
ATOM 2957 C CA . ASP B 1 93 ? 22.797 -13.789 0.951 1 96.06 93 ASP B CA 1
ATOM 2958 C C . ASP B 1 93 ? 21.328 -13.711 0.563 1 96.06 93 ASP B C 1
ATOM 2960 O O . ASP B 1 93 ? 20.578 -14.672 0.745 1 96.06 93 ASP B O 1
ATOM 2964 N N . MET B 1 94 ? 20.906 -12.656 -0.088 1 96.56 94 MET B N 1
ATOM 2965 C CA . MET B 1 94 ? 19.5 -12.469 -0.47 1 96.56 94 MET B CA 1
ATOM 2966 C C . MET B 1 94 ? 19.188 -13.211 -1.763 1 96.56 94 MET B C 1
ATOM 2968 O O . MET B 1 94 ? 18.016 -13.359 -2.131 1 96.56 94 MET B O 1
ATOM 2972 N N . GLY B 1 95 ? 20.188 -13.617 -2.463 1 98.12 95 GLY B N 1
ATOM 2973 C CA . GLY B 1 95 ? 20 -14.328 -3.717 1 98.12 95 GLY B CA 1
ATOM 2974 C C . GLY B 1 95 ? 19.609 -13.422 -4.863 1 98.12 95 GLY B C 1
ATOM 2975 O O . GLY B 1 95 ? 19.719 -12.195 -4.758 1 98.12 95 GLY B O 1
ATOM 2976 N N . ILE B 1 96 ? 19.297 -14.016 -5.965 1 98.44 96 ILE B N 1
ATOM 2977 C CA . ILE B 1 96 ? 18.797 -13.344 -7.156 1 98.44 96 ILE B CA 1
ATOM 2978 C C . ILE B 1 96 ? 17.281 -13.539 -7.25 1 98.44 96 ILE B C 1
ATOM 2980 O O . ILE B 1 96 ? 16.797 -14.672 -7.348 1 98.44 96 ILE B O 1
ATOM 2984 N N . LEU B 1 97 ? 16.609 -12.406 -7.195 1 98.5 97 LEU B N 1
ATOM 2985 C CA . LEU B 1 97 ? 15.148 -12.469 -7.195 1 98.5 97 LEU B CA 1
ATOM 2986 C C . LEU B 1 97 ? 14.602 -12.211 -8.594 1 98.5 97 LEU B C 1
ATOM 2988 O O . LEU B 1 97 ? 14.953 -11.219 -9.234 1 98.5 97 LEU B O 1
ATOM 2992 N N . VAL B 1 98 ? 13.812 -13.102 -9.047 1 98.25 98 VAL B N 1
ATOM 2993 C CA . VAL B 1 98 ? 13.062 -12.867 -10.273 1 98.25 98 VAL B CA 1
ATOM 2994 C C . VAL B 1 98 ? 11.594 -12.609 -9.945 1 98.25 98 VAL B C 1
ATOM 2996 O O . VAL B 1 98 ? 10.891 -13.508 -9.477 1 98.25 98 VAL B O 1
ATOM 2999 N N . ASP B 1 99 ? 11.172 -11.453 -10.242 1 97.12 99 ASP B N 1
ATOM 3000 C CA . ASP B 1 99 ? 9.836 -11.023 -9.875 1 97.12 99 ASP B CA 1
ATOM 3001 C C . ASP B 1 99 ? 8.93 -10.906 -11.102 1 97.12 99 ASP B C 1
ATOM 3003 O O . ASP B 1 99 ? 9.148 -10.047 -11.961 1 97.12 99 ASP B O 1
ATOM 3007 N N . PHE B 1 100 ? 7.871 -11.75 -11.18 1 96.69 100 PHE B N 1
ATOM 3008 C CA . PHE B 1 100 ? 6.863 -11.688 -12.227 1 96.69 100 PHE B CA 1
ATOM 3009 C C . PHE B 1 100 ? 5.617 -10.945 -11.75 1 96.69 100 PHE B C 1
ATOM 3011 O O . PHE B 1 100 ? 4.93 -11.406 -10.836 1 96.69 100 PHE B O 1
ATOM 3018 N N . THR B 1 101 ? 5.367 -9.867 -12.398 1 93 101 THR B N 1
ATOM 3019 C CA . THR B 1 101 ? 4.02 -9.336 -12.227 1 93 101 THR B CA 1
ATOM 3020 C C . THR B 1 101 ? 2.998 -10.211 -12.953 1 93 101 THR B C 1
ATOM 3022 O O . THR B 1 101 ? 3.367 -11.07 -13.758 1 93 101 THR B O 1
ATOM 3025 N N . ALA B 1 102 ? 1.729 -9.961 -12.68 1 92 102 ALA B N 1
ATOM 3026 C CA . ALA B 1 102 ? 0.681 -10.703 -13.375 1 92 102 ALA B CA 1
ATOM 3027 C C . ALA B 1 102 ? 0.767 -10.484 -14.883 1 92 102 ALA B C 1
ATOM 3029 O O . ALA B 1 102 ? 0.707 -11.438 -15.664 1 92 102 ALA B O 1
ATOM 3030 N N . THR B 1 103 ? 0.927 -9.273 -15.25 1 89.88 103 THR B N 1
ATOM 3031 C CA . THR B 1 103 ? 1.034 -8.93 -16.672 1 89.88 103 THR B CA 1
ATOM 3032 C C . THR B 1 103 ? 2.311 -9.508 -17.266 1 89.88 103 THR B C 1
ATOM 3034 O O . THR B 1 103 ? 2.289 -10.047 -18.375 1 89.88 103 THR B O 1
ATOM 3037 N N . GLY B 1 104 ? 3.393 -9.406 -16.516 1 92.75 104 GLY B N 1
ATOM 3038 C CA . GLY B 1 104 ? 4.652 -9.953 -16.984 1 92.75 104 GLY B CA 1
ATOM 3039 C C . GLY B 1 104 ? 4.613 -11.453 -17.188 1 92.75 104 GLY B C 1
ATOM 3040 O O . GLY B 1 104 ? 5.113 -11.969 -18.203 1 92.75 104 GLY B O 1
ATOM 3041 N N . LYS B 1 105 ? 4.02 -12.102 -16.281 1 95.31 105 LYS B N 1
ATOM 3042 C CA . LYS B 1 105 ? 3.891 -13.555 -16.375 1 95.31 105 LYS B CA 1
ATOM 3043 C C . LYS B 1 105 ? 3.055 -13.953 -17.578 1 95.31 105 LYS B C 1
ATOM 3045 O O . LYS B 1 105 ? 3.426 -14.867 -18.328 1 95.31 105 LYS B O 1
ATOM 3050 N N . ALA B 1 106 ? 1.927 -13.266 -17.797 1 91.88 106 ALA B N 1
ATOM 3051 C CA . ALA B 1 106 ? 1.063 -13.539 -18.938 1 91.88 106 ALA B CA 1
ATOM 3052 C C . ALA B 1 106 ? 1.804 -13.297 -20.25 1 91.88 106 ALA B C 1
ATOM 3054 O O . ALA B 1 106 ? 1.7 -14.102 -21.188 1 91.88 106 ALA B O 1
ATOM 3055 N N . LEU B 1 107 ? 2.537 -12.266 -20.312 1 91.56 107 LEU B N 1
ATOM 3056 C CA . LEU B 1 107 ? 3.309 -11.945 -21.5 1 91.56 107 LEU B CA 1
ATOM 3057 C C . LEU B 1 107 ? 4.379 -13 -21.766 1 91.56 107 LEU B C 1
ATOM 3059 O O . LEU B 1 107 ? 4.59 -13.414 -22.906 1 91.56 107 LEU B O 1
ATOM 3063 N N . TYR B 1 108 ? 5.035 -13.352 -20.766 1 95.62 108 TYR B N 1
ATOM 3064 C CA . TYR B 1 108 ? 6.059 -14.391 -20.844 1 95.62 108 TYR B CA 1
ATOM 3065 C C . TYR B 1 108 ? 5.492 -15.664 -21.453 1 95.62 108 TYR B C 1
ATOM 3067 O O . TYR B 1 108 ? 6.078 -16.234 -22.375 1 95.62 108 TYR B O 1
ATOM 3075 N N . GLU B 1 109 ? 4.363 -16.078 -20.953 1 95.69 109 GLU B N 1
ATOM 3076 C CA . GLU B 1 109 ? 3.709 -17.281 -21.453 1 95.69 109 GLU B CA 1
ATOM 3077 C C . GLU B 1 109 ? 3.303 -17.109 -22.922 1 95.69 109 GLU B C 1
ATOM 3079 O O . GLU B 1 109 ? 3.498 -18.031 -23.734 1 95.69 109 GLU B O 1
ATOM 3084 N N . SER B 1 110 ? 2.762 -15.992 -23.219 1 93.81 110 SER B N 1
ATOM 3085 C CA . SER B 1 110 ? 2.303 -15.734 -24.578 1 93.81 110 SER B CA 1
ATOM 3086 C C . SER B 1 110 ? 3.467 -15.727 -25.562 1 93.81 110 SER B C 1
ATOM 3088 O O . SER B 1 110 ? 3.381 -16.328 -26.641 1 93.81 110 SER B O 1
ATOM 3090 N N . LEU B 1 111 ? 4.523 -15.055 -25.219 1 93.5 111 LEU B N 1
ATOM 3091 C CA . LEU B 1 111 ? 5.699 -14.984 -26.094 1 93.5 111 LEU B CA 1
ATOM 3092 C C . LEU B 1 111 ? 6.305 -16.375 -26.281 1 93.5 111 LEU B C 1
ATOM 3094 O O . LEU B 1 111 ? 6.688 -16.734 -27.406 1 93.5 111 LEU B O 1
ATOM 3098 N N . ALA B 1 112 ? 6.402 -17.062 -25.203 1 95.38 112 ALA B N 1
ATOM 3099 C CA . ALA B 1 112 ? 6.934 -18.422 -25.297 1 95.38 112 ALA B CA 1
ATOM 3100 C C . ALA B 1 112 ? 6.09 -19.281 -26.234 1 95.38 112 ALA B C 1
ATOM 3102 O O . ALA B 1 112 ? 6.625 -20.016 -27.062 1 95.38 112 ALA B O 1
ATOM 3103 N N . GLU B 1 113 ? 4.82 -19.188 -26.094 1 94.88 113 GLU B N 1
ATOM 3104 C CA . GLU B 1 113 ? 3.908 -19.938 -26.938 1 94.88 113 GLU B CA 1
ATOM 3105 C C . GLU B 1 113 ? 4.078 -19.562 -28.406 1 94.88 113 GLU B C 1
ATOM 3107 O O . GLU B 1 113 ? 4.051 -20.438 -29.281 1 94.88 113 GLU B O 1
ATOM 3112 N N . LEU B 1 114 ? 4.195 -18.344 -28.656 1 94.06 114 LEU B N 1
ATOM 3113 C CA . LEU B 1 114 ? 4.375 -17.844 -30.016 1 94.06 114 LEU B CA 1
ATOM 3114 C C . LEU B 1 114 ? 5.633 -18.438 -30.656 1 94.06 114 LEU B C 1
ATOM 3116 O O . LEU B 1 114 ? 5.676 -18.656 -31.859 1 94.06 114 LEU B O 1
ATOM 3120 N N . HIS B 1 115 ? 6.582 -18.734 -29.828 1 93.25 115 HIS B N 1
ATOM 3121 C CA . HIS B 1 115 ? 7.832 -19.297 -30.328 1 93.25 115 HIS B CA 1
ATOM 3122 C C . HIS B 1 115 ? 7.801 -20.828 -30.297 1 93.25 115 HIS B C 1
ATOM 3124 O O . HIS B 1 115 ? 8.82 -21.469 -30.5 1 93.25 115 HIS B O 1
ATOM 3130 N N . GLY B 1 116 ? 6.695 -21.375 -29.875 1 91.31 116 GLY B N 1
ATOM 3131 C CA . GLY B 1 116 ? 6.48 -22.812 -29.922 1 91.31 116 GLY B CA 1
ATOM 3132 C C . GLY B 1 116 ? 7.008 -23.547 -28.703 1 91.31 116 GLY B C 1
ATOM 3133 O O . GLY B 1 116 ? 7.207 -24.766 -28.734 1 91.31 116 GLY B O 1
ATOM 3134 N N . ILE B 1 117 ? 7.312 -22.875 -27.641 1 89.06 117 ILE B N 1
ATOM 3135 C CA . ILE B 1 117 ? 7.816 -23.484 -26.422 1 89.06 117 ILE B CA 1
ATOM 3136 C C . ILE B 1 117 ? 6.922 -23.094 -25.25 1 89.06 117 ILE B C 1
ATOM 3138 O O . ILE B 1 117 ? 7.258 -22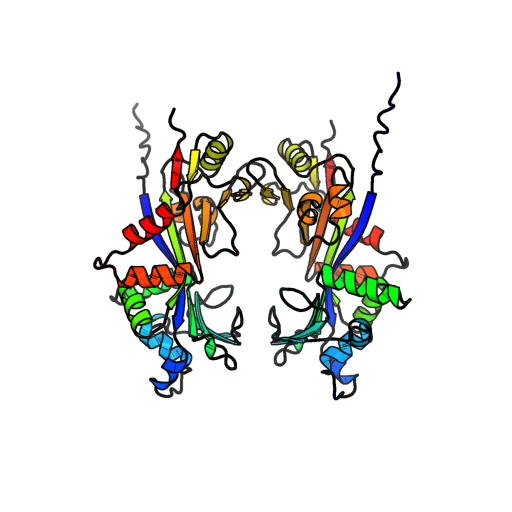.203 -24.469 1 89.06 117 ILE B O 1
ATOM 3142 N N . PRO B 1 118 ? 5.812 -23.812 -25.156 1 90.12 118 PRO B N 1
ATOM 3143 C CA . PRO B 1 118 ? 4.91 -23.453 -24.062 1 90.12 118 PRO B CA 1
ATOM 3144 C C . PRO B 1 118 ? 5.574 -23.578 -22.688 1 90.12 118 PRO B C 1
ATOM 3146 O O . PRO B 1 118 ? 6.379 -24.484 -22.469 1 90.12 118 PRO B O 1
ATOM 3149 N N . VAL B 1 119 ? 5.258 -22.719 -21.828 1 94.88 119 VAL B N 1
ATOM 3150 C CA . VAL B 1 119 ? 5.863 -22.641 -20.5 1 94.88 119 VAL B CA 1
ATOM 3151 C C . VAL B 1 119 ? 5.34 -23.781 -19.641 1 94.88 119 VAL B C 1
ATOM 3153 O O . VAL B 1 119 ? 4.129 -24.016 -19.562 1 94.88 119 VAL B O 1
ATOM 3156 N N . ASN B 1 120 ? 6.203 -24.516 -19.094 1 95.69 120 ASN B N 1
ATOM 3157 C CA . ASN B 1 120 ? 5.898 -25.531 -18.078 1 95.69 120 ASN B CA 1
ATOM 3158 C C . ASN B 1 120 ? 6.422 -25.125 -16.703 1 95.69 120 ASN B C 1
ATOM 3160 O O . ASN B 1 120 ? 7.59 -25.359 -16.391 1 95.69 120 ASN B O 1
ATOM 3164 N N . TRP B 1 121 ? 5.539 -24.594 -15.938 1 97.31 121 TRP B N 1
ATOM 3165 C CA . TRP B 1 121 ? 5.941 -24.047 -14.648 1 97.31 121 TRP B CA 1
ATOM 3166 C C . TRP B 1 121 ? 6.445 -25.156 -13.727 1 97.31 121 TRP B C 1
ATOM 3168 O O . TRP B 1 121 ? 7.344 -24.922 -12.906 1 97.31 121 TRP B O 1
ATOM 3178 N N . LYS B 1 122 ? 5.859 -26.297 -13.758 1 97.5 122 LYS B N 1
ATOM 3179 C CA . LYS B 1 122 ? 6.359 -27.406 -12.945 1 97.5 122 LYS B CA 1
ATOM 3180 C C . LYS B 1 122 ? 7.836 -27.656 -13.219 1 97.5 122 LYS B C 1
ATOM 3182 O O . LYS B 1 122 ? 8.633 -27.766 -12.281 1 97.5 122 LYS B O 1
ATOM 3187 N N . LYS B 1 123 ? 8.172 -27.75 -14.461 1 97 123 LYS B N 1
ATOM 3188 C CA . LYS B 1 123 ? 9.555 -28.031 -14.844 1 97 123 LYS B CA 1
ATOM 3189 C C . LYS B 1 123 ? 10.484 -26.906 -14.398 1 97 123 LYS B C 1
ATOM 3191 O O . LYS B 1 123 ? 11.594 -27.172 -13.914 1 97 123 LYS B O 1
ATOM 3196 N N . ILE B 1 124 ? 10.062 -25.719 -14.578 1 97.88 124 ILE B N 1
ATOM 3197 C CA . ILE B 1 124 ? 10.859 -24.562 -14.18 1 97.88 124 ILE B CA 1
ATOM 3198 C C . ILE B 1 124 ? 11.109 -24.594 -12.672 1 97.88 124 ILE B C 1
ATOM 3200 O O . ILE B 1 124 ? 12.234 -24.391 -12.219 1 97.88 124 ILE B O 1
ATOM 3204 N N . ILE B 1 125 ? 10.07 -24.906 -11.953 1 98.31 125 ILE B N 1
ATOM 3205 C CA . ILE B 1 125 ? 10.164 -24.938 -10.5 1 98.31 125 ILE B CA 1
ATOM 3206 C C . ILE B 1 125 ? 11.039 -26.109 -10.062 1 98.31 125 ILE B C 1
ATOM 3208 O O . ILE B 1 125 ? 11.852 -25.969 -9.141 1 98.31 125 ILE B O 1
ATOM 3212 N N . GLU B 1 126 ? 10.883 -27.203 -10.719 1 98.06 126 GLU B N 1
ATOM 3213 C CA . GLU B 1 126 ? 11.742 -28.344 -10.438 1 98.06 126 GLU B CA 1
ATOM 3214 C C . GLU B 1 126 ? 13.219 -27.984 -10.617 1 98.06 126 GLU B C 1
ATOM 3216 O O . GLU B 1 126 ? 14.039 -28.281 -9.75 1 98.06 126 GLU B O 1
ATOM 3221 N N . GLU B 1 127 ? 13.508 -27.391 -11.703 1 97.94 127 GLU B N 1
ATOM 3222 C CA . GLU B 1 127 ? 14.883 -27 -11.984 1 97.94 127 GLU B CA 1
ATOM 3223 C C . GLU B 1 127 ? 15.383 -25.984 -10.953 1 97.94 127 GLU B C 1
ATOM 3225 O O . GLU B 1 127 ? 16.531 -26.062 -10.508 1 97.94 127 GLU B O 1
ATOM 3230 N N . LEU B 1 128 ? 14.57 -25.047 -10.578 1 98.56 128 LEU B N 1
ATOM 3231 C CA . LEU B 1 128 ? 14.898 -24.047 -9.562 1 98.56 128 LEU B CA 1
ATOM 3232 C C . LEU B 1 128 ? 15.305 -24.734 -8.25 1 98.56 128 LEU B C 1
ATOM 3234 O O . LEU B 1 128 ? 16.344 -24.391 -7.672 1 98.56 128 LEU B O 1
ATOM 3238 N N . TYR B 1 129 ? 14.508 -25.672 -7.852 1 98.44 129 TYR B N 1
ATOM 3239 C CA . TYR B 1 129 ? 14.742 -26.312 -6.562 1 98.44 129 TYR B CA 1
ATOM 3240 C C . TYR B 1 129 ? 15.938 -27.25 -6.633 1 98.44 129 TYR B C 1
ATOM 3242 O O . TYR B 1 129 ? 16.609 -27.469 -5.625 1 98.44 129 TYR B O 1
ATOM 3250 N N . GLU B 1 130 ? 16.188 -27.797 -7.766 1 97.44 130 GLU B N 1
ATOM 3251 C CA . GLU B 1 130 ? 17.391 -28.609 -7.957 1 97.44 130 GLU B CA 1
ATOM 3252 C C . GLU B 1 130 ? 18.656 -27.766 -7.723 1 97.44 130 GLU B C 1
ATOM 3254 O O . GLU B 1 130 ? 19.672 -28.297 -7.266 1 97.44 130 GLU B O 1
ATOM 3259 N N . LYS B 1 131 ? 18.578 -26.516 -8.016 1 96.5 131 LYS B N 1
ATOM 3260 C CA . LYS B 1 131 ? 19.703 -25.594 -7.832 1 96.5 131 LYS B CA 1
ATOM 3261 C C . LYS B 1 131 ? 19.656 -24.953 -6.453 1 96.5 131 LYS B C 1
ATOM 3263 O O . LYS B 1 131 ? 20.266 -23.891 -6.238 1 96.5 131 LYS B O 1
ATOM 3268 N N . MET B 1 132 ? 18.812 -25.422 -5.586 1 97.25 132 MET B N 1
ATOM 3269 C CA . MET B 1 132 ? 18.672 -24.984 -4.199 1 97.25 132 MET B CA 1
ATOM 3270 C C . MET B 1 132 ? 18.016 -23.609 -4.125 1 97.25 132 MET B C 1
ATOM 3272 O O . MET B 1 132 ? 18.172 -22.891 -3.139 1 97.25 132 MET B O 1
ATOM 3276 N N . GLY B 1 133 ? 17.391 -23.234 -5.227 1 98.44 133 GLY B N 1
ATOM 3277 C CA . GLY B 1 133 ? 16.5 -22.078 -5.188 1 98.44 133 GLY B CA 1
ATOM 3278 C C . GLY B 1 133 ? 15.133 -22.375 -4.625 1 98.44 133 GLY B C 1
ATOM 3279 O O . GLY B 1 133 ? 14.898 -23.484 -4.121 1 98.44 133 GLY B O 1
ATOM 3280 N N . HIS B 1 134 ? 14.258 -21.344 -4.602 1 98.62 134 HIS B N 1
ATOM 3281 C CA . HIS B 1 134 ? 12.914 -21.562 -4.094 1 98.62 134 HIS B CA 1
ATOM 3282 C C . HIS B 1 134 ? 11.945 -20.5 -4.598 1 98.62 134 HIS B C 1
ATOM 3284 O O . HIS B 1 134 ? 12.375 -19.469 -5.117 1 98.62 134 HIS B O 1
ATOM 3290 N N . ILE B 1 135 ? 10.695 -20.797 -4.473 1 98.5 135 ILE B N 1
ATOM 3291 C CA . ILE B 1 135 ? 9.648 -19.812 -4.715 1 98.5 135 ILE B CA 1
ATOM 3292 C C . ILE B 1 135 ? 9.469 -18.938 -3.479 1 98.5 135 ILE B C 1
ATOM 3294 O O . ILE B 1 135 ? 9.367 -19.438 -2.359 1 98.5 135 ILE B O 1
ATOM 3298 N N . SER B 1 136 ? 9.469 -17.625 -3.703 1 97.62 136 SER B N 1
ATOM 3299 C CA . SER B 1 136 ? 9.281 -16.734 -2.564 1 97.62 136 SER B CA 1
ATOM 3300 C C . SER B 1 136 ? 7.859 -16.188 -2.514 1 97.62 136 SER B C 1
ATOM 3302 O O . SER B 1 136 ? 7.414 -15.703 -1.476 1 97.62 136 SER B O 1
ATOM 3304 N N . ARG B 1 137 ? 7.16 -16.203 -3.637 1 98.06 137 ARG B N 1
ATOM 3305 C CA . ARG B 1 137 ? 5.742 -15.859 -3.709 1 98.06 137 ARG B CA 1
ATOM 3306 C C . ARG B 1 137 ? 5.039 -16.656 -4.797 1 98.06 137 ARG B C 1
ATOM 3308 O O . ARG B 1 137 ? 5.602 -16.891 -5.871 1 98.06 137 ARG B O 1
ATOM 3315 N N . LEU B 1 138 ? 3.875 -17.047 -4.539 1 98.44 138 LEU B N 1
ATOM 3316 C CA . LEU B 1 138 ? 3.016 -17.719 -5.508 1 98.44 138 LEU B CA 1
ATOM 3317 C C . LEU B 1 138 ? 1.557 -17.312 -5.305 1 98.44 138 LEU B C 1
ATOM 3319 O O . LEU B 1 138 ? 0.962 -17.625 -4.27 1 98.44 138 LEU B O 1
ATOM 3323 N N . ASP B 1 139 ? 1.005 -16.641 -6.215 1 98.5 139 ASP B N 1
ATOM 3324 C CA . ASP B 1 139 ? -0.415 -16.297 -6.203 1 98.5 139 ASP B CA 1
ATOM 3325 C C . ASP B 1 139 ? -1.211 -17.25 -7.105 1 98.5 139 ASP B C 1
ATOM 3327 O O . ASP B 1 139 ? -0.927 -17.359 -8.297 1 98.5 139 ASP B O 1
ATOM 3331 N N . ILE B 1 140 ? -2.174 -17.859 -6.555 1 98.25 140 ILE B N 1
ATOM 3332 C CA . ILE B 1 140 ? -3.066 -18.75 -7.297 1 98.25 140 ILE B CA 1
ATOM 3333 C C . ILE B 1 140 ? -4.426 -18.078 -7.473 1 98.25 140 ILE B C 1
ATOM 3335 O O . ILE B 1 140 ? -5.066 -17.688 -6.492 1 98.25 140 ILE B O 1
ATOM 3339 N N . ALA B 1 141 ? -4.828 -17.969 -8.664 1 97.5 141 ALA B N 1
ATOM 3340 C CA . ALA B 1 141 ? -6.094 -17.297 -8.945 1 97.5 141 ALA B CA 1
ATOM 3341 C C . ALA B 1 141 ? -7.094 -18.25 -9.578 1 97.5 141 ALA B C 1
ATOM 3343 O O . ALA B 1 141 ? -6.723 -19.094 -10.406 1 97.5 141 ALA B O 1
ATOM 3344 N N . THR B 1 142 ? -8.328 -18.141 -9.203 1 96.19 142 THR B N 1
ATOM 3345 C CA . THR B 1 142 ? -9.461 -18.828 -9.812 1 96.19 142 THR B CA 1
ATOM 3346 C C . THR B 1 142 ? -10.508 -17.828 -10.273 1 96.19 142 THR B C 1
ATOM 3348 O O . THR B 1 142 ? -11.047 -17.062 -9.461 1 96.19 142 THR B O 1
ATOM 3351 N N . ASP B 1 143 ? -10.773 -17.875 -11.516 1 95.12 143 ASP B N 1
ATOM 3352 C CA . ASP B 1 143 ? -11.812 -17.016 -12.078 1 95.12 143 ASP B CA 1
ATOM 3353 C C . ASP B 1 143 ? -13.133 -17.766 -12.219 1 95.12 143 ASP B C 1
ATOM 3355 O O . ASP B 1 143 ? -13.172 -18.844 -12.82 1 95.12 143 ASP B O 1
ATOM 3359 N N . LEU B 1 144 ? -14.133 -17.25 -11.664 1 94.5 144 LEU B N 1
ATOM 3360 C CA . LEU B 1 144 ? -15.492 -17.766 -11.789 1 94.5 144 LEU B CA 1
ATOM 3361 C C . LEU B 1 144 ? -16.359 -16.812 -12.609 1 94.5 144 LEU B C 1
ATOM 3363 O O . LEU B 1 144 ? -16.766 -15.75 -12.125 1 94.5 144 LEU B O 1
ATOM 3367 N N . ILE B 1 145 ? -16.688 -17.234 -13.789 1 93.75 145 ILE B N 1
ATOM 3368 C CA . ILE B 1 145 ? -17.406 -16.375 -14.727 1 93.75 145 ILE B CA 1
ATOM 3369 C C . ILE B 1 145 ? -18.812 -16.922 -14.961 1 93.75 145 ILE B C 1
ATOM 3371 O O . ILE B 1 145 ? -18.984 -18.094 -15.305 1 93.75 145 ILE B O 1
ATOM 3375 N N . ASN B 1 146 ? -19.797 -16.141 -14.758 1 93.56 146 ASN B N 1
ATOM 3376 C CA . ASN B 1 146 ? -21.203 -16.422 -15.016 1 93.56 146 ASN B CA 1
ATOM 3377 C C . ASN B 1 146 ? -21.75 -17.5 -14.078 1 93.56 146 ASN B C 1
ATOM 3379 O O . ASN B 1 146 ? -22.5 -18.375 -14.5 1 93.56 146 ASN B O 1
ATOM 3383 N N . TYR B 1 147 ? -21.297 -17.469 -12.859 1 90.88 147 TYR B N 1
ATOM 3384 C CA . TYR B 1 147 ? -21.766 -18.438 -11.883 1 90.88 147 TYR B CA 1
ATOM 3385 C C . TYR B 1 147 ? -23 -17.922 -11.148 1 90.88 147 TYR B C 1
ATOM 3387 O O . TYR B 1 147 ? -23.641 -18.656 -10.398 1 90.88 147 TYR B O 1
ATOM 3395 N N . GLY B 1 148 ? -23.266 -16.672 -11.281 1 88.44 148 GLY B N 1
ATOM 3396 C CA . GLY B 1 148 ? -24.516 -16.125 -10.766 1 88.44 148 GLY B CA 1
ATOM 3397 C C . GLY B 1 148 ? -24.406 -15.609 -9.344 1 88.44 148 GLY B C 1
ATOM 3398 O O . GLY B 1 148 ? -25.406 -15.492 -8.633 1 88.44 148 GLY B O 1
ATOM 3399 N N . PHE B 1 149 ? -23.25 -15.469 -8.875 1 85.88 149 PHE B N 1
ATOM 3400 C CA . PHE B 1 149 ? -23.094 -14.859 -7.559 1 85.88 149 PHE B CA 1
ATOM 3401 C C . PHE B 1 149 ? -22.109 -13.695 -7.609 1 85.88 149 PHE B C 1
ATOM 3403 O O . PHE B 1 149 ? -21.297 -13.602 -8.531 1 85.88 149 PHE B O 1
ATOM 3410 N N . SER B 1 150 ? -22.359 -12.797 -6.598 1 90.31 150 SER B N 1
ATOM 3411 C CA . SER B 1 150 ? -21.531 -11.609 -6.465 1 90.31 150 SER B CA 1
ATOM 3412 C C . SER B 1 150 ? -20.766 -11.617 -5.145 1 90.31 150 SER B C 1
ATOM 3414 O O . SER B 1 150 ? -21.078 -12.398 -4.246 1 90.31 150 SER B O 1
ATOM 3416 N N . VAL B 1 151 ? -19.766 -10.766 -5.109 1 92.56 151 VAL B N 1
ATOM 3417 C CA . VAL B 1 151 ? -19.016 -10.609 -3.873 1 92.56 151 VAL B CA 1
ATOM 3418 C C . VAL B 1 151 ? -19.938 -10.172 -2.746 1 92.56 151 VAL B C 1
ATOM 3420 O O . VAL B 1 151 ? -19.844 -10.68 -1.624 1 92.56 151 VAL B O 1
ATOM 3423 N N . ASN B 1 152 ? -20.859 -9.344 -3.076 1 89.38 152 ASN B N 1
ATOM 3424 C CA . ASN B 1 152 ? -21.844 -8.859 -2.107 1 89.38 152 ASN B CA 1
ATOM 3425 C C . ASN B 1 152 ? -22.672 -10.008 -1.539 1 89.38 152 ASN B C 1
ATOM 3427 O O . ASN B 1 152 ? -22.938 -10.055 -0.335 1 89.38 152 ASN B O 1
ATOM 3431 N N . GLU B 1 153 ? -23.047 -10.875 -2.393 1 90.06 153 GLU B N 1
ATOM 3432 C CA . GLU B 1 153 ? -23.844 -12.016 -1.951 1 90.06 153 GLU B CA 1
ATOM 3433 C C . GLU B 1 153 ? -23.047 -12.906 -0.999 1 90.06 153 GLU B C 1
ATOM 3435 O O . GLU B 1 153 ? -23.578 -13.391 -0.001 1 90.06 153 GLU B O 1
ATOM 3440 N N . ILE B 1 154 ? -21.828 -13.086 -1.326 1 91.5 154 ILE B N 1
ATOM 3441 C CA . ILE B 1 154 ? -20.969 -13.891 -0.46 1 91.5 154 ILE B CA 1
ATOM 3442 C C . ILE B 1 154 ? -20.875 -13.234 0.918 1 91.5 154 ILE B C 1
ATOM 3444 O O . ILE B 1 154 ? -21.047 -13.906 1.939 1 91.5 154 ILE B O 1
ATOM 3448 N N . ILE B 1 155 ? -20.688 -11.984 0.929 1 91.56 155 ILE B N 1
ATOM 3449 C CA . ILE B 1 155 ? -20.531 -11.234 2.17 1 91.56 155 ILE B CA 1
ATOM 3450 C C . ILE B 1 155 ? -21.828 -11.289 2.975 1 91.56 155 ILE B C 1
ATOM 3452 O O . ILE B 1 155 ? -21.812 -11.469 4.195 1 91.56 155 ILE B O 1
ATOM 3456 N N . GLN B 1 156 ? -22.953 -11.141 2.299 1 89.5 156 GLN B N 1
ATOM 3457 C CA . GLN B 1 156 ? -24.25 -11.203 2.975 1 89.5 156 GLN B CA 1
ATOM 3458 C C . GLN B 1 156 ? -24.469 -12.562 3.625 1 89.5 156 GLN B C 1
ATOM 3460 O O . GLN B 1 156 ? -24.953 -12.648 4.754 1 89.5 156 GLN B O 1
ATOM 3465 N N . ARG B 1 157 ? -24.078 -13.578 2.906 1 91.31 157 ARG B N 1
ATOM 3466 C CA . ARG B 1 157 ? -24.234 -14.922 3.451 1 91.31 157 ARG B CA 1
ATOM 3467 C C . ARG B 1 157 ? -23.344 -15.125 4.676 1 91.31 157 ARG B C 1
ATOM 3469 O O . ARG B 1 157 ? -23.734 -15.797 5.633 1 91.31 157 ARG B O 1
ATOM 3476 N N . LEU B 1 158 ? -22.172 -14.562 4.672 1 91.31 158 LEU B N 1
ATOM 3477 C CA . LEU B 1 158 ? -21.266 -14.633 5.816 1 91.31 158 LEU B CA 1
ATOM 3478 C C . LEU B 1 158 ? -21.844 -13.852 6.996 1 91.31 158 LEU B C 1
ATOM 3480 O O . LEU B 1 158 ? -21.828 -14.328 8.133 1 91.31 158 LEU B O 1
ATOM 3484 N N . LYS B 1 159 ? -22.375 -12.734 6.676 1 88.25 159 LYS B N 1
ATOM 3485 C CA . LYS B 1 159 ? -2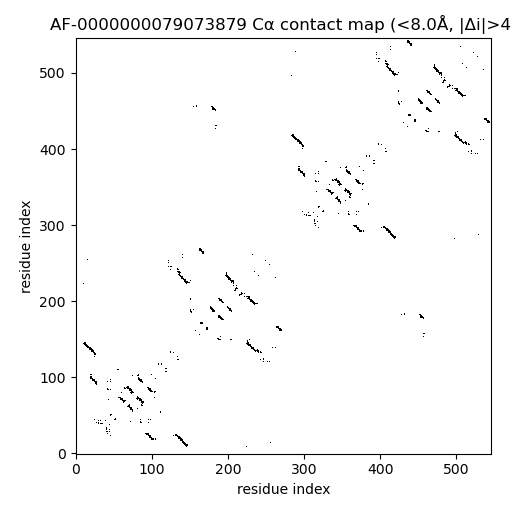2.953 -11.867 7.699 1 88.25 159 LYS B CA 1
ATOM 3486 C C . LYS B 1 159 ? -24.141 -12.539 8.383 1 88.25 159 LYS B C 1
ATOM 3488 O O . LYS B 1 159 ? -24.297 -12.453 9.602 1 88.25 159 LYS B O 1
ATOM 3493 N N . ASN B 1 160 ? -24.906 -13.188 7.566 1 91.25 160 ASN B N 1
ATOM 3494 C CA . ASN B 1 160 ? -26.109 -13.836 8.07 1 91.25 160 ASN B CA 1
ATOM 3495 C C . ASN B 1 160 ? -25.797 -15.203 8.672 1 91.25 160 ASN B C 1
ATOM 3497 O O . ASN B 1 160 ? -26.719 -15.945 9.047 1 91.25 160 ASN B O 1
ATOM 3501 N N . GLU B 1 161 ? -24.562 -15.547 8.648 1 90.94 161 GLU B N 1
ATOM 3502 C CA . GLU B 1 161 ? -24.125 -16.828 9.188 1 90.94 161 GLU B CA 1
ATOM 3503 C C . GLU B 1 161 ? -24.75 -18 8.438 1 90.94 161 GLU B C 1
ATOM 3505 O O . GLU B 1 161 ? -25.125 -19 9.039 1 90.94 161 GLU B O 1
ATOM 3510 N N . GLU B 1 162 ? -24.938 -17.719 7.152 1 93.06 162 GLU B N 1
ATOM 3511 C CA . GLU B 1 162 ? -25.406 -18.781 6.266 1 93.06 162 GLU B CA 1
ATOM 3512 C C . GLU B 1 162 ? -24.234 -19.578 5.707 1 93.06 162 GLU B C 1
ATOM 3514 O O . GLU B 1 162 ? -24.406 -20.734 5.281 1 93.06 162 GLU B O 1
ATOM 3519 N N . SER B 1 163 ? -23.094 -18.953 5.629 1 93.19 163 SER B N 1
ATOM 3520 C CA . SER B 1 163 ? -21.859 -19.578 5.191 1 93.19 163 SER B CA 1
ATOM 3521 C C . SER B 1 163 ? -20.688 -19.156 6.086 1 93.19 163 SER B C 1
ATOM 3523 O O . SER B 1 163 ? -20.75 -18.141 6.773 1 93.19 163 SER B O 1
ATOM 3525 N N . PHE B 1 164 ? -19.672 -20.031 6.074 1 94 164 PHE B N 1
ATOM 3526 C CA . PHE B 1 164 ? -18.469 -19.781 6.875 1 94 164 PHE B CA 1
ATOM 3527 C C . PHE B 1 164 ? -17.219 -20.203 6.125 1 94 164 PHE B C 1
ATOM 3529 O O . PHE B 1 164 ? -17.266 -21.141 5.312 1 94 164 PHE B O 1
ATOM 3536 N N . PHE B 1 165 ? -16.172 -19.469 6.453 1 94.88 165 PHE B N 1
ATOM 3537 C CA . PHE B 1 165 ? -14.875 -19.969 6.016 1 94.88 165 PHE B CA 1
ATOM 3538 C C . PHE B 1 165 ? -14.219 -20.797 7.109 1 94.88 165 PHE B C 1
ATOM 3540 O O . PHE B 1 165 ? -14.18 -20.391 8.273 1 94.88 165 PHE B O 1
ATOM 3547 N N . LEU B 1 166 ? -13.75 -21.938 6.711 1 95.19 166 LEU B N 1
ATOM 3548 C CA . LEU B 1 166 ? -12.992 -22.797 7.621 1 95.19 166 LEU B CA 1
ATOM 3549 C C . LEU B 1 166 ? -11.5 -22.734 7.301 1 95.19 166 LEU B C 1
ATOM 3551 O O . LEU B 1 166 ? -11.109 -22.641 6.133 1 95.19 166 LEU B O 1
ATOM 3555 N N . ASN B 1 167 ? -10.719 -22.828 8.391 1 95.06 167 ASN B N 1
ATOM 3556 C CA . ASN B 1 167 ? -9.273 -22.875 8.195 1 95.06 167 ASN B CA 1
ATOM 3557 C C . ASN B 1 167 ? -8.773 -24.312 8.047 1 95.06 167 ASN B C 1
ATOM 3559 O O . ASN B 1 167 ? -9.57 -25.234 7.922 1 95.06 167 ASN B O 1
ATOM 3563 N N . THR B 1 168 ? -7.453 -24.484 8.031 1 93.44 168 THR B N 1
ATOM 3564 C CA . THR B 1 168 ? -6.832 -25.781 7.777 1 93.44 168 THR B CA 1
ATOM 3565 C C . THR B 1 168 ? -7.203 -26.781 8.867 1 93.44 168 THR B C 1
ATOM 3567 O O . THR B 1 168 ? -7.262 -28 8.617 1 93.44 168 THR B O 1
ATOM 3570 N N . GLN B 1 169 ? -7.527 -26.25 10.07 1 94.25 169 GLN B N 1
ATOM 3571 C CA . GLN B 1 169 ? -7.875 -27.109 11.203 1 94.25 169 GLN B CA 1
ATOM 3572 C C . GLN B 1 169 ? -9.367 -27.406 11.227 1 94.25 169 GLN B C 1
ATOM 3574 O O . GLN B 1 169 ? -9.844 -28.156 12.078 1 94.25 169 GLN B O 1
ATOM 3579 N N . GLY B 1 170 ? -10.094 -26.828 10.375 1 92.25 170 GLY B N 1
ATOM 3580 C CA . GLY B 1 170 ? -11.531 -27.047 10.312 1 92.25 170 GLY B CA 1
ATOM 3581 C C . GLY B 1 170 ? -12.312 -26.094 11.203 1 92.25 170 GLY B C 1
ATOM 3582 O O . GLY B 1 170 ? -13.5 -26.297 11.445 1 92.25 170 GLY B O 1
ATOM 3583 N N . ASN B 1 171 ? -11.609 -25.062 11.695 1 94.56 171 ASN B N 1
ATOM 3584 C CA . ASN B 1 171 ? -12.266 -24.078 12.531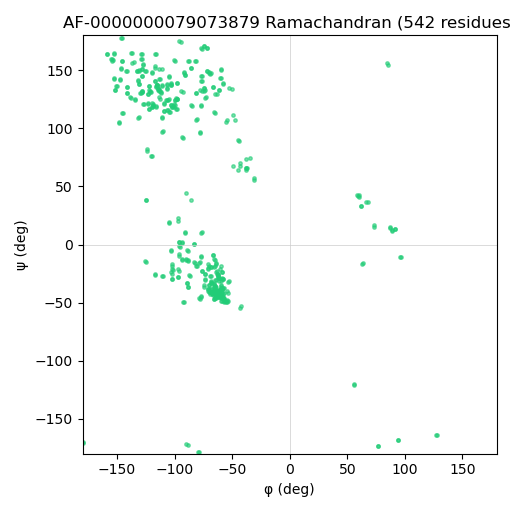 1 94.56 171 ASN B CA 1
ATOM 3585 C C . ASN B 1 171 ? -12.797 -22.906 11.703 1 94.56 171 ASN B C 1
ATOM 3587 O O . ASN B 1 171 ? -12.18 -22.516 10.711 1 94.56 171 ASN B O 1
ATOM 3591 N N . LYS B 1 172 ? -13.891 -22.422 12.258 1 93.81 172 LYS B N 1
ATOM 3592 C CA . LYS B 1 172 ? -14.453 -21.234 11.633 1 93.81 172 LYS B CA 1
ATOM 3593 C C . LYS B 1 172 ? -13.492 -20.047 11.758 1 93.81 172 LYS B C 1
ATOM 3595 O O . LYS B 1 172 ? -12.992 -19.766 12.844 1 93.81 172 LYS B O 1
ATOM 3600 N N . ILE B 1 173 ? -13.234 -19.406 10.625 1 93.75 173 ILE B N 1
ATOM 3601 C CA . ILE B 1 173 ? -12.398 -18.203 10.656 1 93.75 173 ILE B CA 1
ATOM 3602 C C . ILE B 1 173 ? -13.18 -17.047 11.25 1 93.75 173 ILE B C 1
ATOM 3604 O O . ILE B 1 173 ? -14.312 -16.781 10.844 1 93.75 173 ILE B O 1
ATOM 3608 N N . ASN B 1 174 ? -12.578 -16.375 12.133 1 90.5 174 ASN B N 1
ATOM 3609 C CA . ASN B 1 174 ? -13.234 -15.281 12.836 1 90.5 174 ASN B CA 1
ATOM 3610 C C . ASN B 1 174 ? -13.492 -14.094 11.906 1 90.5 174 ASN B C 1
ATOM 3612 O O . ASN B 1 174 ? -12.641 -13.75 11.078 1 90.5 174 ASN B O 1
ATOM 3616 N N . ALA B 1 175 ? -14.586 -13.438 12.188 1 87.06 175 ALA B N 1
ATOM 3617 C CA . ALA B 1 175 ? -15.016 -12.305 11.359 1 87.06 175 ALA B CA 1
ATOM 3618 C C . ALA B 1 175 ? -13.984 -11.18 11.398 1 87.06 175 ALA B C 1
ATOM 3620 O O . ALA B 1 175 ? -13.875 -10.398 10.453 1 87.06 175 ALA B O 1
ATOM 3621 N N . ASN B 1 176 ? -13.258 -11.086 12.453 1 86.75 176 ASN B N 1
ATOM 3622 C CA . ASN B 1 176 ? -12.273 -10.023 12.594 1 86.75 176 ASN B CA 1
ATOM 3623 C C . ASN B 1 176 ? -11.133 -10.172 11.594 1 86.75 176 ASN B C 1
ATOM 3625 O O . ASN B 1 176 ? -10.352 -9.242 11.391 1 86.75 176 ASN B O 1
ATOM 3629 N N . ARG B 1 177 ? -11.141 -11.281 10.945 1 92.62 177 ARG B N 1
ATOM 3630 C CA . ARG B 1 177 ? -10.094 -11.547 9.961 1 92.62 177 ARG B CA 1
ATOM 3631 C C . ARG B 1 177 ? -10.555 -11.18 8.555 1 92.62 177 ARG B C 1
ATOM 3633 O O . ARG B 1 177 ? -9.836 -11.398 7.582 1 92.62 177 ARG B O 1
ATOM 3640 N N . PHE B 1 178 ? -11.766 -10.664 8.539 1 93.69 178 PHE B N 1
ATOM 3641 C CA . PHE B 1 178 ? -12.32 -10.258 7.25 1 93.69 178 PHE B CA 1
ATOM 3642 C C . PHE B 1 178 ? -12.258 -8.742 7.09 1 93.69 178 PHE B C 1
ATOM 3644 O O . PHE B 1 178 ? -12.5 -8 8.047 1 93.69 178 PHE B O 1
ATOM 3651 N N . LYS B 1 179 ? -11.922 -8.344 5.98 1 94.25 179 LYS B N 1
ATOM 3652 C CA . LYS B 1 179 ? -11.977 -6.934 5.605 1 94.25 179 LYS B CA 1
ATOM 3653 C C . LYS B 1 179 ? -12.727 -6.746 4.289 1 94.25 179 LYS B C 1
ATOM 3655 O O . LYS B 1 179 ? -12.477 -7.465 3.318 1 94.25 179 LYS B O 1
ATOM 3660 N N . ILE B 1 180 ? -13.617 -5.812 4.324 1 93.88 180 ILE B N 1
ATOM 3661 C CA . ILE B 1 180 ? -14.461 -5.57 3.154 1 93.88 180 ILE B CA 1
ATOM 3662 C C . ILE B 1 180 ? -14.141 -4.195 2.57 1 93.88 180 ILE B C 1
ATOM 3664 O O . ILE B 1 180 ? -14.008 -3.217 3.309 1 93.88 180 ILE B O 1
ATOM 3668 N N . ILE B 1 181 ? -14 -4.195 1.317 1 93.81 181 ILE B N 1
ATOM 3669 C CA . ILE B 1 181 ? -13.773 -2.947 0.595 1 93.81 181 ILE B CA 1
ATOM 3670 C C . ILE B 1 181 ? -14.867 -2.752 -0.453 1 93.81 181 ILE B C 1
ATOM 3672 O O . ILE B 1 181 ? -15.227 -3.691 -1.165 1 93.81 181 ILE B O 1
ATOM 3676 N N . GLY B 1 182 ? -15.375 -1.539 -0.545 1 90 182 GLY B N 1
ATOM 3677 C CA . GLY B 1 182 ? -16.375 -1.267 -1.558 1 90 182 GLY B CA 1
ATOM 3678 C C . GLY B 1 182 ? -16.859 0.173 -1.55 1 90 182 GLY B C 1
ATOM 3679 O O . GLY B 1 182 ? -16.188 1.051 -0.996 1 90 182 GLY B O 1
ATOM 3680 N N . SER B 1 183 ? -17.875 0.329 -2.305 1 84.62 183 SER B N 1
ATOM 3681 C CA . SER B 1 183 ? -18.578 1.603 -2.303 1 84.62 183 SER B CA 1
ATOM 3682 C C . SER B 1 183 ? -19.781 1.563 -1.36 1 84.62 183 SER B C 1
ATOM 3684 O O . SER B 1 183 ? -20.016 0.564 -0.675 1 84.62 183 SER B O 1
ATOM 3686 N N . TYR B 1 184 ? -20.5 2.748 -1.159 1 74.94 184 TYR B N 1
ATOM 3687 C CA . TYR B 1 184 ? -21.656 2.764 -0.282 1 74.94 184 TYR B CA 1
ATOM 3688 C C . TYR B 1 184 ? -22.719 1.777 -0.761 1 74.94 184 TYR B C 1
ATOM 3690 O O . TYR B 1 184 ? -23.5 1.247 0.042 1 74.94 184 TYR B O 1
ATOM 3698 N N . SER B 1 185 ? -22.594 1.517 -2.08 1 75.12 185 SER B N 1
ATOM 3699 C CA . SER B 1 185 ? -23.688 0.728 -2.613 1 75.12 185 SER B CA 1
ATOM 3700 C C . SER B 1 185 ? -23.328 -0.753 -2.682 1 75.12 185 SER B C 1
ATOM 3702 O O . SER B 1 185 ? -24.203 -1.615 -2.578 1 75.12 185 SER B O 1
ATOM 3704 N N . GLU B 1 186 ? -22.016 -0.953 -2.836 1 82.06 186 GLU B N 1
ATOM 3705 C CA . GLU B 1 186 ? -21.703 -2.35 -3.107 1 82.06 186 GLU B CA 1
ATOM 3706 C C . GLU B 1 186 ? -20.312 -2.709 -2.574 1 82.06 186 GLU B C 1
ATOM 3708 O O . GLU B 1 186 ? -19.375 -1.919 -2.691 1 82.06 186 GLU B O 1
ATOM 3713 N N . ALA B 1 187 ? -20.25 -3.883 -1.938 1 87.25 187 ALA B N 1
ATOM 3714 C CA . ALA B 1 187 ? -18.969 -4.465 -1.598 1 87.25 187 ALA B CA 1
ATOM 3715 C C . ALA B 1 187 ? -18.281 -5.043 -2.834 1 87.25 187 ALA B C 1
ATOM 3717 O O . ALA B 1 187 ? -18.922 -5.707 -3.652 1 87.25 187 ALA B O 1
ATOM 3718 N N . GLN B 1 188 ? -17.016 -4.766 -2.986 1 90.5 188 GLN B N 1
ATOM 3719 C CA . GLN B 1 188 ? -16.328 -5.172 -4.207 1 90.5 188 GLN B CA 1
ATOM 3720 C C . GLN B 1 188 ? -15.211 -6.168 -3.904 1 90.5 188 GLN B C 1
ATOM 3722 O O . GLN B 1 188 ? -14.805 -6.934 -4.777 1 90.5 188 GLN B O 1
ATOM 3727 N N . THR B 1 189 ? -14.695 -6.113 -2.717 1 95.25 189 THR B N 1
ATOM 3728 C CA . THR B 1 189 ? -13.57 -6.977 -2.371 1 95.25 189 THR B CA 1
ATOM 3729 C C . THR B 1 189 ? -13.703 -7.496 -0.942 1 95.25 189 THR B C 1
ATOM 3731 O O . THR B 1 189 ? -14.125 -6.758 -0.046 1 95.25 189 THR B O 1
ATOM 3734 N N . LEU B 1 190 ? -13.453 -8.734 -0.792 1 95.69 190 LEU B N 1
ATOM 3735 C CA . LEU B 1 190 ? -13.359 -9.383 0.511 1 95.69 190 LEU B CA 1
ATOM 3736 C C . LEU B 1 190 ? -11.953 -9.922 0.746 1 95.69 190 LEU B C 1
ATOM 3738 O O . LEU B 1 190 ? -11.453 -10.734 -0.034 1 95.69 190 LEU B O 1
ATOM 3742 N N . TYR B 1 191 ? -11.328 -9.398 1.791 1 96.69 191 TYR B N 1
ATOM 3743 C CA . TYR B 1 191 ? -10.039 -9.922 2.234 1 96.69 191 TYR B CA 1
ATOM 3744 C C . TYR B 1 191 ? -10.219 -10.891 3.4 1 96.69 191 TYR B C 1
ATOM 3746 O O . TYR B 1 191 ? -11.016 -10.641 4.301 1 96.69 191 TYR B O 1
ATOM 3754 N N . ILE B 1 192 ? -9.492 -11.922 3.365 1 96.25 192 ILE B N 1
ATOM 3755 C CA . ILE B 1 192 ? -9.477 -12.875 4.469 1 96.25 192 ILE B CA 1
ATOM 3756 C C . ILE B 1 192 ? -8.039 -13.117 4.926 1 96.25 192 ILE B C 1
ATOM 3758 O O . ILE B 1 192 ? -7.207 -13.586 4.152 1 96.25 192 ILE B O 1
ATOM 3762 N N . GLY B 1 193 ? -7.801 -12.812 6.227 1 93.94 193 GLY B N 1
ATOM 3763 C CA . GLY B 1 193 ? -6.465 -12.914 6.785 1 93.94 193 GLY B CA 1
ATOM 3764 C C . GLY B 1 193 ? -5.695 -11.609 6.75 1 93.94 193 GLY B C 1
ATOM 3765 O O . GLY B 1 193 ? -6.281 -10.547 6.559 1 93.94 193 GLY B O 1
ATOM 3766 N N . SER B 1 194 ? -4.402 -11.688 7.008 1 91.44 194 SER B N 1
ATOM 3767 C CA . SER B 1 194 ? -3.525 -10.523 7.023 1 91.44 194 SER B CA 1
ATOM 3768 C C . SER B 1 194 ? -2.545 -10.555 5.855 1 91.44 194 SER B C 1
ATOM 3770 O O . SER B 1 194 ? -1.949 -11.594 5.562 1 91.44 194 SER B O 1
ATOM 3772 N N . ARG B 1 195 ? -2.398 -9.375 5.254 1 90.81 195 ARG B N 1
ATOM 3773 C CA . ARG B 1 195 ? -1.461 -9.305 4.137 1 90.81 195 ARG B CA 1
ATOM 3774 C C . ARG B 1 195 ? -0.031 -9.555 4.605 1 90.81 195 ARG B C 1
ATOM 3776 O O . ARG B 1 195 ? 0.834 -9.922 3.807 1 90.81 195 ARG B O 1
ATOM 3783 N N . LYS B 1 196 ? 0.216 -9.398 5.887 1 91.06 196 LYS B N 1
ATOM 3784 C CA . LYS B 1 196 ? 1.549 -9.594 6.449 1 91.06 196 LYS B CA 1
ATOM 3785 C C . LYS B 1 196 ? 1.84 -11.07 6.68 1 91.06 196 LYS B C 1
ATOM 3787 O O . LYS B 1 196 ? 2.994 -11.461 6.867 1 91.06 196 LYS B O 1
ATOM 3792 N N . SER B 1 197 ? 0.801 -11.875 6.711 1 94.56 197 SER B N 1
ATOM 3793 C CA . SER B 1 197 ? 0.963 -13.312 6.93 1 94.56 197 SER B CA 1
ATOM 3794 C C . SER B 1 197 ? 1.453 -14.008 5.668 1 94.56 197 SER B C 1
ATOM 3796 O O . SER B 1 197 ? 1.49 -13.406 4.594 1 94.56 197 SER B O 1
ATOM 3798 N N . ASP B 1 198 ? 1.849 -15.234 5.793 1 97.44 198 ASP B N 1
ATOM 3799 C CA . ASP B 1 198 ? 2.354 -16.016 4.672 1 97.44 198 ASP B CA 1
ATOM 3800 C C . ASP B 1 198 ? 1.23 -16.375 3.701 1 97.44 198 ASP B C 1
ATOM 3802 O O . ASP B 1 198 ? 1.488 -16.781 2.566 1 97.44 198 ASP B O 1
ATOM 3806 N N . ALA B 1 199 ? 0.044 -16.312 4.211 1 97.06 199 ALA B N 1
ATOM 3807 C CA . ALA B 1 199 ? -1.112 -16.609 3.375 1 97.06 199 ALA B CA 1
ATOM 3808 C C . ALA B 1 199 ? -2.184 -15.539 3.496 1 97.06 199 ALA B C 1
ATOM 3810 O O . ALA B 1 199 ? -2.498 -15.086 4.602 1 97.06 199 ALA B O 1
ATOM 3811 N N . PHE B 1 200 ? -2.764 -15.18 2.387 1 97.5 200 PHE B N 1
ATOM 3812 C CA . PHE B 1 200 ? -3.746 -14.109 2.289 1 97.5 200 PHE B CA 1
ATOM 3813 C C . PHE B 1 200 ? -4.707 -14.352 1.132 1 97.5 200 PHE B C 1
ATOM 3815 O O . PHE B 1 200 ? -4.281 -14.711 0.03 1 97.5 200 PHE B O 1
ATOM 3822 N N . LEU B 1 201 ? -6.004 -14.211 1.347 1 98 201 LEU B N 1
ATOM 3823 C CA . LEU B 1 201 ? -7 -14.484 0.321 1 98 201 LEU B CA 1
ATOM 3824 C C . LEU B 1 201 ? -7.75 -13.219 -0.07 1 98 201 LEU B C 1
ATOM 3826 O O . LEU B 1 201 ? -8.133 -12.43 0.795 1 98 201 LEU B O 1
ATOM 3830 N N . ARG B 1 202 ? -7.945 -13.062 -1.333 1 97.75 202 ARG B N 1
ATOM 3831 C CA . ARG B 1 202 ? -8.758 -11.984 -1.878 1 97.75 202 ARG B CA 1
ATOM 3832 C C . ARG B 1 202 ? -9.891 -12.539 -2.746 1 97.75 202 ARG B C 1
ATOM 3834 O O . ARG B 1 202 ? -9.648 -13.367 -3.623 1 97.75 202 ARG B O 1
ATOM 3841 N N . ILE B 1 203 ? -11.055 -12.117 -2.508 1 96.62 203 ILE B N 1
ATOM 3842 C CA . ILE B 1 203 ? -12.203 -12.375 -3.369 1 96.62 203 ILE B CA 1
ATOM 3843 C C . ILE B 1 203 ? -12.773 -11.055 -3.875 1 96.62 203 ILE B C 1
ATOM 3845 O O . ILE B 1 203 ? -13.188 -10.203 -3.084 1 96.62 203 ILE B O 1
ATOM 3849 N N . TYR B 1 204 ? -12.805 -10.922 -5.199 1 96.31 204 TYR B N 1
ATOM 3850 C CA . TYR B 1 204 ? -13.227 -9.602 -5.656 1 96.31 204 TYR B CA 1
ATOM 3851 C C . TYR B 1 204 ? -13.883 -9.68 -7.031 1 96.31 204 TYR B C 1
ATOM 3853 O O . TYR B 1 204 ? -13.805 -10.711 -7.699 1 96.31 204 TYR B O 1
ATOM 3861 N N . ASP B 1 205 ? -14.594 -8.586 -7.391 1 94.38 205 ASP B N 1
ATOM 3862 C CA . ASP B 1 205 ? -15.281 -8.461 -8.672 1 94.38 205 ASP B CA 1
ATOM 3863 C C . ASP B 1 205 ? -14.297 -8.125 -9.789 1 94.38 205 ASP B C 1
ATOM 3865 O O . ASP B 1 205 ? -13.977 -6.957 -10.016 1 94.38 205 ASP B O 1
ATOM 3869 N N . LYS B 1 206 ? -13.914 -9.141 -10.445 1 93.56 206 LYS B N 1
ATOM 3870 C CA . LYS B 1 206 ? -12.914 -8.984 -11.5 1 93.56 206 LYS B CA 1
ATOM 3871 C C . LYS B 1 206 ? -13.523 -8.32 -12.734 1 93.56 206 LYS B C 1
ATOM 3873 O O . LYS B 1 206 ? -12.805 -7.715 -13.531 1 93.56 206 LYS B O 1
ATOM 3878 N N . LYS B 1 207 ? -14.781 -8.453 -12.906 1 91.38 207 LYS B N 1
ATOM 3879 C CA . LYS B 1 207 ? -15.445 -7.777 -14.016 1 91.38 207 LYS B CA 1
ATOM 3880 C C . LYS B 1 207 ? -15.242 -6.266 -13.945 1 91.38 207 LYS B C 1
ATOM 3882 O O . LYS B 1 207 ? -14.898 -5.633 -14.945 1 91.38 207 LYS B O 1
ATOM 3887 N N . VAL B 1 208 ? -15.43 -5.758 -12.742 1 85.94 208 VAL B N 1
ATOM 3888 C CA . VAL B 1 208 ? -15.25 -4.324 -12.523 1 85.94 208 VAL B CA 1
ATOM 3889 C C . VAL B 1 208 ? -13.797 -3.938 -12.781 1 85.94 208 VAL B C 1
ATOM 3891 O O . VAL B 1 208 ? -13.523 -2.924 -13.43 1 85.94 208 VAL B O 1
ATOM 3894 N N . GLU B 1 209 ? -12.906 -4.734 -12.352 1 84.12 209 GLU B N 1
ATOM 3895 C CA . GLU B 1 209 ? -11.477 -4.473 -12.484 1 84.12 209 GLU B CA 1
ATOM 3896 C C . GLU B 1 209 ? -11.047 -4.465 -13.945 1 84.12 209 GLU B C 1
ATOM 3898 O O . GLU B 1 209 ? -10.219 -3.646 -14.352 1 84.12 209 GLU B O 1
ATOM 3903 N N . GLN B 1 210 ? -11.656 -5.316 -14.703 1 87.69 210 GLN B N 1
ATOM 3904 C CA . GLN B 1 210 ? -11.219 -5.488 -16.094 1 87.69 210 GLN B CA 1
ATOM 3905 C C . GLN B 1 210 ? -12.023 -4.602 -17.031 1 87.69 210 GLN B C 1
ATOM 3907 O O . GLN B 1 210 ? -11.672 -4.445 -18.203 1 87.69 210 GLN B O 1
ATOM 3912 N N . ASP B 1 211 ? -13.094 -4.047 -16.562 1 83.38 211 ASP B N 1
ATOM 3913 C CA . ASP B 1 211 ? -13.914 -3.178 -17.406 1 83.38 211 ASP B CA 1
ATOM 3914 C C . ASP B 1 211 ? -13.266 -1.803 -17.562 1 83.38 211 ASP B C 1
ATOM 3916 O O . ASP B 1 211 ? -13.82 -0.929 -18.25 1 83.38 211 ASP B O 1
ATOM 3920 N N . ARG B 1 212 ? -12.086 -1.667 -17.141 1 79.06 212 ARG B N 1
ATOM 3921 C CA . ARG B 1 212 ? -11.352 -0.418 -17.297 1 79.06 212 ARG B CA 1
ATOM 3922 C C . ARG B 1 212 ? -10.75 -0.321 -18.703 1 79.06 212 ARG B C 1
ATOM 3924 O O . ARG B 1 212 ? -10.609 -1.331 -19.391 1 79.06 212 ARG B O 1
ATOM 3931 N N . ALA B 1 213 ? -10.492 0.864 -19.078 1 71.88 213 ALA B N 1
ATOM 3932 C CA . ALA B 1 213 ? -10.039 1.111 -20.438 1 71.88 213 ALA B CA 1
ATOM 3933 C C . ALA B 1 213 ? -8.766 0.334 -20.75 1 71.88 213 ALA B C 1
ATOM 3935 O O . ALA B 1 213 ? -8.57 -0.131 -21.875 1 71.88 213 ALA B O 1
ATOM 3936 N N . ASP B 1 214 ? -7.906 0.05 -19.781 1 72.62 214 ASP B N 1
ATOM 3937 C CA . ASP B 1 214 ? -6.609 -0.591 -20 1 72.62 214 ASP B CA 1
ATOM 3938 C C . ASP B 1 214 ? -6.648 -2.055 -19.562 1 72.62 214 ASP B C 1
ATOM 3940 O O . ASP B 1 214 ? -5.602 -2.691 -19.422 1 72.62 214 ASP B O 1
ATOM 3944 N N . GLY B 1 215 ? -7.871 -2.535 -19.484 1 77.12 215 GLY B N 1
ATOM 3945 C CA . GLY B 1 215 ? -7.969 -3.922 -19.047 1 77.12 215 GLY B CA 1
ATOM 3946 C C . GLY B 1 215 ? -7.629 -4.91 -20.156 1 77.12 215 GLY B C 1
ATOM 3947 O O . GLY B 1 215 ? -8.109 -4.781 -21.281 1 77.12 215 GLY B O 1
ATOM 3948 N N . LEU B 1 216 ? -6.746 -5.934 -19.812 1 73.25 216 LEU B N 1
ATOM 3949 C CA . LEU B 1 216 ? -6.289 -6.938 -20.766 1 73.25 216 LEU B CA 1
ATOM 3950 C C . LEU B 1 216 ? -7.457 -7.766 -21.281 1 73.25 216 LEU B C 1
ATOM 3952 O O . LEU B 1 216 ? -7.434 -8.234 -22.422 1 73.25 216 LEU B O 1
ATOM 3956 N N . TYR B 1 217 ? -8.57 -7.844 -20.406 1 83.06 217 TYR B N 1
ATOM 3957 C CA . TYR B 1 217 ? -9.695 -8.711 -20.75 1 83.06 217 TYR B CA 1
ATOM 3958 C C . TYR B 1 217 ? -11 -7.93 -20.766 1 83.06 217 TYR B C 1
ATOM 3960 O O . TYR B 1 217 ? -12.039 -8.438 -20.312 1 83.06 217 TYR B O 1
ATOM 3968 N N . ARG B 1 218 ? -10.961 -6.758 -21.219 1 83.19 218 ARG B N 1
ATOM 3969 C CA . ARG B 1 218 ? -12.102 -5.848 -21.203 1 83.19 218 ARG B CA 1
ATOM 3970 C C . ARG B 1 218 ? -13.281 -6.43 -21.984 1 83.19 218 ARG B C 1
ATOM 3972 O O . ARG B 1 218 ? -14.43 -6.34 -21.531 1 83.19 218 ARG B O 1
ATOM 3979 N N . ASN B 1 219 ? -12.984 -7.055 -23.109 1 84.06 219 ASN B N 1
ATOM 3980 C CA . ASN B 1 219 ? -14.047 -7.629 -23.938 1 84.06 219 ASN B CA 1
ATOM 3981 C C . ASN B 1 219 ? -14.781 -8.742 -23.188 1 84.06 219 ASN B C 1
ATOM 3983 O O . ASN B 1 219 ? -16.016 -8.805 -23.234 1 84.06 219 ASN B O 1
ATOM 3987 N N . LEU B 1 220 ? -14.031 -9.531 -22.562 1 84.25 220 LEU B N 1
ATOM 3988 C CA . LEU B 1 220 ? -14.641 -10.609 -21.781 1 84.25 220 LEU B CA 1
ATOM 3989 C C . LEU B 1 220 ? -15.461 -10.047 -20.625 1 84.25 220 LEU B C 1
ATOM 3991 O O . LEU B 1 220 ? -16.562 -10.523 -20.344 1 84.25 220 LEU B O 1
ATOM 3995 N N . ALA B 1 221 ? -14.961 -9.07 -20 1 87.12 221 ALA B N 1
ATOM 3996 C CA . ALA B 1 221 ? -15.641 -8.438 -18.859 1 87.12 221 ALA B CA 1
ATOM 3997 C C . ALA B 1 221 ? -16.984 -7.848 -19.297 1 87.12 221 ALA B C 1
ATOM 3999 O O . ALA B 1 221 ? -17.984 -7.957 -18.578 1 87.12 221 ALA B O 1
ATOM 4000 N N . ARG B 1 222 ? -17 -7.305 -20.406 1 87.56 222 ARG B N 1
ATOM 4001 C CA . ARG B 1 222 ? -18.203 -6.641 -20.891 1 87.56 222 ARG B CA 1
ATOM 4002 C C . ARG B 1 222 ? -19.234 -7.656 -21.359 1 87.56 222 ARG B C 1
ATOM 4004 O O . ARG B 1 222 ? -20.438 -7.375 -21.359 1 87.56 222 ARG B O 1
ATOM 4011 N N . ASN B 1 223 ? -18.781 -8.852 -21.703 1 88.38 223 ASN B N 1
ATOM 4012 C CA . ASN B 1 223 ? -19.688 -9.82 -22.297 1 88.38 223 ASN B CA 1
ATOM 4013 C C . ASN B 1 223 ? -20.109 -10.883 -21.297 1 88.38 223 ASN B C 1
ATOM 4015 O O . ASN B 1 223 ? -20.938 -11.75 -21.609 1 88.38 223 ASN B O 1
ATOM 4019 N N . CYS B 1 224 ? -19.547 -10.812 -20.188 1 89.5 224 CYS B N 1
ATOM 4020 C CA . CYS B 1 224 ? -19.984 -11.781 -19.188 1 89.5 224 CYS B CA 1
ATOM 4021 C C . CYS B 1 224 ? -20.969 -11.148 -18.203 1 89.5 224 CYS B C 1
ATOM 4023 O O . CYS B 1 224 ? -21.062 -9.93 -18.125 1 89.5 224 CYS B O 1
ATOM 4025 N N . ASN B 1 225 ? -21.734 -11.984 -17.562 1 90.12 225 ASN B N 1
ATOM 4026 C CA . ASN B 1 225 ? -22.688 -11.492 -16.578 1 90.12 225 ASN B CA 1
ATOM 4027 C C . ASN B 1 225 ? -22 -11.156 -15.25 1 90.12 225 ASN B C 1
ATOM 4029 O O . ASN B 1 225 ? -22.297 -10.125 -14.641 1 90.12 225 ASN B O 1
ATOM 4033 N N . ASP B 1 226 ? -21.219 -11.977 -14.836 1 92.69 226 ASP B N 1
ATOM 4034 C CA . ASP B 1 226 ? -20.438 -11.789 -13.609 1 92.69 226 ASP B CA 1
ATOM 4035 C C . ASP B 1 226 ? -19.062 -12.445 -13.719 1 92.69 226 ASP B C 1
ATOM 4037 O O . ASP B 1 226 ? -18.875 -13.383 -14.492 1 92.69 226 ASP B O 1
ATOM 4041 N N . TRP B 1 227 ? -18.109 -11.922 -13.016 1 94.19 227 TRP B N 1
ATOM 4042 C CA . TRP B 1 227 ? -16.734 -12.422 -12.969 1 94.19 227 TRP B CA 1
ATOM 4043 C C . TRP B 1 227 ? -16.109 -12.164 -11.602 1 94.19 227 TRP B C 1
ATOM 4045 O O . TRP B 1 227 ? -15.727 -11.031 -11.289 1 94.19 227 TRP B O 1
ATOM 4055 N N . ILE B 1 228 ? -16.031 -13.25 -10.875 1 95.12 228 ILE B N 1
ATOM 4056 C CA . ILE B 1 228 ? -15.406 -13.18 -9.562 1 95.12 228 ILE B CA 1
ATOM 4057 C C . ILE B 1 228 ? -14.031 -13.852 -9.609 1 95.12 228 ILE B C 1
ATOM 4059 O O . ILE B 1 228 ? -13.883 -14.922 -10.211 1 95.12 228 ILE B O 1
ATOM 4063 N N . ARG B 1 229 ? -13.117 -13.18 -8.977 1 96.38 229 ARG B N 1
ATOM 4064 C CA . ARG B 1 229 ? -11.812 -13.812 -8.828 1 96.38 229 ARG B CA 1
ATOM 4065 C C . ARG B 1 229 ? -11.539 -14.164 -7.367 1 96.38 229 ARG B C 1
ATOM 4067 O O . ARG B 1 229 ? -11.773 -13.352 -6.473 1 96.38 229 ARG B O 1
ATOM 4074 N N . VAL B 1 230 ? -11.133 -15.391 -7.16 1 96.75 230 VAL B N 1
ATOM 4075 C CA . VAL B 1 230 ? -10.586 -15.852 -5.891 1 96.75 230 VAL B CA 1
ATOM 4076 C C . VAL B 1 230 ? -9.062 -15.984 -5.996 1 96.75 230 VAL B C 1
ATOM 4078 O O . VAL B 1 230 ? -8.562 -16.875 -6.691 1 96.75 230 VAL B O 1
ATOM 4081 N N . GLU B 1 231 ? -8.359 -15.172 -5.258 1 97.69 231 GLU B N 1
ATOM 4082 C CA . GLU B 1 231 ? -6.906 -15.094 -5.375 1 97.69 231 GLU B CA 1
ATOM 4083 C C . GLU B 1 231 ? -6.227 -15.398 -4.043 1 97.69 231 GLU B C 1
ATOM 4085 O O . GLU B 1 231 ? -6.391 -14.656 -3.074 1 97.69 231 GLU B O 1
ATOM 4090 N N . ALA B 1 232 ? -5.484 -16.453 -4.035 1 98.38 232 ALA B N 1
ATOM 4091 C CA . ALA B 1 232 ? -4.715 -16.828 -2.854 1 98.38 232 ALA B CA 1
ATOM 4092 C C . ALA B 1 232 ? -3.24 -16.469 -3.021 1 98.38 232 ALA B C 1
ATOM 4094 O O . ALA B 1 232 ? -2.582 -16.953 -3.949 1 98.38 232 ALA B O 1
ATOM 4095 N N . GLU B 1 233 ? -2.811 -15.641 -2.123 1 98.5 233 GLU B N 1
ATOM 4096 C CA . GLU B 1 233 ? -1.413 -15.219 -2.117 1 98.5 233 GLU B CA 1
ATOM 4097 C C . GLU B 1 233 ? -0.607 -15.992 -1.079 1 98.5 233 GLU B C 1
ATOM 4099 O O . GLU B 1 233 ? -0.948 -15.992 0.106 1 98.5 233 GLU B O 1
ATOM 4104 N N . PHE B 1 234 ? 0.415 -16.703 -1.526 1 98.5 234 PHE B N 1
ATOM 4105 C CA . PHE B 1 234 ? 1.338 -17.422 -0.647 1 98.5 234 PHE B CA 1
ATOM 4106 C C . PHE B 1 234 ? 2.729 -16.797 -0.709 1 98.5 234 PHE B C 1
ATOM 4108 O O . PHE B 1 234 ? 3.266 -16.578 -1.796 1 98.5 234 PHE B O 1
ATOM 4115 N N . LYS B 1 235 ? 3.322 -16.562 0.463 1 97.75 235 LYS B N 1
ATOM 4116 C CA . LYS B 1 235 ? 4.645 -15.953 0.496 1 97.75 235 LYS B CA 1
ATOM 4117 C C . LYS B 1 235 ? 5.539 -16.625 1.532 1 97.75 235 LYS B C 1
ATOM 4119 O O . LYS B 1 235 ? 5.074 -17.453 2.32 1 97.75 235 LYS B O 1
ATOM 4124 N N . HIS B 1 236 ? 6.742 -16.406 1.465 1 96.38 236 HIS B N 1
ATOM 4125 C CA . HIS B 1 236 ? 7.754 -16.828 2.428 1 96.38 236 HIS B CA 1
ATOM 4126 C C . HIS B 1 236 ? 7.723 -18.344 2.645 1 96.38 236 HIS B C 1
ATOM 4128 O O . HIS B 1 236 ? 7.832 -19.109 1.688 1 96.38 236 HIS B O 1
ATOM 4134 N N . ARG B 1 237 ? 7.496 -18.688 3.889 1 97.25 237 ARG B N 1
ATOM 4135 C CA . ARG B 1 237 ? 7.594 -20.094 4.242 1 97.25 237 ARG B CA 1
ATOM 4136 C C . ARG B 1 237 ? 6.59 -20.922 3.449 1 97.25 237 ARG B C 1
ATOM 4138 O O . ARG B 1 237 ? 6.941 -21.969 2.9 1 97.25 237 ARG B O 1
ATOM 4145 N N . LEU B 1 238 ? 5.391 -20.484 3.336 1 97.62 238 LEU B N 1
ATOM 4146 C CA . LEU B 1 238 ? 4.348 -21.266 2.674 1 97.62 238 LEU B CA 1
ATOM 4147 C C . LEU B 1 238 ? 4.602 -21.344 1.171 1 97.62 238 LEU B C 1
ATOM 4149 O O . LEU B 1 238 ? 4.324 -22.375 0.545 1 97.62 238 LEU B O 1
ATOM 4153 N N . ALA B 1 239 ? 5.121 -20.297 0.612 1 98.5 239 ALA B N 1
ATOM 4154 C CA . ALA B 1 239 ? 5.48 -20.344 -0.803 1 98.5 239 ALA B CA 1
ATOM 4155 C C . ALA B 1 239 ? 6.578 -21.375 -1.057 1 98.5 239 ALA B C 1
ATOM 4157 O O . ALA B 1 239 ? 6.516 -22.125 -2.023 1 98.5 239 ALA B O 1
ATOM 4158 N N . LYS B 1 240 ? 7.555 -21.359 -0.176 1 98.31 240 LYS B N 1
ATOM 4159 C CA . LYS B 1 240 ? 8.641 -22.328 -0.291 1 98.31 240 LYS B CA 1
ATOM 4160 C C . LYS B 1 240 ? 8.117 -23.75 -0.208 1 98.31 240 LYS B C 1
ATOM 4162 O O . LYS B 1 240 ? 8.508 -24.609 -1.01 1 98.31 240 LYS B O 1
ATOM 4167 N N . GLU B 1 241 ? 7.234 -23.938 0.696 1 98 241 GLU B N 1
ATOM 4168 C CA . GLU B 1 241 ? 6.648 -25.266 0.883 1 98 241 GLU B CA 1
ATOM 4169 C C . GLU B 1 241 ? 5.82 -25.672 -0.33 1 98 241 GLU B C 1
ATOM 4171 O O . GLU B 1 241 ? 5.852 -26.844 -0.744 1 98 241 GLU B O 1
ATOM 4176 N N . LEU B 1 242 ? 5.117 -24.797 -0.861 1 98 242 LEU B N 1
ATOM 4177 C CA . LEU B 1 242 ? 4.32 -25.078 -2.049 1 98 242 LEU B CA 1
ATOM 4178 C C . LEU B 1 242 ? 5.211 -25.438 -3.234 1 98 242 LEU B C 1
ATOM 4180 O O . LEU B 1 242 ? 4.891 -26.328 -4.012 1 98 242 LEU B O 1
ATOM 4184 N N . GLY B 1 243 ? 6.285 -24.672 -3.367 1 98.31 243 GLY B N 1
ATOM 4185 C CA . GLY B 1 243 ? 7.246 -25.016 -4.402 1 98.31 243 GLY B CA 1
ATOM 4186 C C . GLY B 1 243 ? 7.789 -26.422 -4.27 1 98.31 243 GLY B C 1
ATOM 4187 O O . GLY B 1 243 ? 7.867 -27.172 -5.254 1 98.31 243 GLY B O 1
ATOM 4188 N N . LYS B 1 244 ? 8.156 -26.766 -3.066 1 98.12 244 LYS B N 1
ATOM 4189 C CA . LYS B 1 244 ? 8.633 -28.109 -2.812 1 98.12 244 LYS B CA 1
ATOM 4190 C C . LYS B 1 244 ? 7.574 -29.156 -3.174 1 98.12 244 LYS B C 1
ATOM 4192 O O . LYS B 1 244 ? 7.879 -30.156 -3.809 1 98.12 244 LYS B O 1
ATOM 4197 N N . TYR B 1 245 ? 6.371 -28.906 -2.781 1 98.12 245 TYR B N 1
ATOM 4198 C CA . TYR B 1 245 ? 5.254 -29.797 -3.09 1 98.12 245 TYR B CA 1
ATOM 4199 C C . TYR B 1 245 ? 5.105 -29.984 -4.594 1 98.12 245 TYR B C 1
ATOM 4201 O O . TYR B 1 245 ? 4.91 -31.109 -5.07 1 98.12 245 TYR B O 1
ATOM 4209 N N . ILE B 1 246 ? 5.227 -28.938 -5.34 1 98.06 246 ILE B N 1
ATOM 4210 C CA . ILE B 1 246 ? 5.086 -28.984 -6.793 1 98.06 246 ILE B CA 1
ATOM 4211 C C . ILE B 1 246 ? 6.121 -29.938 -7.387 1 98.06 246 ILE B C 1
ATOM 4213 O O . ILE B 1 246 ? 5.82 -30.688 -8.312 1 98.06 246 ILE B O 1
ATOM 4217 N N . THR B 1 247 ? 7.305 -29.922 -6.809 1 97.69 247 THR B N 1
ATOM 4218 C CA . THR B 1 247 ? 8.375 -30.75 -7.34 1 97.69 247 THR B CA 1
ATOM 4219 C C . THR B 1 247 ? 8.078 -32.219 -7.113 1 97.69 247 THR B C 1
ATOM 4221 O O . THR B 1 247 ? 8.68 -33.094 -7.754 1 97.69 247 THR B O 1
ATOM 4224 N N . THR B 1 248 ? 7.191 -32.531 -6.199 1 97.62 248 THR B N 1
ATOM 4225 C CA . THR B 1 248 ? 6.883 -33.906 -5.891 1 97.62 248 THR B CA 1
ATOM 4226 C C . THR B 1 248 ? 5.766 -34.438 -6.793 1 97.62 248 THR B C 1
ATOM 4228 O O . THR B 1 248 ? 5.516 -35.625 -6.848 1 97.62 248 THR B O 1
ATOM 4231 N N . LEU B 1 249 ? 5.113 -33.531 -7.457 1 96.94 249 LEU B N 1
ATOM 4232 C CA . LEU B 1 249 ? 3.984 -33.938 -8.289 1 96.94 249 LEU B CA 1
ATOM 4233 C C . LEU B 1 249 ? 4.461 -34.719 -9.516 1 96.94 249 LEU B C 1
ATOM 4235 O O . LEU B 1 249 ? 5.508 -34.375 -10.086 1 96.94 249 LEU B O 1
ATOM 4239 N N . THR B 1 250 ? 3.639 -35.656 -9.977 1 94.12 250 THR B N 1
ATOM 4240 C CA . THR B 1 250 ? 3.969 -36.438 -11.172 1 94.12 250 THR B CA 1
ATOM 4241 C C . THR B 1 250 ? 3.18 -35.938 -12.375 1 94.12 250 THR B C 1
ATOM 4243 O O . THR B 1 250 ? 3.619 -36.062 -13.516 1 94.12 250 THR B O 1
ATOM 4246 N N . ALA B 1 251 ? 2.07 -35.312 -12.055 1 92 251 ALA B N 1
ATOM 4247 C CA . ALA B 1 251 ? 1.23 -34.812 -13.133 1 92 251 ALA B CA 1
ATOM 4248 C C . ALA B 1 251 ? 1.812 -33.531 -13.719 1 92 251 ALA B C 1
ATOM 4250 O O . ALA B 1 251 ? 2.342 -32.688 -12.984 1 92 251 ALA B O 1
ATOM 4251 N N . ASP B 1 252 ? 1.729 -33.406 -14.945 1 88.31 252 ASP B N 1
ATOM 4252 C CA . ASP B 1 252 ? 2.197 -32.188 -15.602 1 88.31 252 ASP B CA 1
ATOM 4253 C C . ASP B 1 252 ? 1.272 -31.016 -15.305 1 88.31 252 ASP B C 1
ATOM 4255 O O . ASP B 1 252 ? 1.734 -29.891 -15.109 1 88.31 252 ASP B O 1
ATOM 4259 N N . ASN B 1 253 ? 0.038 -31.312 -15.281 1 93.69 253 ASN B N 1
ATOM 4260 C CA . ASN B 1 253 ? -0.928 -30.281 -14.914 1 93.69 253 ASN B CA 1
ATOM 4261 C C . ASN B 1 253 ? -1.02 -30.109 -13.406 1 93.69 253 ASN B C 1
ATOM 4263 O O . ASN B 1 253 ? -1.658 -30.922 -12.719 1 93.69 253 ASN B O 1
ATOM 4267 N N . ILE B 1 254 ? -0.498 -29.016 -12.867 1 96.62 254 ILE B N 1
ATOM 4268 C CA . ILE B 1 254 ? -0.345 -28.875 -11.422 1 96.62 254 ILE B CA 1
ATOM 4269 C C . ILE B 1 254 ? -1.536 -28.094 -10.852 1 96.62 254 ILE B C 1
ATOM 4271 O O . ILE B 1 254 ? -1.724 -28.047 -9.641 1 96.62 254 ILE B O 1
ATOM 4275 N N . TYR B 1 255 ? -2.393 -27.531 -11.633 1 96.44 255 TYR B N 1
ATOM 4276 C CA . TYR B 1 255 ? -3.365 -26.516 -11.227 1 96.44 255 TYR B CA 1
ATOM 4277 C C . TYR B 1 255 ? -4.43 -27.125 -10.32 1 96.44 255 TYR B C 1
ATOM 4279 O O . TYR B 1 255 ? -4.816 -26.516 -9.32 1 96.44 255 TYR B O 1
ATOM 4287 N N . PRO B 1 256 ? -4.926 -28.359 -10.617 1 94.88 256 PRO B N 1
ATOM 4288 C CA . PRO B 1 256 ? -5.863 -28.953 -9.664 1 94.88 256 PRO B CA 1
ATOM 4289 C C . PRO B 1 256 ? -5.262 -29.141 -8.273 1 94.88 256 PRO B C 1
ATOM 4291 O O . PRO B 1 256 ? -5.965 -29 -7.27 1 94.88 256 PRO B O 1
ATOM 4294 N N . TYR B 1 257 ? -4 -29.453 -8.227 1 96.25 257 TYR B N 1
ATOM 4295 C CA . TYR B 1 257 ? -3.318 -29.641 -6.953 1 96.25 257 TYR B CA 1
ATOM 4296 C C . TYR B 1 257 ? -3.143 -28.312 -6.23 1 96.25 257 TYR B C 1
ATOM 4298 O O . TYR B 1 257 ? -3.318 -28.234 -5.012 1 96.25 257 TYR B O 1
ATOM 4306 N N . LEU B 1 258 ? -2.809 -27.281 -7.016 1 97.19 258 LEU B N 1
ATOM 4307 C CA . LEU B 1 258 ? -2.701 -25.938 -6.434 1 97.19 258 LEU B CA 1
ATOM 4308 C C . LEU B 1 258 ? -4.039 -25.484 -5.855 1 97.19 258 LEU B C 1
ATOM 4310 O O . LEU B 1 258 ? -4.086 -24.922 -4.758 1 97.19 258 LEU B O 1
ATOM 4314 N N . LEU B 1 259 ? -5.098 -25.734 -6.551 1 96 259 LEU B N 1
ATOM 4315 C CA . LEU B 1 259 ? -6.426 -25.422 -6.043 1 96 259 LEU B CA 1
ATOM 4316 C C . LEU B 1 259 ? -6.707 -26.172 -4.746 1 96 259 LEU B C 1
ATOM 4318 O O . LEU B 1 259 ? -7.305 -25.609 -3.818 1 96 259 LEU B O 1
ATOM 4322 N N . GLY B 1 260 ? -6.32 -27.438 -4.773 1 95.19 260 GLY B N 1
ATOM 4323 C CA . GLY B 1 260 ? -6.465 -28.203 -3.553 1 95.19 260 GLY B CA 1
ATOM 4324 C C . GLY B 1 260 ? -5.801 -27.562 -2.352 1 95.19 260 GLY B C 1
ATOM 4325 O O . GLY B 1 260 ? -6.371 -27.531 -1.261 1 95.19 260 GLY B O 1
ATOM 4326 N N . CYS B 1 261 ? -4.625 -27 -2.562 1 96.31 261 CYS B N 1
ATOM 4327 C CA . CYS B 1 261 ? -3.9 -26.312 -1.496 1 96.31 261 CYS B CA 1
ATOM 4328 C C . CYS B 1 261 ? -4.672 -25.094 -1.008 1 96.31 261 CYS B C 1
ATOM 4330 O O . CYS B 1 261 ? -4.711 -24.828 0.193 1 96.31 261 CYS B O 1
ATOM 4332 N N . VAL B 1 262 ? -5.273 -24.391 -1.92 1 97.25 262 VAL B N 1
ATOM 4333 C CA . VAL B 1 262 ? -6.055 -23.203 -1.575 1 97.25 262 VAL B CA 1
ATOM 4334 C C . VAL B 1 262 ? -7.273 -23.609 -0.752 1 97.25 262 VAL B C 1
ATOM 4336 O O . VAL B 1 262 ? -7.539 -23.031 0.305 1 97.25 262 VAL B O 1
ATOM 4339 N N . LEU B 1 263 ? -7.992 -24.625 -1.186 1 94.94 263 LEU B N 1
ATOM 4340 C CA . LEU B 1 263 ? -9.234 -25.047 -0.559 1 94.94 263 LEU B CA 1
ATOM 4341 C C . LEU B 1 263 ? -8.977 -25.656 0.818 1 94.94 263 LEU B C 1
ATOM 4343 O O . LEU B 1 263 ? -9.836 -25.609 1.696 1 94.94 263 LEU B O 1
ATOM 4347 N N . GLU B 1 264 ? -7.816 -26.172 0.943 1 94.44 264 GLU B N 1
ATOM 4348 C CA . GLU B 1 264 ? -7.438 -26.703 2.252 1 94.44 264 GLU B CA 1
ATOM 4349 C C . GLU B 1 264 ? -7.293 -25.578 3.275 1 94.44 264 GLU B C 1
ATOM 4351 O O . GLU B 1 264 ? -7.602 -25.766 4.453 1 94.44 264 GLU B O 1
ATOM 4356 N N . ARG B 1 265 ? -6.887 -24.484 2.879 1 95.81 265 ARG B N 1
ATOM 4357 C CA . ARG B 1 265 ? -6.613 -23.359 3.781 1 95.81 265 ARG B CA 1
ATOM 4358 C C . ARG B 1 265 ? -7.859 -22.516 4 1 95.81 265 ARG B C 1
ATOM 4360 O O . ARG B 1 265 ? -8.047 -21.953 5.078 1 95.81 265 ARG B O 1
ATOM 4367 N N . TRP B 1 266 ? -8.617 -22.391 2.938 1 96.38 266 TRP B N 1
ATOM 4368 C CA . TRP B 1 266 ? -9.867 -21.641 2.973 1 96.38 266 TRP B CA 1
ATOM 4369 C C . TRP B 1 266 ? -11 -22.438 2.344 1 96.38 266 TRP B C 1
ATOM 4371 O O . TRP B 1 266 ? -11.062 -22.578 1.121 1 96.38 266 TRP B O 1
ATOM 4381 N N . SER B 1 267 ? -11.875 -22.875 3.162 1 94 267 SER B N 1
ATOM 4382 C CA . SER B 1 267 ? -13.031 -23.609 2.658 1 94 267 SER B CA 1
ATOM 4383 C C . SER B 1 267 ? -14.336 -22.906 3.023 1 94 267 SER B C 1
ATOM 4385 O O . SER B 1 267 ? -14.609 -22.672 4.203 1 94 267 SER B O 1
ATOM 4387 N N . LEU B 1 268 ? -15.055 -22.516 2.037 1 93 268 LEU B N 1
ATOM 4388 C CA . LEU B 1 268 ? -16.359 -21.922 2.268 1 93 268 LEU B CA 1
ATOM 4389 C C . LEU B 1 268 ? -17.438 -23 2.395 1 93 268 LEU B C 1
ATOM 4391 O O . LEU B 1 268 ? -17.656 -23.766 1.463 1 93 268 LEU B O 1
ATOM 4395 N N . VAL B 1 269 ? -18.047 -23 3.5 1 93 269 VAL B N 1
ATOM 4396 C CA . VAL B 1 269 ? -19.062 -24.031 3.744 1 93 269 VAL B CA 1
ATOM 4397 C C . VAL B 1 269 ? -20.391 -23.375 4.133 1 93 269 VAL B C 1
ATOM 4399 O O . VAL B 1 269 ? -20.406 -22.266 4.672 1 93 269 VAL B O 1
ATOM 4402 N N . ASP B 1 270 ? -21.453 -24.047 3.779 1 92.12 270 ASP B N 1
ATOM 4403 C CA . ASP B 1 270 ? -22.781 -23.562 4.145 1 92.12 270 ASP B CA 1
ATOM 4404 C C . ASP B 1 270 ? -23.234 -24.141 5.484 1 92.12 270 ASP B C 1
ATOM 4406 O O . ASP B 1 270 ? -22.859 -25.25 5.84 1 92.12 270 ASP B O 1
ATOM 4410 N N . ARG B 1 271 ? -23.969 -23.234 6.129 1 86.38 271 ARG B N 1
ATOM 4411 C CA . ARG B 1 271 ? -24.578 -23.734 7.363 1 86.38 271 ARG B CA 1
ATOM 4412 C C . ARG B 1 271 ? -25.594 -24.844 7.074 1 86.38 271 ARG B C 1
ATOM 4414 O O . ARG B 1 271 ? -26.391 -24.719 6.145 1 86.38 271 ARG B O 1
ATOM 4421 N N . GLU B 1 272 ? -25.344 -26.141 7.5 1 70.5 272 GLU B N 1
ATOM 4422 C CA . GLU B 1 272 ? -26.297 -27.234 7.348 1 70.5 272 GLU B CA 1
ATOM 4423 C C . GLU B 1 272 ? -27.656 -26.875 7.969 1 70.5 272 GLU B C 1
ATOM 4425 O O . GLU B 1 272 ? -27.703 -26.328 9.062 1 70.5 272 GLU B O 1
ATOM 4430 N N . GLU B 1 273 ? -28.766 -26.578 7.121 1 52.84 273 GLU B N 1
ATOM 4431 C CA . GLU B 1 273 ? -30.094 -26.547 7.73 1 52.84 273 GLU B CA 1
ATOM 4432 C C . GLU B 1 273 ? -30.297 -27.734 8.672 1 52.84 273 GLU B C 1
ATOM 4434 O O . GLU B 1 273 ? -29.766 -28.812 8.438 1 52.84 273 GLU B O 1
#

Secondary structure (DSSP, 8-state):
------------EEEEEEEEEEEEE-GGGGGGS---SSS-HHHHHHHHHH-HHHHH--EEEEE-STT-SEEEEES--TTS-SEEEEE-SS-GGG-EEEEE-HHHHHHHHHHHHHTT----HHHHHHHHHHTT-EEEEEEEEEEEESSS--HHHHHHHHHTTSEEEE-TTSPBPPGGGEEEEE-SS-EEEEEES-TTSSEEEEEEEHHHHHTSTT-TTHHHHHHSS-EEEEEEEEEHHHHHHHHHHHHH---S--HHHHHHHHHHH-EEEE---/------------EEEEEEEEEEEEE-GGGGGGS---SSS-HHHHHHHHHH-HHHHH--EEEEE-STT-SEEEEES-BTTB-SEEEEE-SS-GGG-EEEEE-HHHHHHHHHHHHHTT----HHHHHHHHHHTT-EEEEEEEEEEEESSS--HHHHHHHHHTTSEEEE-TTSPBPPGGGEEEEE-SS-EEEEEES-TTSSEEEEEEEHHHHHTSTT-TTHHHHHHSS-EEEEEEEEEHHHHHHHHHHHHH---S--HHHHHHHHHHH-EEEE---

Foldseek 3Di:
DCPPPPPVLPDKDKDKDWQWWKKFAQLCCLVVDDDDPPDDSLVVSVCVLQVQCVQQVDWDKDQDPPQFGIWIAGPDDPVTHQWIWTHHPVCSVRGIMITHHRVSVVSSQVSCVVVPHGDQVLVSLLVRVVSVMFIFKIKMKMKIFQPPDAPQRVVVCVVVQQKFKAFLVRDGQDPVQWDWDDDPVGTFKIKGHDPPDQKIKIKGFVLVVQCDPPHPPNVVSVPTPTMIMIMMMGGHPRRRVVSVVSNVDPDSDCRVVVVVVVCSGIPMDGDDD/DCPPPPPVLPDKDKDKDWQWWKKFAQLCCLVVDDDDPPDDSLVVSVCVLQVQCVQQVDWDKDQDPPQFGIWIAGPDDPVTHQWIWTHHPVCSVRGIMITHHRVSVVSSQVSCVVVPHGDQVLVSLLVRVVNVMFIFKIKMKMKIFQPPDFPQRVVVCVVVQQKFKAFLVRDGQDPVQWDWDDDPVGTFKIKGHDPPDQKIKIKGFVLVVQCDPPHPCNVVSVPTPTMIMIMMMGGHPRRRVVSVVSNVDPDSDCRVVVVVVVCSGIPMDGDDD

InterPro domains:
  IPR003491 Replication initiation protein-like, C-terminal [PF02486] (134-266)

pLDDT: mean 89.68, std 13.51, range [23.22, 98.69]

Organism: NCBI:txid47770

Nearest PDB structures (foldseek):
  4cij-assembly2_C  TM=7.701E-01  e=4.144E-15  Geobacillus stearothermophilus
  4cwc-assembly1_C  TM=6.473E-01  e=2.171E-09  Staphylococcus aureus
  4cwe-assembly1_C  TM=5.328E-01  e=1.970E-10  Staphylococcus aureus
  4cij-assembly2_C  TM=7.701E-01  e=3.475E-15  Geobacillus stearothermophilus
  4cwc-assembly1_C  TM=6.359E-01  e=1.817E-09  Staphylococcus aureus

Radius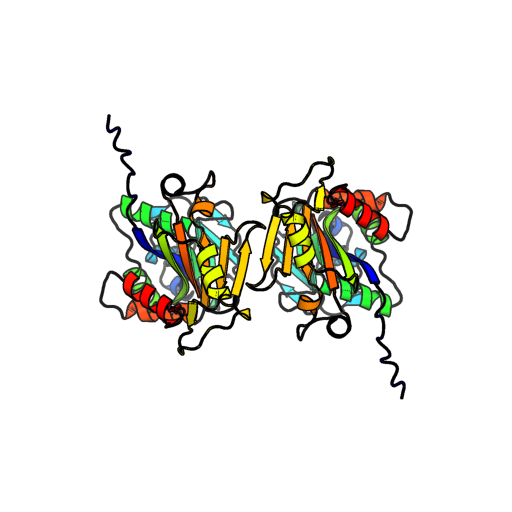 of gyration: 27.17 Å; Cα contacts (8 Å, |Δi|>4): 1053; chains: 2; bounding box: 79×73×81 Å

Sequence (546 aa):
MGVTERLLIMETMNNIKIDQLRLNIPYDEIYQVENSQSLPKEVIVADNLLHLAWLFKSNTVSHGHNGYTSSYNFGSGEQGGNISVMWNESRKDMGILVDFTATGKALYESLAELHGIPVNWKKIIEELYEKMGHISRLDIATDLINYGFSVNEIIQRLKNEESFFLNTQGNKINANRFKIIGSYSEAQTLYIGSRKSDAFLRIYDKKVEQDRADGLYRNLARNCNDWIRVEAEFKHRLAKELGKYITTLTADNIYPYLLGCVLERWSLVDREEMGVTERLLIMETMNNIKIDQLRLNIPYDEIYQVENSQSLPKEVIVADNLLHLAWLFKSNTVSHGHNGYTSSYNFGSGEQGGNISVMWNESRKDMGILVDFTATGKALYESLAELHGIPVNWKKIIEELYEKMGHISRLDIATDLINYGFSVNEIIQRLKNEESFFLNTQGNKINANRFKIIGSYSEAQTLYIGSRKSDAFLRIYDKKVEQDRADGLYRNLARNCNDWIRVEAEFKHRLAKELGKYITTLTADNIYPYLLGCVLERWSLVDREE